Protein AF-0000000069325812 (afdb_homodimer)

Sequence (710 aa):
MAQVTAMGAGFRQLLESCRNSRFLGLDLNGVLKLTPIGRMLRNNLKEEFRRGEAGMTVYEGSSGISFGENLRFVRETFGADLPFGIALEERFENQTIALNENHGIALDSGSWLSCSYLVNPTMSMEFMYKIQRQRKIWWMRYACDPGRYRISDLRQDSNSKVQSVRIEARFAEEQVALEQLELIPGDVMREQMEDFRVQVGGKSSRKVTPNVLRIRQCAELATLEVILDAFESSGVDSVRMHRKLAPYKCGIVCVSEDASQLGELRDLARHLCNVLRKANIAVLDSSSVLNGTGSVRSLNKQFRHLDSIAVPYSIVLRDQSLQNGLLQLRSRDTTLSETIHISDLPSYLLKIITSMAQVTAMGAGFRQLLESCRNSRFLGLDLNGVLKLTPIGRMLRNNLKEEFRRGEAGMTVYEGSSGISFGENLRFVRETFGADLPFGIALEERFENQTIALNENHGIALDSGSWLSCSYLVNPTMSMEFMYKIQRQRKIWWMRYACDPGRYRISDLRQDSNSKVQSVRIEARFAEEQVALEQLELIPGDVMREQMEDFRVQVGGKSSRKVTPNVLRIRQCAELATLEVILDAFESSGVDSVRMHRKLAPYKCGIVCVSEDASQLGELRDLARHLCNVLRKANIAVLDSSSVLNGTGSVRSLNKQFRHLDSIAVPYSIVLRDQSLQNGLLQLRSRDTTLSETIHISDLPSYLLKIITS

Structure (mmCIF, N/CA/C/O backbone):
data_AF-0000000069325812-model_v1
#
loop_
_entity.id
_entity.type
_entity.pdbx_description
1 polymer 'Uncharacterized protein'
#
loop_
_atom_site.group_PDB
_atom_site.id
_atom_site.type_symbol
_atom_site.label_atom_id
_atom_site.label_alt_id
_atom_site.label_comp_id
_atom_site.label_asym_id
_atom_site.label_entity_id
_atom_site.label_seq_id
_atom_site.pdbx_PDB_ins_code
_atom_site.Cartn_x
_atom_site.Cartn_y
_atom_site.Cartn_z
_atom_site.occupancy
_atom_site.B_iso_or_equiv
_atom_site.auth_seq_id
_atom_site.auth_comp_id
_atom_site.auth_asym_id
_atom_site.auth_atom_id
_atom_site.pdbx_PDB_model_num
ATOM 1 N N . MET A 1 1 ? 20.109 -9.828 29.422 1 20.48 1 MET A N 1
ATOM 2 C CA . MET A 1 1 ? 20.547 -8.445 29.297 1 20.48 1 MET A CA 1
ATOM 3 C C . MET A 1 1 ? 21.516 -8.281 28.141 1 20.48 1 MET A C 1
ATOM 5 O O . MET A 1 1 ? 22.625 -8.805 28.188 1 20.48 1 MET A O 1
ATOM 9 N N . ALA A 1 2 ? 20.938 -8.398 26.922 1 28.62 2 ALA A N 1
ATOM 10 C CA . ALA A 1 2 ? 21.828 -8.406 25.75 1 28.62 2 ALA A CA 1
ATOM 11 C C . ALA A 1 2 ? 22.859 -7.297 25.844 1 28.62 2 ALA A C 1
ATOM 13 O O . ALA A 1 2 ? 22.531 -6.148 26.141 1 28.62 2 ALA A O 1
ATOM 14 N N . GLN A 1 3 ? 23.938 -7.609 26.109 1 30.02 3 GLN A N 1
ATOM 15 C CA . GLN A 1 3 ? 25.078 -6.703 26.203 1 30.02 3 GLN A CA 1
ATOM 16 C C . GLN A 1 3 ? 25.156 -5.785 25 1 30.02 3 GLN A C 1
ATOM 18 O O . GLN A 1 3 ? 25.312 -6.254 23.859 1 30.02 3 GLN A O 1
ATOM 23 N N . VAL A 1 4 ? 24.344 -4.691 24.922 1 37.78 4 VAL A N 1
ATOM 24 C CA . VAL A 1 4 ? 24.516 -3.639 23.938 1 37.78 4 VAL A CA 1
ATOM 25 C C . VAL A 1 4 ? 26 -3.283 23.797 1 37.78 4 VAL A C 1
ATOM 27 O O . VAL A 1 4 ? 26.578 -2.693 24.719 1 37.78 4 VAL A O 1
ATOM 30 N N . THR A 1 5 ? 26.859 -4.121 23.359 1 46.19 5 THR A N 1
ATOM 31 C CA . THR A 1 5 ? 28.219 -3.719 23.031 1 46.19 5 THR A CA 1
ATOM 32 C C . THR A 1 5 ? 28.234 -2.398 22.266 1 46.19 5 THR A C 1
ATOM 34 O O . THR A 1 5 ? 27.281 -2.074 21.562 1 46.19 5 THR A O 1
ATOM 37 N N . ALA A 1 6 ? 29.266 -1.487 22.5 1 50.06 6 ALA A N 1
ATOM 38 C CA . ALA A 1 6 ? 29.391 -0.064 22.188 1 50.06 6 ALA A CA 1
ATOM 39 C C . ALA A 1 6 ? 29.297 0.178 20.688 1 50.06 6 ALA A C 1
ATOM 41 O O . ALA A 1 6 ? 30.156 -0.301 19.922 1 50.06 6 ALA A O 1
ATOM 42 N N . MET A 1 7 ? 28.078 0.408 20.109 1 66.19 7 MET A N 1
ATOM 43 C CA . MET A 1 7 ? 27.953 0.949 18.766 1 66.19 7 MET A CA 1
ATOM 44 C C . MET A 1 7 ? 29.078 1.951 18.469 1 66.19 7 MET A C 1
ATOM 46 O O . MET A 1 7 ? 29.516 2.66 19.375 1 66.19 7 MET A O 1
ATOM 50 N N . GLY A 1 8 ? 29.781 1.721 17.281 1 72 8 GLY A N 1
ATOM 51 C CA . GLY A 1 8 ? 30.781 2.707 16.922 1 72 8 GLY A CA 1
ATOM 52 C C . GLY A 1 8 ? 30.297 4.137 17.094 1 72 8 GLY A C 1
ATOM 53 O O . GLY A 1 8 ? 29.109 4.422 16.922 1 72 8 GLY A O 1
ATOM 54 N N . ALA A 1 9 ? 31.188 4.957 17.484 1 74.56 9 ALA A N 1
ATOM 55 C CA . ALA A 1 9 ? 30.875 6.352 17.766 1 74.56 9 ALA A CA 1
ATOM 56 C C . ALA A 1 9 ? 30.234 7.035 16.562 1 74.56 9 ALA A C 1
ATOM 58 O O . ALA A 1 9 ? 29.281 7.812 16.719 1 74.56 9 ALA A O 1
ATOM 59 N N . GLY A 1 10 ? 30.719 6.652 15.422 1 77.5 10 GLY A N 1
ATOM 60 C CA . GLY A 1 10 ? 30.188 7.262 14.219 1 77.5 10 GLY A CA 1
ATOM 61 C C . GLY A 1 10 ? 28.766 6.852 13.914 1 77.5 10 GLY A C 1
ATOM 62 O O . GLY A 1 10 ? 27.938 7.688 13.547 1 77.5 10 GLY A O 1
ATOM 63 N N . PHE A 1 11 ? 28.531 5.707 14.141 1 80.88 11 PHE A N 1
ATOM 64 C CA . PHE A 1 11 ? 27.188 5.195 13.883 1 80.88 11 PHE A CA 1
ATOM 65 C C . PHE A 1 11 ? 26.188 5.762 14.891 1 80.88 11 PHE A C 1
ATOM 67 O O . PHE A 1 11 ? 25.062 6.121 14.523 1 80.88 11 PHE A O 1
ATOM 74 N N . ARG A 1 12 ? 26.578 5.859 16 1 78.12 12 ARG A N 1
ATOM 75 C CA . ARG A 1 12 ? 25.719 6.426 17.031 1 78.12 12 ARG A CA 1
ATOM 76 C C . ARG A 1 12 ? 25.391 7.883 16.734 1 78.12 12 ARG A C 1
ATOM 78 O O . ARG A 1 12 ? 24.25 8.312 16.922 1 78.12 12 ARG A O 1
ATOM 85 N N . GLN A 1 13 ? 26.406 8.562 16.266 1 79.81 13 GLN A N 1
ATOM 86 C CA . GLN A 1 13 ? 26.188 9.961 15.906 1 79.81 13 GLN A CA 1
ATOM 87 C C . GLN A 1 13 ? 25.188 10.078 14.75 1 79.81 13 GLN A C 1
ATOM 89 O O . GLN A 1 13 ? 24.344 10.977 14.742 1 79.81 13 GLN A O 1
ATOM 94 N N . LEU A 1 14 ? 25.328 9.211 13.906 1 81.81 14 LEU A N 1
ATOM 95 C CA . LEU A 1 14 ? 24.438 9.203 12.758 1 81.81 14 LEU A CA 1
ATOM 96 C C . LEU A 1 14 ? 23 8.898 13.188 1 81.81 14 LEU A C 1
ATOM 98 O O . LEU A 1 14 ? 22.062 9.555 12.734 1 81.81 14 LEU A O 1
ATOM 102 N N . LEU A 1 15 ? 22.891 8.031 14.062 1 78.44 15 LEU A N 1
ATOM 103 C CA . LEU A 1 15 ? 21.578 7.672 14.578 1 78.44 15 LEU A CA 1
ATOM 104 C C . LEU A 1 15 ? 20.938 8.836 15.328 1 78.44 15 LEU A C 1
ATOM 106 O O . LEU A 1 15 ? 19.734 9.086 15.211 1 78.44 15 LEU A O 1
ATOM 110 N N . GLU A 1 16 ? 21.766 9.523 15.992 1 76.62 16 GLU A N 1
ATOM 111 C CA . GLU A 1 16 ? 21.281 10.68 16.734 1 76.62 16 GLU A CA 1
ATOM 112 C C . GLU A 1 16 ? 20.844 11.797 15.797 1 76.62 16 GLU A C 1
ATOM 114 O O . GLU A 1 16 ? 19.859 12.492 16.062 1 76.62 16 GLU A O 1
ATOM 119 N N . SER A 1 17 ? 21.578 11.945 14.773 1 76.19 17 SER A N 1
ATOM 120 C CA . SER A 1 17 ? 21.188 12.938 13.781 1 76.19 17 SER A CA 1
ATOM 121 C C . SER A 1 17 ? 19.844 12.602 13.156 1 76.19 17 SER A C 1
ATOM 123 O O . SER A 1 17 ? 19.062 13.5 12.852 1 76.19 17 SER A O 1
ATOM 125 N N . CYS A 1 18 ? 19.656 11.406 13.031 1 76.75 18 CYS A N 1
ATOM 126 C CA . CYS A 1 18 ? 18.391 10.953 12.453 1 76.75 18 CYS A CA 1
ATOM 127 C C . CYS A 1 18 ? 17.25 11.156 13.43 1 76.75 18 CYS A C 1
ATOM 129 O O . CYS A 1 18 ? 16.109 11.352 13.016 1 76.75 18 CYS A O 1
ATOM 131 N N . ARG A 1 19 ? 17.562 11.133 14.664 1 72.12 19 ARG A N 1
ATOM 132 C CA . ARG A 1 19 ? 16.547 11.344 15.695 1 72.12 19 ARG A CA 1
ATOM 133 C C . ARG A 1 19 ? 15.969 12.75 15.609 1 72.12 19 ARG A C 1
ATOM 135 O O . ARG A 1 19 ? 14.781 12.953 15.898 1 72.12 19 ARG A O 1
ATOM 142 N N . ASN A 1 20 ? 16.797 13.609 15.203 1 69.06 20 ASN A N 1
ATOM 143 C CA . ASN A 1 20 ? 16.359 15 15.078 1 69.06 20 ASN A CA 1
ATOM 144 C C . ASN A 1 20 ? 15.656 15.25 13.75 1 69.06 20 ASN A C 1
ATOM 146 O O . ASN A 1 20 ? 15.117 16.328 13.523 1 69.06 20 ASN A O 1
ATOM 150 N N . SER A 1 21 ? 15.672 14.148 13.109 1 75.19 21 SER A N 1
ATOM 151 C CA . SER A 1 21 ? 15 14.297 11.828 1 75.19 21 SER A CA 1
ATOM 152 C C . SER A 1 21 ? 13.492 14.141 11.969 1 75.19 21 SER A C 1
ATOM 154 O O . SER A 1 21 ? 12.992 13.82 13.055 1 75.19 21 SER A O 1
ATOM 156 N N . ARG A 1 22 ? 12.812 14.43 10.914 1 81.94 22 ARG A N 1
ATOM 157 C CA . ARG A 1 22 ? 11.352 14.359 10.922 1 81.94 22 ARG A CA 1
ATOM 158 C C . ARG A 1 22 ? 10.867 12.961 10.539 1 81.94 22 ARG A C 1
ATOM 160 O O . ARG A 1 22 ? 9.664 12.719 10.453 1 81.94 22 ARG A O 1
ATOM 167 N N . PHE A 1 23 ? 11.828 12 10.414 1 84.12 23 PHE A N 1
ATOM 168 C CA . PHE A 1 23 ? 11.445 10.68 9.93 1 84.12 23 PHE A CA 1
ATOM 169 C C . PHE A 1 23 ? 11.453 9.664 11.07 1 84.12 23 PHE A C 1
ATOM 171 O O . PHE A 1 23 ? 10.812 8.617 10.984 1 84.12 23 PHE A O 1
ATOM 178 N N . LEU A 1 24 ? 12.297 9.883 12.055 1 79.31 24 LEU A N 1
ATOM 179 C CA . LEU A 1 24 ? 12.5 8.906 13.117 1 79.31 24 LEU A CA 1
ATOM 180 C C . LEU A 1 24 ? 12.125 9.5 14.477 1 79.31 24 LEU A C 1
ATOM 182 O O . LEU A 1 24 ? 12.336 10.695 14.711 1 79.31 24 LEU A O 1
ATOM 186 N N . GLY A 1 25 ? 11.32 8.672 15.234 1 71.38 25 GLY A N 1
ATOM 187 C CA . GLY A 1 25 ? 11.164 8.961 16.656 1 71.38 25 GLY A CA 1
ATOM 188 C C . GLY A 1 25 ? 11.922 7.984 17.547 1 71.38 25 GLY A C 1
ATOM 189 O O . GLY A 1 25 ? 11.836 6.77 17.344 1 71.38 25 GLY A O 1
ATOM 190 N N . LEU A 1 26 ? 13.242 8.195 17.812 1 59.62 26 LEU A N 1
ATOM 191 C CA . LEU A 1 26 ? 13.961 7.266 18.672 1 59.62 26 LEU A CA 1
ATOM 192 C C . LEU A 1 26 ? 13.734 7.609 20.141 1 59.62 26 LEU A C 1
ATOM 194 O O . LEU A 1 26 ? 13.836 8.773 20.531 1 59.62 26 LEU A O 1
ATOM 198 N N . ASP A 1 27 ? 13.016 6.582 20.672 1 59.22 27 ASP A N 1
ATOM 199 C CA . ASP A 1 27 ? 12.906 6.867 22.109 1 59.22 27 ASP A CA 1
ATOM 200 C C . ASP A 1 27 ? 14.242 6.633 22.812 1 59.22 27 ASP A C 1
ATOM 202 O O . ASP A 1 27 ? 15.148 6.027 22.25 1 59.22 27 ASP A O 1
ATOM 206 N N . LEU A 1 28 ? 14.453 7.148 23.859 1 51.09 28 LEU A N 1
ATOM 207 C CA . LEU A 1 28 ? 15.656 7.137 24.688 1 51.09 28 LEU A CA 1
ATOM 208 C C . LEU A 1 28 ? 16.125 5.707 24.953 1 51.09 28 LEU A C 1
ATOM 210 O O . LEU A 1 28 ? 17.312 5.473 25.172 1 51.09 28 LEU A O 1
ATOM 214 N N . ASN A 1 29 ? 15.18 4.73 24.891 1 57.09 29 ASN A N 1
ATOM 215 C CA . ASN A 1 29 ? 15.508 3.371 25.297 1 57.09 29 ASN A CA 1
ATOM 216 C C . ASN A 1 29 ? 16 2.527 24.141 1 57.09 29 ASN A C 1
ATOM 218 O O . ASN A 1 29 ? 16.234 1.325 24.281 1 57.09 29 ASN A O 1
ATOM 222 N N . GLY A 1 30 ? 16.156 3.176 23.062 1 65.75 30 GLY A N 1
ATOM 223 C CA . GLY A 1 30 ? 16.75 2.434 21.969 1 65.75 30 GLY A CA 1
ATOM 224 C C . GLY A 1 30 ? 15.727 1.788 21.062 1 65.75 30 GLY A C 1
ATOM 225 O O . GLY A 1 30 ? 16.062 0.954 20.219 1 65.75 30 GLY A O 1
ATOM 226 N N . VAL A 1 31 ? 14.484 2.104 21.281 1 78.56 31 VAL A N 1
ATOM 227 C CA . VAL A 1 31 ? 13.461 1.529 20.406 1 78.56 31 VAL A CA 1
ATOM 228 C C . VAL A 1 31 ? 13.227 2.441 19.203 1 78.56 31 VAL A C 1
ATOM 230 O O . VAL A 1 31 ? 13.031 3.648 19.375 1 78.56 31 VAL A O 1
ATOM 233 N N . LEU A 1 32 ? 13.344 1.845 18.094 1 84.75 32 LEU A N 1
ATOM 234 C CA . LEU A 1 32 ? 13.141 2.596 16.859 1 84.75 32 LEU A CA 1
ATOM 235 C C . LEU A 1 32 ? 11.656 2.842 16.609 1 84.75 32 LEU A C 1
ATOM 237 O O . LEU A 1 32 ? 10.859 1.904 16.609 1 84.75 32 LEU A O 1
ATOM 241 N N . LYS A 1 33 ? 11.328 4.078 16.531 1 86.19 33 LYS A N 1
ATOM 242 C CA . LYS A 1 33 ? 9.969 4.477 16.172 1 86.19 33 LYS A CA 1
ATOM 243 C C . LYS A 1 33 ? 9.969 5.348 14.914 1 86.19 33 LYS A C 1
ATOM 245 O O . LYS A 1 33 ? 10.875 6.164 14.719 1 86.19 33 LYS A O 1
ATOM 250 N N . LEU A 1 34 ? 8.953 5.141 14.125 1 89.94 34 LEU A N 1
ATOM 251 C CA . LEU A 1 34 ? 8.844 5.938 12.914 1 89.94 34 LEU A CA 1
ATOM 252 C C . LEU A 1 34 ? 7.789 7.027 13.07 1 89.94 34 LEU A C 1
ATOM 254 O O . LEU A 1 34 ? 6.715 6.781 13.633 1 89.94 34 LEU A O 1
ATOM 258 N N . THR A 1 35 ? 8.141 8.227 12.672 1 91 35 THR A N 1
ATOM 259 C CA . THR A 1 35 ? 7.168 9.312 12.578 1 91 35 THR A CA 1
ATOM 260 C C . THR A 1 35 ? 6.172 9.047 11.445 1 91 35 THR A C 1
ATOM 262 O O . THR A 1 35 ? 6.305 8.07 10.711 1 91 35 THR A O 1
ATOM 265 N N . PRO A 1 36 ? 5.16 9.883 11.336 1 91.44 36 PRO A N 1
ATOM 266 C CA . PRO A 1 36 ? 4.215 9.711 10.227 1 91.44 36 PRO A CA 1
ATOM 267 C C . PRO A 1 36 ? 4.898 9.711 8.867 1 91.44 36 PRO A C 1
ATOM 269 O O . PRO A 1 36 ? 4.598 8.859 8.023 1 91.44 36 PRO A O 1
ATOM 272 N N . ILE A 1 37 ? 5.824 10.562 8.641 1 93.06 37 ILE A N 1
ATOM 273 C CA . ILE A 1 37 ? 6.504 10.609 7.352 1 93.06 37 ILE A CA 1
ATOM 274 C C . ILE A 1 37 ? 7.43 9.398 7.219 1 93.06 37 ILE A C 1
ATOM 276 O O . ILE A 1 37 ? 7.613 8.867 6.121 1 93.06 37 ILE A O 1
ATOM 280 N N . GLY A 1 38 ? 8.023 9 8.367 1 92.75 38 GLY A N 1
ATOM 281 C CA . GLY A 1 38 ? 8.797 7.77 8.359 1 92.75 38 GLY A CA 1
ATOM 282 C C . GLY A 1 38 ? 7.98 6.555 7.961 1 92.75 38 GLY A C 1
ATOM 283 O O . GLY A 1 38 ? 8.469 5.684 7.234 1 92.75 38 GLY A O 1
ATOM 284 N N . AR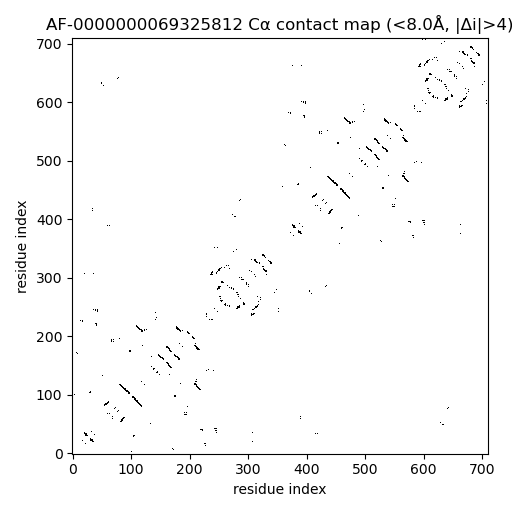G A 1 39 ? 6.805 6.523 8.445 1 93.19 39 ARG A N 1
ATOM 285 C CA . ARG A 1 39 ? 5.918 5.414 8.109 1 93.19 39 ARG A CA 1
ATOM 286 C C . ARG A 1 39 ? 5.535 5.445 6.633 1 93.19 39 ARG A C 1
ATOM 288 O O . ARG A 1 39 ? 5.402 4.395 6 1 93.19 39 ARG A O 1
ATOM 295 N N . MET A 1 40 ? 5.27 6.625 6.137 1 94.69 40 MET A N 1
ATOM 296 C CA . MET A 1 40 ? 4.98 6.75 4.707 1 94.69 40 MET A CA 1
ATOM 297 C C . MET A 1 40 ? 6.145 6.227 3.871 1 94.69 40 MET A C 1
ATOM 299 O O . MET A 1 40 ? 5.938 5.527 2.881 1 94.69 40 MET A O 1
ATOM 303 N N . LEU A 1 41 ? 7.312 6.602 4.293 1 95.88 41 LEU A N 1
ATOM 304 C CA . LEU A 1 41 ? 8.516 6.105 3.631 1 95.88 41 LEU A CA 1
ATOM 305 C C . LEU A 1 41 ? 8.57 4.582 3.67 1 95.88 41 LEU A C 1
ATOM 307 O O . LEU A 1 41 ? 8.828 3.939 2.648 1 95.88 41 LEU A O 1
ATOM 311 N N . ARG A 1 42 ? 8.328 4.023 4.812 1 95.81 42 ARG A N 1
ATOM 312 C CA . ARG A 1 42 ? 8.305 2.572 4.969 1 95.81 42 ARG A CA 1
ATOM 313 C C . ARG A 1 42 ? 7.297 1.932 4.023 1 95.81 42 ARG A C 1
ATOM 315 O O . ARG A 1 42 ? 7.594 0.921 3.383 1 95.81 42 ARG A O 1
ATOM 322 N N . ASN A 1 43 ? 6.152 2.52 3.994 1 94.62 43 ASN A N 1
ATOM 323 C CA . ASN A 1 43 ? 5.109 1.973 3.133 1 94.62 43 ASN A CA 1
ATOM 324 C C . ASN A 1 43 ? 5.527 1.991 1.665 1 94.62 43 ASN A C 1
ATOM 326 O O . ASN A 1 43 ? 5.273 1.033 0.931 1 94.62 43 ASN A O 1
ATOM 330 N N . ASN A 1 44 ? 6.121 3.074 1.241 1 94.81 44 ASN A N 1
ATOM 331 C CA . ASN A 1 44 ? 6.602 3.154 -0.134 1 94.81 44 ASN A CA 1
ATOM 332 C C . ASN A 1 44 ? 7.688 2.117 -0.411 1 94.81 44 ASN A C 1
ATOM 334 O O . ASN A 1 44 ? 7.738 1.543 -1.5 1 94.81 44 ASN A O 1
ATOM 338 N N . LEU A 1 45 ? 8.547 1.932 0.527 1 96.44 45 LEU A N 1
ATOM 339 C CA . LEU A 1 45 ? 9.602 0.933 0.396 1 96.44 45 LEU A CA 1
ATOM 340 C C . LEU A 1 45 ? 9.016 -0.468 0.272 1 96.44 45 LEU A C 1
ATOM 342 O O . LEU A 1 45 ? 9.469 -1.267 -0.552 1 96.44 45 LEU A O 1
ATOM 346 N N . LYS A 1 46 ? 8.055 -0.772 1.071 1 95.44 46 LYS A N 1
ATOM 347 C CA . LYS A 1 46 ? 7.371 -2.062 0.993 1 95.44 46 LYS A CA 1
ATOM 348 C C . LYS A 1 46 ? 6.781 -2.289 -0.395 1 95.44 46 LYS A C 1
ATOM 350 O O . LYS A 1 46 ? 6.848 -3.398 -0.931 1 95.44 46 LYS A O 1
ATOM 355 N N . GLU A 1 47 ? 6.227 -1.225 -0.908 1 91.19 47 GLU A N 1
ATOM 356 C CA . GLU A 1 47 ? 5.629 -1.329 -2.236 1 91.19 47 GLU A CA 1
ATOM 357 C C . GLU A 1 47 ? 6.688 -1.628 -3.295 1 91.19 47 GLU A C 1
ATOM 359 O O . GLU A 1 47 ? 6.469 -2.453 -4.184 1 91.19 47 GLU A O 1
ATOM 364 N N . GLU A 1 48 ? 7.773 -0.989 -3.199 1 92.06 48 GLU A N 1
ATOM 365 C CA . GLU A 1 48 ? 8.852 -1.24 -4.148 1 92.06 48 GLU A CA 1
ATOM 366 C C . GLU A 1 48 ? 9.383 -2.666 -4.016 1 92.06 48 GLU A C 1
ATOM 368 O O . GLU A 1 48 ? 9.734 -3.295 -5.016 1 92.06 48 GLU A O 1
ATOM 373 N N . PHE A 1 49 ? 9.398 -3.17 -2.785 1 94.19 49 PHE A N 1
ATOM 374 C CA . PHE A 1 49 ? 9.805 -4.555 -2.57 1 94.19 49 PHE A CA 1
ATOM 375 C C . PHE A 1 49 ? 8.852 -5.512 -3.275 1 94.19 49 PHE A C 1
ATOM 377 O O . PHE A 1 49 ? 9.289 -6.469 -3.92 1 94.19 49 PHE A O 1
ATOM 384 N N . ARG A 1 50 ? 7.625 -5.227 -3.188 1 87.25 50 ARG A N 1
ATOM 385 C CA . ARG A 1 50 ? 6.594 -6.109 -3.721 1 87.25 50 ARG A CA 1
ATOM 386 C C . ARG A 1 50 ? 6.598 -6.098 -5.246 1 87.25 50 ARG A C 1
ATOM 388 O O . ARG A 1 50 ? 6.184 -7.07 -5.883 1 87.25 50 ARG A O 1
ATOM 395 N N . ARG A 1 51 ? 6.914 -5.051 -5.824 1 81.31 51 ARG A N 1
ATOM 396 C CA . ARG A 1 51 ? 6.918 -4.938 -7.281 1 81.31 51 ARG A CA 1
ATOM 397 C C . ARG A 1 51 ? 7.93 -5.898 -7.898 1 81.31 51 ARG A C 1
ATOM 399 O O . ARG A 1 51 ? 7.777 -6.309 -9.055 1 81.31 51 ARG A O 1
ATOM 406 N N . GLY A 1 52 ? 8.75 -6.48 -7.07 1 72.19 52 GLY A N 1
ATOM 407 C CA . GLY A 1 52 ? 9.68 -7.504 -7.527 1 72.19 52 GLY A CA 1
ATOM 408 C C . GLY A 1 52 ? 10.633 -7.012 -8.602 1 72.19 52 GLY A C 1
ATOM 409 O O . GLY A 1 52 ? 10.688 -5.816 -8.891 1 72.19 52 GLY A O 1
ATOM 410 N N . GLU A 1 53 ? 11.43 -7.965 -9.086 1 69.06 53 GLU A N 1
ATOM 411 C CA . GLU A 1 53 ? 12.398 -7.711 -10.148 1 69.06 53 GLU A CA 1
ATOM 412 C C . GLU A 1 53 ? 11.867 -8.164 -11.5 1 69.06 53 GLU A C 1
ATOM 414 O O . GLU A 1 53 ? 11.07 -9.102 -11.578 1 69.06 53 GLU A O 1
ATOM 419 N N . ALA A 1 54 ? 12.297 -7.477 -12.484 1 63.94 54 ALA A N 1
ATOM 420 C CA . ALA A 1 54 ? 11.883 -7.793 -13.852 1 63.94 54 ALA A CA 1
ATOM 421 C C . ALA A 1 54 ? 12.242 -9.227 -14.211 1 63.94 54 ALA A C 1
ATOM 423 O O . ALA A 1 54 ? 13.312 -9.719 -13.836 1 63.94 54 ALA A O 1
ATOM 424 N N . GLY A 1 55 ? 11.328 -9.938 -14.812 1 68.69 55 GLY A N 1
ATOM 425 C CA . GLY A 1 55 ? 11.617 -11.211 -15.453 1 68.69 55 GLY A CA 1
ATOM 426 C C . GLY A 1 55 ? 11.203 -12.406 -14.609 1 68.69 55 GLY A C 1
ATOM 427 O O . GLY A 1 55 ? 11.305 -13.547 -15.062 1 68.69 55 GLY A O 1
ATOM 428 N N . MET A 1 56 ? 10.836 -12.156 -13.398 1 78.31 56 MET A N 1
ATOM 429 C CA . MET A 1 56 ? 10.406 -13.281 -12.57 1 78.31 56 MET A CA 1
ATOM 430 C C . MET A 1 56 ? 8.961 -13.117 -12.125 1 78.31 56 MET A C 1
ATOM 432 O O . MET A 1 56 ? 8.539 -12.016 -11.766 1 78.31 56 MET A O 1
ATOM 436 N N . THR A 1 57 ? 8.258 -14.211 -12.328 1 84.5 57 THR A N 1
ATOM 437 C CA . THR A 1 57 ? 6.875 -14.172 -11.867 1 84.5 57 THR A CA 1
ATOM 438 C C . THR A 1 57 ? 6.801 -14.352 -10.359 1 84.5 57 THR A C 1
ATOM 440 O O . THR A 1 57 ? 7.27 -15.352 -9.82 1 84.5 57 THR A O 1
ATOM 443 N N . VAL A 1 58 ? 6.281 -13.414 -9.688 1 90.81 58 VAL A N 1
ATOM 444 C CA . VAL A 1 58 ? 6.117 -13.469 -8.234 1 90.81 58 VAL A CA 1
ATOM 445 C C . VAL A 1 58 ? 4.645 -13.297 -7.875 1 90.81 58 VAL A C 1
ATOM 447 O O . VAL A 1 58 ? 3.994 -12.352 -8.336 1 90.81 58 VAL A O 1
ATOM 450 N N . TYR A 1 59 ? 4.125 -14.188 -7.105 1 91.56 59 TYR A N 1
ATOM 451 C CA . TYR A 1 59 ? 2.752 -14.109 -6.625 1 91.56 59 TYR A CA 1
ATOM 452 C C . TYR A 1 59 ? 2.703 -13.609 -5.188 1 91.56 59 TYR A C 1
ATOM 454 O O . TYR A 1 59 ? 3.66 -13.781 -4.43 1 91.56 59 TYR A O 1
ATOM 462 N N . GLU A 1 60 ? 1.601 -12.977 -4.895 1 91.75 60 GLU A N 1
ATOM 463 C CA . GLU A 1 60 ? 1.379 -12.57 -3.512 1 91.75 60 GLU A CA 1
ATOM 464 C C . GLU A 1 60 ? 0.911 -13.75 -2.658 1 91.75 60 GLU A C 1
ATOM 466 O O . GLU A 1 60 ? 0.021 -14.5 -3.064 1 91.75 60 GLU A O 1
ATOM 471 N N . GLY A 1 61 ? 1.562 -13.914 -1.513 1 93.69 61 GLY A N 1
ATOM 472 C CA . GLY A 1 61 ? 1.134 -14.93 -0.569 1 93.69 61 GLY A CA 1
ATOM 473 C C . GLY A 1 61 ? 0.351 -14.367 0.603 1 93.69 61 GLY A C 1
ATOM 474 O O . GLY A 1 61 ? 0.163 -13.156 0.705 1 93.69 61 GLY A O 1
ATOM 475 N N . SER A 1 62 ? -0.155 -15.328 1.44 1 92.12 62 SER A N 1
ATOM 476 C CA . SER A 1 62 ? -0.868 -14.969 2.662 1 92.12 62 SER A CA 1
ATOM 477 C C . SER A 1 62 ? -0.137 -15.477 3.898 1 92.12 62 SER A C 1
ATOM 479 O O . SER A 1 62 ? 0.173 -16.672 3.996 1 92.12 62 SER A O 1
ATOM 481 N N . SER A 1 63 ? 0.103 -14.547 4.801 1 89.31 63 SER A N 1
ATOM 482 C CA . SER A 1 63 ? 0.76 -14.93 6.047 1 89.31 63 SER A CA 1
ATOM 483 C C . SER A 1 63 ? -0.204 -15.656 6.98 1 89.31 63 SER A C 1
ATOM 485 O O . SER A 1 63 ? 0.207 -16.188 8.016 1 89.31 63 SER A O 1
ATOM 487 N N . GLY A 1 64 ? -1.422 -15.734 6.648 1 84 64 GLY A N 1
ATOM 488 C CA . GLY A 1 64 ? -2.418 -16.375 7.492 1 84 64 GLY A CA 1
ATOM 489 C C . GLY A 1 64 ? -2.514 -17.875 7.262 1 84 64 GLY A C 1
ATOM 490 O O . GLY A 1 64 ? -3.189 -18.578 8.016 1 84 64 GLY A O 1
ATOM 491 N N . ILE A 1 65 ? -1.858 -18.297 6.254 1 87.62 65 ILE A N 1
ATOM 492 C CA . ILE A 1 65 ? -1.85 -19.719 5.957 1 87.62 65 ILE A CA 1
ATOM 493 C C . ILE A 1 65 ? -0.41 -20.219 5.852 1 87.62 65 ILE A C 1
ATOM 495 O O . ILE A 1 65 ? 0.527 -19.422 5.789 1 87.62 65 ILE A O 1
ATOM 499 N N . SER A 1 66 ? -0.242 -21.547 5.871 1 90.69 66 SER A N 1
ATOM 500 C CA . SER A 1 66 ? 1.1 -22.125 5.832 1 90.69 66 SER A CA 1
ATOM 501 C C . SER A 1 66 ? 1.751 -21.906 4.469 1 90.69 66 SER A C 1
ATOM 503 O O . SER A 1 66 ? 1.08 -21.531 3.506 1 90.69 66 SER A O 1
ATOM 505 N N . PHE A 1 67 ? 3.041 -22.125 4.449 1 93.88 67 PHE A N 1
ATOM 506 C CA . PHE A 1 67 ? 3.764 -22 3.189 1 93.88 67 PHE A CA 1
ATOM 507 C C . PHE A 1 67 ? 3.254 -23.016 2.172 1 93.88 67 PHE A C 1
ATOM 509 O O . PHE A 1 67 ? 3.055 -22.688 1.003 1 93.88 67 PHE A O 1
ATOM 516 N N . GLY A 1 68 ? 3.064 -24.219 2.629 1 93.12 68 GLY A N 1
ATOM 517 C CA . GLY A 1 68 ? 2.518 -25.234 1.758 1 93.12 68 GLY A CA 1
ATOM 518 C C . GLY A 1 68 ? 1.155 -24.875 1.193 1 93.12 68 GLY A C 1
ATOM 519 O O . GLY A 1 68 ? 0.884 -25.125 0.015 1 93.12 68 GLY A O 1
ATOM 520 N N . GLU A 1 69 ? 0.344 -24.297 1.987 1 90.5 69 GLU A N 1
ATOM 521 C CA . GLU A 1 69 ? -0.972 -23.859 1.527 1 90.5 69 GLU A CA 1
ATOM 522 C C . GLU A 1 69 ? -0.857 -22.75 0.485 1 90.5 69 GLU A C 1
ATOM 524 O O . GLU A 1 69 ? -1.641 -22.703 -0.465 1 90.5 69 GLU A O 1
ATOM 529 N N . ASN A 1 70 ? 0.081 -21.859 0.703 1 93.88 70 ASN A N 1
ATOM 530 C CA . ASN A 1 70 ? 0.339 -20.844 -0.299 1 93.88 70 ASN A CA 1
ATOM 531 C C . ASN A 1 70 ? 0.735 -21.453 -1.641 1 93.88 70 ASN A C 1
ATOM 533 O O . ASN A 1 70 ? 0.24 -21.031 -2.688 1 93.88 70 ASN A O 1
ATOM 537 N N . LEU A 1 71 ? 1.609 -22.438 -1.582 1 93.56 71 LEU A N 1
ATOM 538 C CA . LEU A 1 71 ? 2.076 -23.094 -2.801 1 93.56 71 LEU A CA 1
ATOM 539 C C . LEU A 1 71 ? 0.92 -23.766 -3.529 1 93.56 71 LEU A C 1
ATOM 541 O O . LEU A 1 71 ? 0.789 -23.641 -4.75 1 93.56 71 LEU A O 1
ATOM 545 N N . ARG A 1 72 ? 0.112 -24.438 -2.779 1 90 72 ARG A N 1
ATOM 546 C CA . ARG A 1 72 ? -1.037 -25.109 -3.369 1 90 72 ARG A CA 1
ATOM 547 C C . ARG A 1 72 ? -1.994 -24.109 -4.012 1 90 72 ARG A C 1
ATOM 549 O O . ARG A 1 72 ? -2.508 -24.359 -5.105 1 90 72 ARG A O 1
ATOM 556 N N . PHE A 1 73 ? -2.191 -23.062 -3.281 1 89.75 73 PHE A N 1
ATOM 557 C CA . PHE A 1 73 ? -3.068 -22.031 -3.812 1 89.75 73 PHE A CA 1
ATOM 558 C C . PHE A 1 73 ? -2.553 -21.516 -5.152 1 89.75 73 PHE A C 1
ATOM 560 O O . PHE A 1 73 ? -3.314 -21.406 -6.117 1 89.75 73 PHE A O 1
ATOM 567 N N . VAL A 1 74 ? -1.276 -21.172 -5.191 1 89.19 74 VAL A N 1
ATOM 568 C CA . VAL A 1 74 ? -0.667 -20.641 -6.402 1 89.19 74 VAL A CA 1
ATOM 569 C C . VAL A 1 74 ? -0.767 -21.656 -7.531 1 89.19 74 VAL A C 1
ATOM 571 O O . VAL A 1 74 ? -1.11 -21.312 -8.664 1 89.19 74 VAL A O 1
ATOM 574 N N . ARG A 1 75 ? -0.505 -22.844 -7.27 1 85.88 75 ARG A N 1
ATOM 575 C CA . ARG A 1 75 ? -0.568 -23.891 -8.281 1 85.88 75 ARG A CA 1
ATOM 576 C C . ARG A 1 75 ? -1.994 -24.078 -8.789 1 85.88 75 ARG A C 1
ATOM 578 O O . ARG A 1 75 ? -2.229 -24.125 -9.992 1 85.88 75 ARG A O 1
ATOM 585 N N . GLU A 1 76 ? -2.896 -24.141 -7.871 1 83.88 76 GLU A N 1
ATOM 586 C CA . GLU A 1 76 ? -4.281 -24.453 -8.219 1 83.88 76 GLU A CA 1
ATOM 587 C C . GLU A 1 76 ? -4.949 -23.25 -8.898 1 83.88 76 GLU A C 1
ATOM 589 O O . GLU A 1 76 ? -5.805 -23.422 -9.766 1 83.88 76 GLU A O 1
ATOM 594 N N . THR A 1 77 ? -4.59 -22.172 -8.492 1 83.25 77 THR A N 1
ATOM 595 C CA . THR A 1 77 ? -5.281 -20.969 -8.977 1 83.25 77 THR A CA 1
ATOM 596 C C . THR A 1 77 ? -4.59 -20.422 -10.219 1 83.25 77 THR A C 1
ATOM 598 O O . THR A 1 77 ? -5.254 -19.953 -11.156 1 83.25 77 THR A O 1
ATOM 601 N N . PHE A 1 78 ? -3.229 -20.5 -10.281 1 84.44 78 PHE A N 1
ATOM 602 C CA . PHE A 1 78 ? -2.523 -19.781 -11.328 1 84.44 78 PHE A CA 1
ATOM 603 C C . PHE A 1 78 ? -1.788 -20.734 -12.25 1 84.44 78 PHE A C 1
ATOM 605 O O . PHE A 1 78 ? -1.358 -20.359 -13.344 1 84.44 78 PHE A O 1
ATOM 612 N N . GLY A 1 79 ? -1.699 -21.922 -11.898 1 78.25 79 GLY A N 1
ATOM 613 C CA . GLY A 1 79 ? -0.988 -22.891 -12.734 1 78.25 79 GLY A CA 1
ATOM 614 C C . GLY A 1 79 ? 0.451 -22.484 -13 1 78.25 79 GLY A C 1
ATOM 615 O O . GLY A 1 79 ? 0.925 -22.578 -14.141 1 78.25 79 GLY A O 1
ATOM 616 N N . ALA A 1 80 ? 1.166 -22.109 -12.039 1 77.81 80 ALA A N 1
ATOM 617 C CA . ALA A 1 80 ? 2.504 -21.547 -12.203 1 77.81 80 ALA A CA 1
ATOM 618 C C . ALA A 1 80 ? 3.531 -22.641 -12.477 1 77.81 80 ALA A C 1
ATOM 620 O O . ALA A 1 80 ? 3.475 -23.719 -11.875 1 77.81 80 ALA A O 1
ATOM 621 N N . ASP A 1 81 ? 4.41 -22.266 -13.383 1 80.44 81 ASP A N 1
ATOM 622 C CA . ASP A 1 81 ? 5.562 -23.125 -13.656 1 80.44 81 ASP A CA 1
ATOM 623 C C . ASP A 1 81 ? 6.828 -22.562 -13.008 1 80.44 81 ASP A C 1
ATOM 625 O O . ASP A 1 81 ? 6.914 -21.375 -12.727 1 80.44 81 ASP A O 1
ATOM 629 N N . LEU A 1 82 ? 7.82 -23.5 -12.859 1 86.94 82 LEU A N 1
ATOM 630 C CA . LEU A 1 82 ? 9.086 -23.062 -12.281 1 86.94 82 LEU A CA 1
ATOM 631 C C . LEU A 1 82 ? 9.891 -22.266 -13.297 1 86.94 82 LEU A C 1
ATOM 633 O O . LEU A 1 82 ? 9.82 -22.516 -14.5 1 86.94 82 LEU A O 1
ATOM 637 N N . PRO A 1 83 ? 10.586 -21.297 -12.852 1 90.19 83 PRO A N 1
ATOM 638 C CA . PRO A 1 83 ? 10.625 -20.766 -11.484 1 90.19 83 PRO A CA 1
ATOM 639 C C . PRO A 1 83 ? 9.531 -19.734 -11.227 1 90.19 83 PRO A C 1
ATOM 641 O O . PRO A 1 83 ? 9.109 -19.031 -12.141 1 90.19 83 PRO A O 1
ATOM 644 N N . PHE A 1 84 ? 9.023 -19.656 -10.008 1 90.38 84 PHE A N 1
ATOM 645 C CA . PHE A 1 84 ? 8.133 -18.578 -9.578 1 90.38 84 PHE A CA 1
ATOM 646 C C . PHE A 1 84 ? 8.383 -18.234 -8.117 1 90.38 84 PHE A C 1
ATOM 648 O O . PHE A 1 84 ? 9.023 -18.984 -7.387 1 90.38 84 PHE A O 1
ATOM 655 N N . GLY A 1 85 ? 7.977 -17.047 -7.746 1 93.44 85 GLY A N 1
ATOM 656 C CA . GLY A 1 85 ? 8.156 -16.594 -6.375 1 93.44 85 GLY A CA 1
ATOM 657 C C . GLY A 1 85 ? 6.852 -16.344 -5.652 1 93.44 85 GLY A C 1
ATOM 658 O O . GLY A 1 85 ? 5.812 -16.156 -6.285 1 93.44 85 GLY A O 1
ATOM 659 N N . ILE A 1 86 ? 6.918 -16.406 -4.34 1 94.62 86 ILE A N 1
ATOM 660 C CA . ILE A 1 86 ? 5.816 -16.016 -3.465 1 94.62 86 ILE A CA 1
ATOM 661 C C . ILE A 1 86 ? 6.293 -14.953 -2.479 1 94.62 86 ILE A C 1
ATOM 663 O O . ILE A 1 86 ? 7.23 -15.18 -1.714 1 94.62 86 ILE A O 1
ATOM 667 N N . ALA A 1 87 ? 5.652 -13.852 -2.576 1 95.5 87 ALA A N 1
ATOM 668 C CA . ALA A 1 87 ? 5.984 -12.758 -1.666 1 95.5 87 ALA A CA 1
ATOM 669 C C . ALA A 1 87 ? 5.086 -12.781 -0.433 1 95.5 87 ALA A C 1
ATOM 671 O O . ALA A 1 87 ? 3.881 -13.016 -0.54 1 95.5 87 ALA A O 1
ATOM 672 N N . LEU A 1 88 ? 5.734 -12.578 0.724 1 95.62 88 LEU A N 1
ATOM 673 C CA . LEU A 1 88 ? 5.004 -12.586 1.986 1 95.62 88 LEU A CA 1
ATOM 674 C C . LEU A 1 88 ? 5.398 -11.391 2.852 1 95.62 88 LEU A C 1
ATOM 676 O O . LEU A 1 88 ? 6.547 -10.953 2.82 1 95.62 88 LEU A O 1
ATOM 680 N N . GLU A 1 89 ? 4.445 -10.844 3.467 1 94.62 89 GLU A N 1
ATOM 681 C CA . GLU A 1 89 ? 4.66 -9.891 4.551 1 94.62 89 GLU A CA 1
ATOM 682 C C . GLU A 1 89 ? 4.172 -10.453 5.883 1 94.62 89 GLU A C 1
ATOM 684 O O . GLU A 1 89 ? 3.008 -10.844 6.008 1 94.62 89 GLU A O 1
ATOM 689 N N . GLU A 1 90 ? 5.066 -10.547 6.809 1 93.75 90 GLU A N 1
ATOM 690 C CA . GLU A 1 90 ? 4.746 -11.047 8.141 1 93.75 90 GLU A CA 1
ATOM 691 C C . GLU A 1 90 ? 4.984 -9.984 9.203 1 93.75 90 GLU A C 1
ATOM 693 O O . GLU A 1 90 ? 6.086 -9.438 9.312 1 93.75 90 GLU A O 1
ATOM 698 N N . ARG A 1 91 ? 4.008 -9.797 9.984 1 90.88 91 ARG A N 1
ATOM 699 C CA . ARG A 1 91 ? 4.125 -8.797 11.031 1 90.88 91 ARG A CA 1
ATOM 700 C C . ARG A 1 91 ? 4.672 -9.414 12.32 1 90.88 91 ARG A C 1
ATOM 702 O O . ARG A 1 91 ? 4.508 -10.609 12.562 1 90.88 91 ARG A O 1
ATOM 709 N N . PHE A 1 92 ? 5.348 -8.57 13.062 1 91.94 92 PHE A N 1
ATOM 710 C CA . PHE A 1 92 ? 5.855 -9.023 14.352 1 91.94 92 PHE A CA 1
ATOM 711 C C . PHE A 1 92 ? 5.762 -7.922 15.391 1 91.94 92 PHE A C 1
ATOM 713 O O . PHE A 1 92 ? 5.57 -6.754 15.055 1 91.94 92 PHE A O 1
ATOM 720 N N . GLU A 1 93 ? 5.785 -8.375 16.656 1 89.44 93 GLU A N 1
ATOM 721 C CA . GLU A 1 93 ? 5.809 -7.438 17.766 1 89.44 93 GLU A CA 1
ATOM 722 C C . GLU A 1 93 ? 6.996 -7.711 18.688 1 89.44 93 GLU A C 1
ATOM 724 O O . GLU A 1 93 ? 7.398 -8.859 18.875 1 89.44 93 GLU A O 1
ATOM 729 N N . ASN A 1 94 ? 7.512 -6.699 19.172 1 89.44 94 ASN A N 1
ATOM 730 C CA . ASN A 1 94 ? 8.531 -6.723 20.219 1 89.44 94 ASN A CA 1
ATOM 731 C C . ASN A 1 94 ? 9.688 -7.652 19.859 1 89.44 94 ASN A C 1
ATOM 733 O O . ASN A 1 94 ? 9.992 -8.578 20.609 1 89.44 94 ASN A O 1
ATOM 737 N N . GLN A 1 95 ? 10.406 -7.301 18.844 1 92.19 95 GLN A N 1
ATOM 738 C CA . GLN A 1 95 ? 11.562 -8.086 18.438 1 92.19 95 GLN A CA 1
ATOM 739 C C . GLN A 1 95 ? 12.82 -7.215 18.359 1 92.19 95 GLN A C 1
ATOM 741 O O . GLN A 1 95 ? 12.734 -6.012 18.125 1 92.19 95 GLN A O 1
ATOM 746 N N . THR A 1 96 ? 13.898 -7.84 18.656 1 92.25 96 THR A N 1
ATOM 747 C CA . THR A 1 96 ? 15.195 -7.223 18.438 1 92.25 96 THR A CA 1
ATOM 748 C C . THR A 1 96 ? 15.836 -7.758 17.156 1 92.25 96 THR A C 1
ATOM 750 O O . THR A 1 96 ? 16.016 -8.969 17 1 92.25 96 THR A O 1
ATOM 753 N N . ILE A 1 97 ? 16.062 -6.875 16.25 1 91.44 97 ILE A N 1
ATOM 754 C CA . ILE A 1 97 ? 16.641 -7.254 14.969 1 91.44 97 ILE A CA 1
ATOM 755 C C . ILE A 1 97 ? 18.156 -7.047 15.016 1 91.44 97 ILE A C 1
ATOM 757 O O . ILE A 1 97 ? 18.625 -5.98 15.406 1 91.44 97 ILE A O 1
ATOM 761 N N . ALA A 1 98 ? 18.875 -8.031 14.617 1 90.19 98 ALA A N 1
ATOM 762 C CA . ALA A 1 98 ? 20.328 -7.945 14.586 1 90.19 98 ALA A CA 1
ATOM 763 C C . ALA A 1 98 ? 20.797 -7.062 13.438 1 90.19 98 ALA A C 1
ATOM 765 O O . ALA A 1 98 ? 20.422 -7.277 12.281 1 90.19 98 ALA A O 1
ATOM 766 N N . LEU A 1 99 ? 21.547 -6.051 13.773 1 88.56 99 LEU A N 1
ATOM 767 C CA . LEU A 1 99 ? 22.172 -5.23 12.75 1 88.56 99 LEU A CA 1
ATOM 768 C C . LEU A 1 99 ? 23.453 -5.891 12.234 1 88.56 99 LEU A C 1
ATOM 770 O O . LEU A 1 99 ? 23.734 -5.852 11.039 1 88.56 99 LEU A O 1
ATOM 774 N N . ASN A 1 100 ? 24.156 -6.355 13.125 1 88.38 100 ASN A N 1
ATOM 775 C CA . ASN A 1 100 ? 25.359 -7.156 12.898 1 88.38 100 ASN A CA 1
ATOM 776 C C . ASN A 1 100 ? 25.625 -8.117 14.062 1 88.38 100 ASN A C 1
ATOM 778 O O . ASN A 1 100 ? 24.703 -8.453 14.812 1 88.38 100 ASN A O 1
ATOM 782 N N . GLU A 1 101 ? 26.828 -8.664 14.086 1 84.69 101 GLU A N 1
ATOM 783 C CA . GLU A 1 101 ? 27.141 -9.656 15.102 1 84.69 101 GLU A CA 1
ATOM 784 C C . GLU A 1 101 ? 27.156 -9.031 16.5 1 84.69 101 GLU A C 1
ATOM 786 O O . GLU A 1 101 ? 26.922 -9.719 17.5 1 84.69 101 GLU A O 1
ATOM 791 N N . ASN A 1 102 ? 27.219 -7.699 16.594 1 82.69 102 ASN A N 1
ATOM 792 C CA . ASN A 1 102 ? 27.469 -7.055 17.875 1 82.69 102 ASN A CA 1
ATOM 793 C C . ASN A 1 102 ? 26.297 -6.18 18.312 1 82.69 102 ASN A C 1
ATOM 795 O O . ASN A 1 102 ? 26.156 -5.859 19.484 1 82.69 102 ASN A O 1
ATOM 799 N N . HIS A 1 103 ? 25.547 -5.832 17.344 1 83.38 103 HIS A N 1
ATOM 800 C CA . HIS A 1 103 ? 24.531 -4.824 17.641 1 83.38 103 HIS A CA 1
ATOM 801 C C . HIS A 1 103 ? 23.172 -5.238 17.109 1 83.38 103 HIS A C 1
ATOM 803 O O . HIS A 1 103 ? 23.078 -5.953 16.109 1 83.38 103 HIS A O 1
ATOM 809 N N . GLY A 1 104 ? 22.156 -4.793 17.922 1 86.94 104 GLY A N 1
ATOM 810 C CA . GLY A 1 104 ? 20.781 -4.977 17.484 1 86.94 104 GLY A CA 1
ATOM 811 C C . GLY A 1 104 ? 19.906 -3.762 17.734 1 86.94 104 GLY A C 1
ATOM 812 O O . GLY A 1 104 ? 20.328 -2.809 18.391 1 86.94 104 GLY A O 1
ATOM 813 N N . ILE A 1 105 ? 18.828 -3.746 17.141 1 86.56 105 ILE A N 1
ATOM 814 C CA . ILE A 1 105 ? 17.859 -2.668 17.328 1 86.56 105 ILE A CA 1
ATOM 815 C C . ILE A 1 105 ? 16.5 -3.248 17.734 1 86.56 105 ILE A C 1
ATOM 817 O O . ILE A 1 105 ? 16.047 -4.234 17.141 1 86.56 105 ILE A O 1
ATOM 821 N N . ALA A 1 106 ? 15.977 -2.648 18.766 1 89.19 106 ALA A N 1
ATOM 822 C CA . ALA A 1 106 ? 14.688 -3.104 19.266 1 89.19 106 ALA A CA 1
ATOM 823 C C . ALA A 1 106 ? 13.539 -2.41 18.531 1 89.19 106 ALA A C 1
ATOM 825 O O . ALA A 1 106 ? 13.586 -1.198 18.312 1 89.19 106 ALA A O 1
ATOM 826 N N . LEU A 1 107 ? 12.547 -3.191 18.188 1 89.38 107 LEU A N 1
ATOM 827 C CA . LEU A 1 107 ? 11.344 -2.699 17.516 1 89.38 107 LEU A CA 1
ATOM 828 C C . LEU A 1 107 ? 10.094 -3.15 18.266 1 89.38 107 LEU A C 1
ATOM 830 O O . LEU A 1 107 ? 9.953 -4.328 18.609 1 89.38 107 LEU A O 1
ATOM 834 N N . ASP A 1 108 ? 9.234 -2.219 18.531 1 86.94 108 ASP A N 1
ATOM 835 C CA . ASP A 1 108 ? 7.961 -2.582 19.141 1 86.94 108 ASP A CA 1
ATOM 836 C C . ASP A 1 108 ? 7.086 -3.357 18.156 1 86.94 108 ASP A C 1
ATOM 838 O O . ASP A 1 108 ? 6.359 -4.273 18.562 1 86.94 108 ASP A O 1
ATOM 842 N N . SER A 1 109 ? 7.141 -2.922 17 1 89.19 109 SER A N 1
ATOM 843 C CA . SER A 1 109 ? 6.398 -3.596 15.945 1 89.19 109 SER A CA 1
ATOM 844 C C . SER A 1 109 ? 7.09 -3.438 14.594 1 89.19 109 SER A C 1
ATOM 846 O O . SER A 1 109 ? 7.879 -2.51 14.398 1 89.19 109 SER A O 1
ATOM 848 N N . GLY A 1 110 ? 6.785 -4.402 13.766 1 92.56 110 GLY A N 1
ATOM 849 C CA . GLY A 1 110 ? 7.375 -4.328 12.438 1 92.56 110 GLY A CA 1
ATOM 850 C C . GLY A 1 110 ? 6.875 -5.406 11.5 1 92.56 110 GLY A C 1
ATOM 851 O O . GLY A 1 110 ? 5.906 -6.105 11.805 1 92.56 110 GLY A O 1
ATOM 852 N N . SER A 1 111 ? 7.535 -5.395 10.25 1 94.94 111 SER A N 1
ATOM 853 C CA . SER A 1 111 ? 7.145 -6.367 9.234 1 94.94 111 SER A CA 1
ATOM 854 C C . SER A 1 111 ? 8.367 -7.012 8.586 1 94.94 111 SER A C 1
ATOM 856 O O . SER A 1 111 ? 9.336 -6.328 8.273 1 94.94 111 SER A O 1
ATOM 858 N N . TRP A 1 112 ? 8.281 -8.305 8.484 1 97.12 112 TRP A N 1
ATOM 859 C CA . TRP A 1 112 ? 9.219 -9.039 7.645 1 97.12 112 TRP A CA 1
ATOM 860 C C . TRP A 1 112 ? 8.695 -9.156 6.215 1 97.12 112 TRP A C 1
ATOM 862 O O . TRP A 1 112 ? 7.555 -9.562 6 1 97.12 112 TRP A O 1
ATOM 872 N N . LEU A 1 113 ? 9.477 -8.719 5.32 1 97.44 113 LEU A N 1
ATOM 873 C CA . LEU A 1 113 ? 9.195 -8.922 3.904 1 97.44 113 LEU A CA 1
ATOM 874 C C . LEU A 1 113 ? 10.039 -10.07 3.346 1 97.44 113 LEU A C 1
ATOM 876 O O . LEU A 1 113 ? 11.25 -10.117 3.559 1 97.44 113 LEU A O 1
ATOM 880 N N . SER A 1 114 ? 9.391 -10.969 2.703 1 97.31 114 SER A N 1
ATOM 881 C CA . SER A 1 114 ? 10.141 -12.094 2.146 1 97.31 114 SER A CA 1
ATOM 882 C C . SER A 1 114 ? 9.586 -12.5 0.785 1 97.31 114 SER A C 1
ATOM 884 O O . SER A 1 114 ? 8.445 -12.164 0.445 1 97.31 114 SER A O 1
ATOM 886 N N . CYS A 1 115 ? 10.406 -13.047 0.052 1 96.62 115 CYS A N 1
ATOM 887 C CA . CYS A 1 115 ? 10.055 -13.695 -1.205 1 96.62 115 CYS A CA 1
ATOM 888 C C . CYS A 1 115 ? 10.742 -15.047 -1.331 1 96.62 115 CYS A C 1
ATOM 890 O O . CYS A 1 115 ? 11.961 -15.141 -1.202 1 96.62 115 CYS A O 1
ATOM 892 N N . SER A 1 116 ? 9.984 -16.094 -1.518 1 96.56 116 SER A N 1
ATOM 893 C CA . SER A 1 116 ? 10.516 -17.438 -1.718 1 96.56 116 SER A CA 1
ATOM 894 C C . SER A 1 116 ? 10.391 -17.859 -3.176 1 96.56 116 SER A C 1
ATOM 896 O O . SER A 1 116 ? 9.289 -18.016 -3.695 1 96.56 116 SER A O 1
ATOM 898 N N . TYR A 1 117 ? 11.523 -18.047 -3.793 1 95.56 117 TYR A N 1
ATOM 899 C CA . TYR A 1 117 ? 11.562 -18.516 -5.172 1 95.56 117 TYR A CA 1
ATOM 900 C C . TYR A 1 117 ? 11.703 -20.047 -5.23 1 95.56 117 TYR A C 1
ATOM 902 O O . TYR A 1 117 ? 12.609 -20.609 -4.621 1 95.56 117 TYR A O 1
ATOM 910 N N . LEU A 1 118 ? 10.812 -20.672 -5.883 1 95.12 118 LEU A N 1
ATOM 911 C CA . LEU A 1 118 ? 10.945 -22.094 -6.176 1 95.12 118 LEU A CA 1
ATOM 912 C C . LEU A 1 118 ? 11.695 -22.312 -7.48 1 95.12 118 LEU A C 1
ATOM 914 O O . LEU A 1 118 ? 11.32 -21.766 -8.523 1 95.12 118 LEU A O 1
ATOM 918 N N . VAL A 1 119 ? 12.727 -23.109 -7.418 1 94.38 119 VAL A N 1
ATOM 919 C CA . VAL A 1 119 ? 13.609 -23.266 -8.562 1 94.38 119 VAL A CA 1
ATOM 920 C C . VAL A 1 119 ? 13.984 -24.734 -8.742 1 94.38 119 VAL A C 1
ATOM 922 O O . VAL A 1 119 ? 13.984 -25.5 -7.777 1 94.38 119 VAL A O 1
ATOM 925 N N . ASN A 1 120 ? 14.234 -25.047 -10.023 1 92.38 120 ASN A N 1
ATOM 926 C CA . ASN A 1 120 ? 14.773 -26.375 -10.297 1 92.38 120 ASN A CA 1
ATOM 927 C C . ASN A 1 120 ? 16.094 -26.609 -9.555 1 92.38 120 ASN A C 1
ATOM 929 O O . ASN A 1 120 ? 17 -25.781 -9.625 1 92.38 120 ASN A O 1
ATOM 933 N N . PRO A 1 121 ? 16.172 -27.75 -8.914 1 92.06 121 PRO A N 1
ATOM 934 C CA . PRO A 1 121 ? 17.375 -28.016 -8.117 1 92.06 121 PRO A CA 1
ATOM 935 C C . PRO A 1 121 ? 18.656 -27.938 -8.938 1 92.06 121 PRO A C 1
ATOM 937 O O . PRO A 1 121 ? 19.688 -27.469 -8.438 1 92.06 121 PRO A O 1
ATOM 940 N N . THR A 1 122 ? 18.594 -28.266 -10.195 1 91.62 122 THR A N 1
ATOM 941 C CA . THR A 1 122 ? 19.797 -28.297 -11.039 1 91.62 122 THR A CA 1
ATOM 942 C C . THR A 1 122 ? 20.266 -26.891 -11.367 1 91.62 122 THR A C 1
ATOM 944 O O . THR A 1 122 ? 21.422 -26.688 -11.734 1 91.62 122 THR A O 1
ATOM 947 N N . MET A 1 123 ? 19.438 -25.875 -11.18 1 93.06 123 MET A N 1
ATOM 948 C CA . MET A 1 123 ? 19.766 -24.5 -11.547 1 93.06 123 MET A CA 1
ATOM 949 C C . MET A 1 123 ? 19.797 -23.609 -10.32 1 93.06 123 MET A C 1
ATOM 951 O O . MET A 1 123 ? 19.891 -22.391 -10.438 1 93.06 123 MET A O 1
ATOM 955 N N . SER A 1 124 ? 19.812 -24.125 -9.188 1 94.56 124 SER A N 1
ATOM 956 C CA . SER A 1 124 ? 19.531 -23.375 -7.965 1 94.56 124 SER A CA 1
ATOM 957 C C . SER A 1 124 ? 20.703 -22.438 -7.617 1 94.56 124 SER A C 1
ATOM 959 O O . SER A 1 124 ? 20.5 -21.297 -7.219 1 94.56 124 SER A O 1
ATOM 961 N N . MET A 1 125 ? 21.906 -22.922 -7.785 1 94.69 125 MET A N 1
ATOM 962 C CA . MET A 1 125 ? 23.062 -22.109 -7.422 1 94.69 125 MET A CA 1
ATOM 963 C C . MET A 1 125 ? 23.219 -20.938 -8.375 1 94.69 125 MET A C 1
ATOM 965 O O . MET A 1 125 ? 23.484 -19.812 -7.945 1 94.69 125 MET A O 1
ATOM 969 N N . GLU A 1 126 ? 23.125 -21.234 -9.602 1 96.12 126 GLU A N 1
ATOM 970 C CA . GLU A 1 126 ? 23.172 -20.172 -10.594 1 96.12 126 GLU A CA 1
ATOM 971 C C . GLU A 1 126 ? 22.094 -19.125 -10.336 1 96.12 126 GLU A C 1
ATOM 973 O O . GLU A 1 126 ? 22.328 -17.922 -10.453 1 96.12 126 GLU A O 1
ATOM 978 N N . PHE A 1 127 ? 20.969 -19.641 -9.984 1 95.62 127 PHE A N 1
ATOM 979 C CA . PHE A 1 127 ? 19.844 -18.766 -9.68 1 95.62 127 PHE A CA 1
ATOM 980 C C . PHE A 1 127 ? 20.156 -17.891 -8.461 1 95.62 127 PHE A C 1
ATOM 982 O O . PHE A 1 127 ? 19.859 -16.703 -8.461 1 95.62 127 PHE A O 1
ATOM 989 N N . MET A 1 128 ? 20.719 -18.422 -7.496 1 96.38 128 MET A N 1
ATOM 990 C CA . MET A 1 128 ? 21.062 -17.656 -6.293 1 96.38 128 MET A CA 1
ATOM 991 C C . MET A 1 128 ? 22.031 -16.531 -6.621 1 96.38 128 MET A C 1
ATOM 993 O O . MET A 1 128 ? 21.859 -15.406 -6.141 1 96.38 128 MET A O 1
ATOM 997 N N . TYR A 1 129 ? 23.016 -16.797 -7.441 1 96.56 129 TYR A N 1
ATOM 998 C CA . TYR A 1 129 ? 23.984 -15.766 -7.828 1 96.56 129 TYR A CA 1
ATOM 999 C C . TYR A 1 129 ? 23.297 -14.633 -8.586 1 96.56 129 TYR A C 1
ATOM 1001 O O . TYR A 1 129 ? 23.594 -13.461 -8.359 1 96.56 129 TYR A O 1
ATOM 1009 N N . LYS A 1 130 ? 22.453 -15.047 -9.391 1 95.19 130 LYS A N 1
ATOM 1010 C CA . LYS A 1 130 ? 21.703 -14.047 -10.148 1 95.19 130 LYS A CA 1
ATOM 1011 C C . LYS A 1 130 ? 20.875 -13.156 -9.227 1 95.19 130 LYS A C 1
ATOM 1013 O O . LYS A 1 130 ? 20.906 -11.93 -9.344 1 95.19 130 LYS A O 1
ATOM 1018 N N . ILE A 1 131 ? 20.156 -13.75 -8.281 1 95.62 131 ILE A N 1
ATOM 1019 C CA . ILE A 1 131 ? 19.25 -13.016 -7.402 1 95.62 131 ILE A CA 1
ATOM 1020 C C . ILE A 1 131 ? 20.047 -12.133 -6.445 1 95.62 131 ILE A C 1
ATOM 1022 O O . ILE A 1 131 ? 19.656 -11.008 -6.152 1 95.62 131 ILE A O 1
ATOM 1026 N N . GLN A 1 132 ? 21.188 -12.664 -5.953 1 96.69 132 GLN A N 1
ATOM 1027 C CA . GLN A 1 132 ? 21.953 -11.852 -5.027 1 96.69 132 GLN A CA 1
ATOM 1028 C C . GLN A 1 132 ? 22.469 -10.578 -5.707 1 96.69 132 GLN A C 1
ATOM 1030 O O . GLN A 1 132 ? 22.5 -9.508 -5.094 1 96.69 132 GLN A O 1
ATOM 1035 N N . ARG A 1 133 ? 22.844 -10.672 -6.953 1 96.19 133 ARG A N 1
ATOM 1036 C CA . ARG A 1 133 ? 23.281 -9.492 -7.699 1 96.19 133 ARG A CA 1
ATOM 1037 C C . ARG A 1 133 ? 22.109 -8.539 -7.938 1 96.19 133 ARG A C 1
ATOM 1039 O O . ARG A 1 133 ? 22.25 -7.324 -7.766 1 96.19 133 ARG A O 1
ATOM 1046 N N . GLN A 1 134 ? 21.031 -9.117 -8.32 1 94.81 134 GLN A N 1
ATOM 1047 C CA . GLN A 1 134 ? 19.844 -8.305 -8.57 1 94.81 134 GLN A CA 1
ATOM 1048 C C . GLN A 1 134 ? 19.406 -7.562 -7.309 1 94.81 134 GLN A C 1
ATOM 1050 O O . GLN A 1 134 ? 19.016 -6.395 -7.375 1 94.81 134 GLN A O 1
ATOM 1055 N N . ARG A 1 135 ? 19.484 -8.258 -6.199 1 96.31 135 ARG A N 1
ATOM 1056 C CA . ARG A 1 135 ? 19.078 -7.637 -4.941 1 96.31 135 ARG A CA 1
ATOM 1057 C C . ARG A 1 135 ? 20.031 -6.531 -4.527 1 96.31 135 ARG A C 1
ATOM 1059 O O . ARG A 1 135 ? 19.609 -5.496 -4.012 1 96.31 135 ARG A O 1
ATOM 1066 N N . LYS A 1 136 ? 21.312 -6.777 -4.707 1 97.44 136 LYS A N 1
ATOM 1067 C CA . LYS A 1 136 ? 22.281 -5.703 -4.461 1 97.44 136 LYS A CA 1
ATOM 1068 C C . LYS A 1 136 ? 21.953 -4.473 -5.305 1 97.44 136 LYS A C 1
ATOM 1070 O O . LYS A 1 136 ? 21.953 -3.348 -4.801 1 97.44 136 LYS A O 1
ATOM 1075 N N . ILE A 1 137 ? 21.672 -4.684 -6.547 1 96.12 137 ILE A N 1
ATOM 1076 C CA . ILE A 1 137 ? 21.344 -3.598 -7.465 1 96.12 137 ILE A CA 1
ATOM 1077 C C . ILE A 1 137 ? 20.078 -2.895 -7.004 1 96.12 137 ILE A C 1
ATOM 1079 O O . ILE A 1 137 ? 19.953 -1.673 -7.117 1 96.12 137 ILE A O 1
ATOM 1083 N N . TRP A 1 138 ? 19.125 -3.67 -6.52 1 95.38 138 TRP A N 1
ATOM 1084 C CA . TRP A 1 138 ? 17.891 -3.096 -5.988 1 95.38 138 TRP A CA 1
ATOM 1085 C C . TRP A 1 138 ? 18.188 -2.086 -4.887 1 95.38 138 TRP A C 1
ATOM 1087 O O . TRP A 1 138 ? 17.672 -0.969 -4.902 1 95.38 138 TRP A O 1
ATOM 1097 N N . TRP A 1 139 ? 19.062 -2.42 -3.982 1 96.94 139 TRP A N 1
ATOM 1098 C CA . TRP A 1 139 ? 19.438 -1.51 -2.91 1 96.94 139 TRP A CA 1
ATOM 1099 C C . TRP A 1 139 ? 20.172 -0.295 -3.467 1 96.94 139 TRP A C 1
ATOM 1101 O O . TRP A 1 139 ? 19.938 0.836 -3.043 1 96.94 139 TRP A O 1
ATOM 1111 N N . MET A 1 140 ? 21 -0.539 -4.438 1 97.31 140 MET A N 1
ATOM 1112 C CA . MET A 1 140 ? 21.797 0.528 -5.039 1 97.31 140 MET A CA 1
ATOM 1113 C C . MET A 1 140 ? 20.906 1.542 -5.742 1 97.31 140 MET A C 1
ATOM 1115 O O . MET A 1 140 ? 21.172 2.744 -5.703 1 97.31 140 MET A O 1
ATOM 1119 N N . ARG A 1 141 ? 19.922 1.072 -6.281 1 93.81 141 ARG A N 1
ATOM 1120 C CA . ARG A 1 141 ? 19.031 1.893 -7.082 1 93.81 141 ARG A CA 1
ATOM 1121 C C . ARG A 1 141 ? 18.375 2.975 -6.23 1 93.81 141 ARG A C 1
ATOM 1123 O O . ARG A 1 141 ? 18.156 4.094 -6.699 1 93.81 141 ARG A O 1
ATOM 1130 N N . TYR A 1 142 ? 18.094 2.686 -5.016 1 94.81 142 TYR A N 1
ATOM 1131 C CA . TYR A 1 142 ? 17.344 3.607 -4.164 1 94.81 142 TYR A CA 1
ATOM 1132 C C . TYR A 1 142 ? 18.281 4.375 -3.238 1 94.81 142 TYR A C 1
ATOM 1134 O O . TYR A 1 142 ? 17.844 5.199 -2.439 1 94.81 142 TYR A O 1
ATOM 1142 N N . ALA A 1 143 ? 19.547 4.168 -3.418 1 95.5 143 ALA A N 1
ATOM 1143 C CA . ALA A 1 143 ? 20.516 4.738 -2.484 1 95.5 143 ALA A CA 1
ATOM 1144 C C . ALA A 1 143 ? 21.047 6.078 -2.986 1 95.5 143 ALA A C 1
ATOM 1146 O O . ALA A 1 143 ? 21.094 6.32 -4.195 1 95.5 143 ALA A O 1
ATOM 1147 N N . CYS A 1 144 ? 21.375 6.941 -2.055 1 92.88 144 CYS A N 1
ATOM 1148 C CA . CYS A 1 144 ? 22.141 8.141 -2.363 1 92.88 144 CYS A CA 1
ATOM 1149 C C . CYS A 1 144 ? 23.594 7.781 -2.701 1 92.88 144 CYS A C 1
ATOM 1151 O O . CYS A 1 144 ? 24.156 8.312 -3.656 1 92.88 144 CYS A O 1
ATOM 1153 N N . ASP A 1 145 ? 24.125 6.906 -1.956 1 94.44 145 ASP A N 1
ATOM 1154 C CA . ASP A 1 145 ? 25.453 6.383 -2.201 1 94.44 145 ASP A CA 1
ATOM 1155 C C . ASP A 1 145 ? 25.406 4.902 -2.578 1 94.44 145 ASP A C 1
ATOM 1157 O O . ASP A 1 145 ? 25.531 4.035 -1.713 1 94.44 145 ASP A O 1
ATOM 1161 N N . PRO A 1 146 ? 25.406 4.602 -3.848 1 95.62 146 PRO A N 1
ATOM 1162 C CA . PRO A 1 146 ? 25.297 3.207 -4.285 1 95.62 146 PRO A CA 1
ATOM 1163 C C . PRO A 1 146 ? 26.516 2.373 -3.936 1 95.62 146 PRO A C 1
ATOM 1165 O O . PRO A 1 146 ? 26.469 1.142 -3.949 1 95.62 146 PRO A O 1
ATOM 1168 N N . GLY A 1 147 ? 27.594 2.951 -3.602 1 96.06 147 GLY A N 1
ATOM 1169 C CA . GLY A 1 147 ? 28.844 2.242 -3.348 1 96.06 147 GLY A CA 1
ATOM 1170 C C . GLY A 1 147 ? 28.891 1.595 -1.976 1 96.06 147 GLY A C 1
ATOM 1171 O O . GLY A 1 147 ? 29.781 0.799 -1.689 1 96.06 147 GLY A O 1
ATOM 1172 N N . ARG A 1 148 ? 27.938 1.769 -1.094 1 96.5 148 ARG A N 1
ATOM 1173 C CA . ARG A 1 148 ? 28.031 1.346 0.3 1 96.5 148 ARG A CA 1
ATOM 1174 C C . ARG A 1 148 ? 27.625 -0.116 0.456 1 96.5 148 ARG A C 1
ATOM 1176 O O . ARG A 1 148 ? 27.859 -0.722 1.505 1 96.5 148 ARG A O 1
ATOM 1183 N N . TYR A 1 149 ? 27.094 -0.734 -0.608 1 98 149 TYR A N 1
ATOM 1184 C CA . TYR A 1 149 ? 26.5 -2.062 -0.471 1 98 149 TYR A CA 1
ATOM 1185 C C . TYR A 1 149 ? 27.5 -3.143 -0.871 1 98 149 TYR A C 1
ATOM 1187 O O . TYR A 1 149 ? 28.281 -2.961 -1.811 1 98 149 TYR A O 1
ATOM 1195 N N . ARG A 1 150 ? 27.391 -4.223 -0.198 1 97.5 150 ARG A N 1
ATOM 1196 C CA . ARG A 1 150 ? 28.234 -5.371 -0.504 1 97.5 150 ARG A CA 1
ATOM 1197 C C . ARG A 1 150 ? 27.516 -6.68 -0.202 1 97.5 150 ARG A C 1
ATOM 1199 O O . ARG A 1 150 ? 26.547 -6.699 0.573 1 97.5 150 ARG A O 1
ATOM 1206 N N . ILE A 1 151 ? 27.891 -7.762 -0.832 1 98.12 151 ILE A N 1
ATOM 1207 C CA . ILE A 1 151 ? 27.406 -9.109 -0.577 1 98.12 151 ILE A CA 1
ATOM 1208 C C . ILE A 1 151 ? 28.391 -9.852 0.332 1 98.12 151 ILE A C 1
ATOM 1210 O O . ILE A 1 151 ? 29.594 -9.852 0.079 1 98.12 151 ILE A O 1
ATOM 1214 N N . SER A 1 152 ? 27.922 -10.383 1.349 1 96.88 152 SER A N 1
ATOM 1215 C CA . SER A 1 152 ? 28.781 -11.109 2.283 1 96.88 152 SER A CA 1
ATOM 1216 C C . SER A 1 152 ? 29.312 -12.398 1.658 1 96.88 152 SER A C 1
ATOM 1218 O O . SER A 1 152 ? 28.891 -12.781 0.563 1 96.88 152 SER A O 1
ATOM 1220 N N . ASP A 1 153 ? 30.203 -13.039 2.385 1 95.56 153 ASP A N 1
ATOM 1221 C CA . ASP A 1 153 ? 30.688 -14.344 1.966 1 95.56 153 ASP A CA 1
ATOM 1222 C C . ASP A 1 153 ? 29.609 -15.414 2.123 1 95.56 153 ASP A C 1
ATOM 1224 O O . ASP A 1 153 ? 28.719 -15.289 2.977 1 95.56 153 ASP A O 1
ATOM 1228 N N . LEU A 1 154 ? 29.797 -16.391 1.26 1 95.5 154 LEU A N 1
ATOM 1229 C CA . LEU A 1 154 ? 28.859 -17.516 1.315 1 95.5 154 LEU A CA 1
ATOM 1230 C C . LEU A 1 154 ? 29.078 -18.344 2.576 1 95.5 154 LEU A C 1
ATOM 1232 O O . LEU A 1 154 ? 30.219 -18.672 2.914 1 95.5 154 LEU A O 1
ATOM 1236 N N . ARG A 1 155 ? 28.016 -18.531 3.279 1 93.88 155 ARG A N 1
ATOM 1237 C CA . ARG A 1 155 ? 28.031 -19.422 4.438 1 93.88 155 ARG A CA 1
ATOM 1238 C C . ARG A 1 155 ? 27.203 -20.672 4.184 1 93.88 155 ARG A C 1
ATOM 1240 O O . ARG A 1 155 ? 26.156 -20.609 3.545 1 93.88 155 ARG A O 1
ATOM 1247 N N . GLN A 1 156 ? 27.688 -21.797 4.609 1 92.25 156 GLN A N 1
ATOM 1248 C CA . GLN A 1 156 ? 26.953 -23.062 4.473 1 92.25 156 GLN A CA 1
ATOM 1249 C C . GLN A 1 156 ? 26.828 -23.766 5.816 1 92.25 156 GLN A C 1
ATOM 1251 O O . GLN A 1 156 ? 27.828 -23.938 6.531 1 92.25 156 GLN A O 1
ATOM 1256 N N . ASP A 1 157 ? 25.594 -24.047 6.082 1 87.75 157 ASP A N 1
ATOM 1257 C CA . ASP A 1 157 ? 25.375 -24.859 7.277 1 87.75 157 ASP A CA 1
ATOM 1258 C C . ASP A 1 157 ? 25.75 -26.312 7.039 1 87.75 157 ASP A C 1
ATOM 1260 O O . ASP A 1 157 ? 25.312 -26.922 6.066 1 87.75 157 ASP A O 1
ATOM 1264 N N . SER A 1 158 ? 26.531 -26.891 7.879 1 83.94 158 SER A N 1
ATOM 1265 C CA . SER A 1 158 ? 27.078 -28.219 7.688 1 83.94 158 SER A CA 1
ATOM 1266 C C . SER A 1 158 ? 25.984 -29.297 7.77 1 83.94 158 SER A C 1
ATOM 1268 O O . SER A 1 158 ? 26.016 -30.281 7.031 1 83.94 158 SER A O 1
ATOM 1270 N N . ASN A 1 159 ? 24.969 -29.125 8.531 1 82.81 159 ASN A N 1
ATOM 1271 C CA . ASN A 1 159 ? 23.938 -30.125 8.75 1 82.81 159 ASN A CA 1
ATOM 1272 C C . ASN A 1 159 ? 22.812 -29.984 7.719 1 82.81 159 ASN A C 1
ATOM 1274 O O . ASN A 1 159 ? 22.5 -30.953 7.016 1 82.81 159 ASN A O 1
ATOM 1278 N N . SER A 1 160 ? 22.406 -28.859 7.457 1 83.19 160 SER A N 1
ATOM 1279 C CA . SER A 1 160 ? 21.203 -28.656 6.656 1 83.19 160 SER A CA 1
ATOM 1280 C C . SER A 1 160 ? 21.547 -28.375 5.195 1 83.19 160 SER A C 1
ATOM 1282 O O . SER A 1 160 ? 20.688 -28.438 4.324 1 83.19 160 SER A O 1
ATOM 1284 N N . LYS A 1 161 ? 22.828 -28.125 4.918 1 87.25 161 LYS A N 1
ATOM 1285 C CA . LYS A 1 161 ? 23.312 -27.797 3.58 1 87.25 161 LYS A CA 1
ATOM 1286 C C . LYS A 1 161 ? 22.688 -26.5 3.066 1 87.25 161 LYS A C 1
ATOM 1288 O O . LYS A 1 161 ? 22.688 -26.234 1.863 1 87.25 161 LYS A O 1
ATOM 1293 N N . VAL A 1 162 ? 22.062 -25.781 3.986 1 94.25 162 VAL A N 1
ATOM 1294 C CA . VAL A 1 162 ? 21.516 -24.484 3.623 1 94.25 162 VAL A CA 1
ATOM 1295 C C . VAL A 1 162 ? 22.656 -23.5 3.365 1 94.25 162 VAL A C 1
ATOM 1297 O O . VAL A 1 162 ? 23.609 -23.438 4.145 1 94.25 162 VAL A O 1
ATOM 1300 N N . GLN A 1 163 ? 22.625 -22.844 2.244 1 95.69 163 GLN A N 1
ATOM 1301 C CA . GLN A 1 163 ? 23.578 -21.812 1.895 1 95.69 163 GLN A CA 1
ATOM 1302 C C . GLN A 1 163 ? 22.984 -20.422 2.078 1 95.69 163 GLN A C 1
ATOM 1304 O O . GLN A 1 163 ? 21.812 -20.203 1.768 1 95.69 163 GLN A O 1
ATOM 1309 N N . SER A 1 164 ? 23.797 -19.5 2.658 1 96.62 164 SER A N 1
ATOM 1310 C CA . SER A 1 164 ? 23.234 -18.188 2.949 1 96.62 164 SER A CA 1
ATOM 1311 C C . SER A 1 164 ? 24.234 -17.078 2.65 1 96.62 164 SER A C 1
ATOM 1313 O O . SER A 1 164 ? 25.438 -17.281 2.744 1 96.62 164 SER A O 1
ATOM 1315 N N . VAL A 1 165 ? 23.766 -16 2.168 1 97.44 165 VAL A N 1
ATOM 1316 C CA . VAL A 1 165 ? 24.5 -14.75 2 1 97.44 165 VAL A CA 1
ATOM 1317 C C . VAL A 1 165 ? 23.672 -13.578 2.516 1 97.44 165 VAL A C 1
ATOM 1319 O O . VAL A 1 165 ? 22.469 -13.703 2.703 1 97.44 165 VAL A O 1
ATOM 1322 N N . ARG A 1 166 ? 24.375 -12.508 2.816 1 97.44 166 ARG A N 1
ATOM 1323 C CA . ARG A 1 166 ? 23.703 -11.289 3.258 1 97.44 166 ARG A CA 1
ATOM 1324 C C . ARG A 1 166 ? 24.078 -10.109 2.375 1 97.44 166 ARG A C 1
ATOM 1326 O O . ARG A 1 166 ? 25.188 -10.055 1.83 1 97.44 166 ARG A O 1
ATOM 1333 N N . ILE A 1 167 ? 23.141 -9.273 2.156 1 98.19 167 ILE A N 1
ATOM 1334 C CA . ILE A 1 167 ? 23.453 -7.949 1.622 1 98.19 167 ILE A CA 1
ATOM 1335 C C . ILE A 1 167 ? 23.656 -6.965 2.771 1 98.19 167 ILE A C 1
ATOM 1337 O O . ILE A 1 167 ? 22.812 -6.855 3.664 1 98.19 167 ILE A O 1
ATOM 1341 N N . GLU A 1 168 ? 24.75 -6.277 2.711 1 98 168 GLU A N 1
ATOM 1342 C CA . GLU A 1 168 ? 25.125 -5.387 3.805 1 98 168 GLU A CA 1
ATOM 1343 C C . GLU A 1 168 ? 25.438 -3.98 3.295 1 98 168 GLU A C 1
ATOM 1345 O O . GLU A 1 168 ? 25.719 -3.793 2.109 1 98 168 GLU A O 1
ATOM 1350 N N . ALA A 1 169 ? 25.281 -3.072 4.176 1 97.06 169 ALA A N 1
ATOM 1351 C CA . ALA A 1 169 ? 25.656 -1.688 3.885 1 97.06 169 ALA A CA 1
ATOM 1352 C C . ALA A 1 169 ? 26.594 -1.132 4.953 1 97.06 169 ALA A C 1
ATOM 1354 O O . ALA A 1 169 ? 26.422 -1.428 6.141 1 97.06 169 ALA A O 1
ATOM 1355 N N . ARG A 1 170 ? 27.453 -0.265 4.512 1 95.38 170 ARG A N 1
ATOM 1356 C CA . ARG A 1 170 ? 28.391 0.37 5.426 1 95.38 170 ARG A CA 1
ATOM 1357 C C . ARG A 1 170 ? 27.875 1.732 5.883 1 95.38 170 ARG A C 1
ATOM 1359 O O . ARG A 1 170 ? 27.547 2.584 5.055 1 95.38 170 ARG A O 1
ATOM 1366 N N . PHE A 1 171 ? 27.828 1.921 7.145 1 92 171 PHE A N 1
ATOM 1367 C CA . PHE A 1 171 ? 27.531 3.211 7.762 1 92 171 PHE A CA 1
ATOM 1368 C C . PHE A 1 171 ? 28.641 3.59 8.75 1 92 171 PHE A C 1
ATOM 1370 O O . PHE A 1 171 ? 28.766 2.973 9.805 1 92 171 PHE A O 1
ATOM 1377 N N . ALA A 1 172 ? 29.312 4.645 8.414 1 88.62 172 ALA A N 1
ATOM 1378 C CA . ALA A 1 172 ? 30.5 4.984 9.203 1 88.62 172 ALA A CA 1
ATOM 1379 C C . ALA A 1 172 ? 31.422 3.783 9.336 1 88.62 172 ALA A C 1
ATOM 1381 O O . ALA A 1 172 ? 31.859 3.207 8.328 1 88.62 172 ALA A O 1
ATOM 1382 N N . GLU A 1 173 ? 31.547 3.234 10.562 1 85.81 173 GLU A N 1
ATOM 1383 C CA . GLU A 1 173 ? 32.469 2.133 10.766 1 85.81 173 GLU A CA 1
ATOM 1384 C C . GLU A 1 173 ? 31.75 0.803 10.906 1 85.81 173 GLU A C 1
ATOM 1386 O O . GLU A 1 173 ? 32.375 -0.239 11.117 1 85.81 173 GLU A O 1
ATOM 1391 N N . GLU A 1 174 ? 30.5 0.813 10.672 1 88.31 174 GLU A N 1
ATOM 1392 C CA . GLU A 1 174 ? 29.719 -0.387 10.93 1 88.31 174 GLU A CA 1
ATOM 1393 C C . GLU A 1 174 ? 29.156 -0.969 9.625 1 88.31 174 GLU A C 1
ATOM 1395 O O . GLU A 1 174 ? 28.797 -0.226 8.719 1 88.31 174 GLU A O 1
ATOM 1400 N N . GLN A 1 175 ? 29.219 -2.303 9.633 1 92.25 175 GLN A N 1
ATOM 1401 C CA . GLN A 1 175 ? 28.516 -3.031 8.578 1 92.25 175 GLN A CA 1
ATOM 1402 C C . GLN A 1 175 ? 27.172 -3.533 9.055 1 92.25 175 GLN A C 1
ATOM 1404 O O . GLN A 1 175 ? 27.094 -4.293 10.023 1 92.25 175 GLN A O 1
ATOM 1409 N N . VAL A 1 176 ? 26.141 -3.109 8.406 1 93.88 176 VAL A N 1
ATOM 1410 C CA . VAL A 1 176 ? 24.781 -3.463 8.828 1 93.88 176 VAL A CA 1
ATOM 1411 C C . VAL A 1 176 ? 24.188 -4.469 7.844 1 93.88 176 VAL A C 1
ATOM 1413 O O . VAL A 1 176 ? 24.203 -4.246 6.629 1 93.88 176 VAL A O 1
ATOM 1416 N N . ALA A 1 177 ? 23.672 -5.578 8.375 1 96.56 177 ALA A N 1
ATOM 1417 C CA . ALA A 1 177 ? 23.016 -6.582 7.547 1 96.56 177 ALA A CA 1
ATOM 1418 C C . ALA A 1 177 ? 21.594 -6.148 7.184 1 96.56 177 ALA A C 1
ATOM 1420 O O . ALA A 1 177 ? 20.766 -5.926 8.07 1 96.56 177 ALA A O 1
ATOM 1421 N N . LEU A 1 178 ? 21.281 -6.078 5.922 1 97.56 178 LEU A N 1
ATOM 1422 C CA . LEU A 1 178 ? 20.016 -5.527 5.469 1 97.56 178 LEU A CA 1
ATOM 1423 C C . LEU A 1 178 ? 19.062 -6.637 5.008 1 97.56 178 LEU A C 1
ATOM 1425 O O . LEU A 1 178 ? 17.859 -6.547 5.203 1 97.56 178 LEU A O 1
ATOM 1429 N N . GLU A 1 179 ? 19.609 -7.57 4.34 1 97.88 179 GLU A N 1
ATOM 1430 C CA . GLU A 1 179 ? 18.812 -8.617 3.695 1 97.88 179 GLU A CA 1
ATOM 1431 C C . GLU A 1 179 ? 19.547 -9.953 3.729 1 97.88 179 GLU A C 1
ATOM 1433 O O . GLU A 1 179 ? 20.766 -10.008 3.615 1 97.88 179 GLU A O 1
ATOM 1438 N N . GLN A 1 180 ? 18.781 -10.938 3.951 1 97.56 180 GLN A N 1
ATOM 1439 C CA . GLN A 1 180 ? 19.328 -12.289 3.971 1 97.56 180 GLN A CA 1
ATOM 1440 C C . GLN A 1 180 ? 18.781 -13.117 2.811 1 97.56 180 GLN A C 1
ATOM 1442 O O . GLN A 1 180 ? 17.594 -13.062 2.504 1 97.56 180 GLN A O 1
ATOM 1447 N N . LEU A 1 181 ? 19.656 -13.781 2.119 1 98.06 181 LEU A N 1
ATOM 1448 C CA . LEU A 1 181 ? 19.312 -14.766 1.107 1 98.06 181 LEU A CA 1
ATOM 1449 C C . LEU A 1 181 ? 19.688 -16.172 1.561 1 98.06 181 LEU A C 1
ATOM 1451 O O . LEU A 1 181 ? 20.812 -16.391 2.021 1 98.06 181 LEU A O 1
ATOM 1455 N N . GLU A 1 182 ? 18.781 -17.062 1.466 1 97.75 182 GLU A N 1
ATOM 1456 C CA . GLU A 1 182 ? 19.016 -18.453 1.853 1 97.75 182 GLU A CA 1
ATOM 1457 C C . GLU A 1 182 ? 18.562 -19.406 0.758 1 97.75 182 GLU A C 1
ATOM 1459 O O . GLU A 1 182 ? 17.422 -19.344 0.3 1 97.75 182 GLU A O 1
ATOM 1464 N N . LEU A 1 183 ? 19.453 -20.234 0.344 1 97.81 183 LEU A N 1
ATOM 1465 C CA . LEU A 1 183 ? 19.109 -21.328 -0.553 1 97.81 183 LEU A CA 1
ATOM 1466 C C . LEU A 1 183 ? 18.859 -22.609 0.232 1 97.81 183 LEU A C 1
ATOM 1468 O O . LEU A 1 183 ? 19.781 -23.188 0.819 1 97.81 183 LEU A O 1
ATOM 1472 N N . ILE A 1 184 ? 17.656 -23.125 0.227 1 96.94 184 ILE A N 1
ATOM 1473 C CA . ILE A 1 184 ? 17.219 -24.266 1.022 1 96.94 184 ILE A CA 1
ATOM 1474 C C . ILE A 1 184 ? 16.906 -25.438 0.103 1 96.94 184 ILE A C 1
ATOM 1476 O O . ILE A 1 184 ? 16.016 -25.344 -0.748 1 96.94 184 ILE A O 1
ATOM 1480 N N . PRO A 1 185 ? 17.609 -26.531 0.291 1 94.69 185 PRO A N 1
ATOM 1481 C CA . PRO A 1 185 ? 17.344 -27.719 -0.523 1 94.69 185 PRO A CA 1
ATOM 1482 C C . PRO A 1 185 ? 15.922 -28.25 -0.328 1 94.69 185 PRO A C 1
ATOM 1484 O O . PRO A 1 185 ? 15.375 -28.172 0.774 1 94.69 185 PRO A O 1
ATOM 1487 N N . GLY A 1 186 ? 15.406 -28.797 -1.371 1 92.5 186 GLY A N 1
ATOM 1488 C CA . GLY A 1 186 ? 14.055 -29.328 -1.359 1 92.5 186 GLY A CA 1
ATOM 1489 C C . GLY A 1 186 ? 13.82 -30.359 -0.278 1 92.5 186 GLY A C 1
ATOM 1490 O O . GLY A 1 186 ? 12.75 -30.406 0.33 1 92.5 186 GLY A O 1
ATOM 1491 N N . ASP A 1 187 ? 14.734 -31.156 -0.019 1 88.62 187 ASP A N 1
ATOM 1492 C CA . ASP A 1 187 ? 14.609 -32.219 0.983 1 88.62 187 ASP A CA 1
ATOM 1493 C C . ASP A 1 187 ? 14.422 -31.609 2.379 1 88.62 187 ASP A C 1
ATOM 1495 O O . ASP A 1 187 ? 13.703 -32.188 3.207 1 88.62 187 ASP A O 1
ATOM 1499 N N . VAL A 1 188 ? 15.055 -30.547 2.639 1 89.19 188 VAL A N 1
ATOM 1500 C CA . VAL A 1 188 ? 14.969 -29.875 3.93 1 89.19 188 VAL A CA 1
ATOM 1501 C C . VAL A 1 188 ? 13.609 -29.172 4.055 1 89.19 188 VAL A C 1
ATOM 1503 O O . VAL A 1 188 ? 13.023 -29.141 5.141 1 89.19 188 VAL A O 1
ATOM 1506 N N . MET A 1 189 ? 13.109 -28.688 2.938 1 89.12 189 MET A N 1
ATOM 1507 C CA . MET A 1 189 ? 11.898 -27.891 2.926 1 89.12 189 MET A CA 1
ATOM 1508 C C . MET A 1 189 ? 10.664 -28.766 2.729 1 89.12 189 MET A C 1
ATOM 1510 O O . MET A 1 189 ? 9.531 -28.25 2.727 1 89.12 189 MET A O 1
ATOM 1514 N N . ARG A 1 190 ? 10.836 -29.984 2.586 1 86.56 190 ARG A N 1
ATOM 1515 C CA . ARG A 1 190 ? 9.789 -30.906 2.156 1 86.56 190 ARG A CA 1
ATOM 1516 C C . ARG A 1 190 ? 8.57 -30.828 3.076 1 86.56 190 ARG A C 1
ATOM 1518 O O . ARG A 1 190 ? 7.441 -30.688 2.605 1 86.56 190 ARG A O 1
ATOM 1525 N N . GLU A 1 191 ? 8.758 -30.828 4.324 1 86.94 191 GLU A N 1
ATOM 1526 C CA . GLU A 1 191 ? 7.652 -30.781 5.273 1 86.94 191 GLU A CA 1
ATOM 1527 C C . GLU A 1 191 ? 6.922 -29.438 5.219 1 86.94 191 GLU A C 1
ATOM 1529 O O . GLU A 1 191 ? 5.691 -29.406 5.188 1 86.94 191 GLU A O 1
ATOM 1534 N N . GLN A 1 192 ? 7.68 -28.391 5.148 1 88.5 192 GLN A N 1
ATOM 1535 C CA . GLN A 1 192 ? 7.098 -27.062 5.113 1 88.5 192 GLN A CA 1
ATOM 1536 C C . GLN A 1 192 ? 6.324 -26.828 3.82 1 88.5 192 GLN A C 1
ATOM 1538 O O . GLN A 1 192 ? 5.355 -26.062 3.799 1 88.5 192 GLN A O 1
ATOM 1543 N N . MET A 1 193 ? 6.723 -27.516 2.799 1 91.62 193 MET A N 1
ATOM 1544 C CA . MET A 1 193 ? 6.074 -27.359 1.5 1 91.62 193 MET A CA 1
ATOM 1545 C C . MET A 1 193 ? 4.93 -28.344 1.334 1 91.62 193 MET A C 1
ATOM 1547 O O . MET A 1 193 ? 4.273 -28.375 0.291 1 91.62 193 MET A O 1
ATOM 1551 N N . GLU A 1 194 ? 4.68 -29.188 2.316 1 88.56 194 GLU A N 1
ATOM 1552 C CA . GLU A 1 194 ? 3.611 -30.172 2.301 1 88.56 194 GLU A CA 1
ATOM 1553 C C . GLU A 1 194 ? 3.703 -31.062 1.065 1 88.56 194 GLU A C 1
ATOM 1555 O O . GLU A 1 194 ? 2.707 -31.281 0.37 1 88.56 194 GLU A O 1
ATOM 1560 N N . ASP A 1 195 ? 4.852 -31.422 0.68 1 80.81 195 ASP A N 1
ATOM 1561 C CA . ASP A 1 195 ? 5.184 -32.375 -0.393 1 80.81 195 ASP A CA 1
ATOM 1562 C C . ASP A 1 195 ? 4.801 -31.781 -1.756 1 80.81 195 ASP A C 1
ATOM 1564 O O . ASP A 1 195 ? 4.344 -32.531 -2.635 1 80.81 195 ASP A O 1
ATOM 1568 N N . PHE A 1 196 ? 4.922 -30.531 -1.771 1 86.75 196 PHE A N 1
ATOM 1569 C CA . PHE A 1 196 ? 4.695 -29.844 -3.041 1 86.75 196 PHE A CA 1
ATOM 1570 C C . PHE A 1 196 ? 5.715 -30.297 -4.082 1 86.75 196 PHE A C 1
ATOM 1572 O O . PHE A 1 196 ? 6.922 -30.266 -3.83 1 86.75 196 PHE A O 1
ATOM 1579 N N . ARG A 1 197 ? 5.227 -30.797 -5.254 1 86.12 197 ARG A N 1
ATOM 1580 C CA . ARG A 1 197 ? 6.07 -31.25 -6.359 1 86.12 197 ARG A CA 1
ATOM 1581 C C . ARG A 1 197 ? 5.617 -30.625 -7.676 1 86.12 197 ARG A C 1
ATOM 1583 O O . ARG A 1 197 ? 4.449 -30.266 -7.828 1 86.12 197 ARG A O 1
ATOM 1590 N N . VAL A 1 198 ? 6.582 -30.422 -8.453 1 81.81 198 VAL A N 1
ATOM 1591 C CA . VAL A 1 198 ? 6.262 -29.844 -9.75 1 81.81 198 VAL A CA 1
ATOM 1592 C C . VAL A 1 198 ? 6.809 -30.734 -10.867 1 81.81 198 VAL A C 1
ATOM 1594 O O . VAL A 1 198 ? 7.863 -31.344 -10.711 1 81.81 198 VAL A O 1
ATOM 1597 N N . GLN A 1 199 ? 6.008 -30.781 -11.891 1 76.94 199 GLN A N 1
ATOM 1598 C CA . GLN A 1 199 ? 6.43 -31.547 -13.055 1 76.94 199 GLN A CA 1
ATOM 1599 C C . GLN A 1 199 ? 7.465 -30.781 -13.875 1 76.94 199 GLN A C 1
ATOM 1601 O O . GLN A 1 199 ? 7.281 -29.594 -14.164 1 76.94 199 GLN A O 1
ATOM 1606 N N . VAL A 1 200 ? 8.602 -31.391 -13.914 1 70.62 200 VAL A N 1
ATOM 1607 C CA . VAL A 1 200 ? 9.641 -30.781 -14.734 1 70.62 200 VAL A CA 1
ATOM 1608 C C . VAL A 1 200 ? 9.945 -31.672 -15.93 1 70.62 200 VAL A C 1
ATOM 1610 O O . VAL A 1 200 ? 9.984 -32.906 -15.812 1 70.62 200 VAL A O 1
ATOM 1613 N N . GLY A 1 201 ? 9.914 -31.234 -17.188 1 62.22 201 GLY A N 1
ATOM 1614 C CA . GLY A 1 201 ? 10.336 -31.969 -18.359 1 62.22 201 GLY A CA 1
ATOM 1615 C C . GLY A 1 201 ? 9.195 -32.281 -19.312 1 62.22 201 GLY A C 1
ATOM 1616 O O . GLY A 1 201 ? 8.023 -32.156 -18.953 1 62.22 201 GLY A O 1
ATOM 1617 N N . GLY A 1 202 ? 9.102 -32.031 -20.672 1 53.72 202 GLY A N 1
ATOM 1618 C CA . GLY A 1 202 ? 8.234 -32.375 -21.797 1 53.72 202 GLY A CA 1
ATOM 1619 C C . GLY A 1 202 ? 7.648 -33.781 -21.703 1 53.72 202 GLY A C 1
ATOM 1620 O O . GLY A 1 202 ? 7.078 -34.156 -20.688 1 53.72 202 GLY A O 1
ATOM 1621 N N . LYS A 1 203 ? 7.859 -34.75 -22.578 1 56.31 203 LYS A N 1
ATOM 1622 C CA . LYS A 1 203 ? 7.391 -36.125 -22.828 1 56.31 203 LYS A CA 1
ATOM 1623 C C . LYS A 1 203 ? 7.746 -37.062 -21.688 1 56.31 203 LYS A C 1
ATOM 1625 O O . LYS A 1 203 ? 7.043 -38.031 -21.438 1 56.31 203 LYS A O 1
ATOM 1630 N N . SER A 1 204 ? 8.789 -36.875 -21 1 58.16 204 SER A N 1
ATOM 1631 C CA . SER A 1 204 ? 9.195 -37.75 -19.891 1 58.16 204 SER A CA 1
ATOM 1632 C C . SER A 1 204 ? 9.062 -37 -18.547 1 58.16 204 SER A C 1
ATOM 1634 O O . SER A 1 204 ? 10.055 -36.781 -17.859 1 58.16 204 SER A O 1
ATOM 1636 N N . SER A 1 205 ? 7.918 -36.562 -18.203 1 64 205 SER A N 1
ATOM 1637 C CA . SER A 1 205 ? 7.633 -35.656 -17.109 1 64 205 SER A CA 1
ATOM 1638 C C . SER A 1 205 ? 7.84 -36.312 -15.758 1 64 205 SER A C 1
ATOM 1640 O O . SER A 1 205 ? 7.371 -37.438 -15.531 1 64 205 SER A O 1
ATOM 1642 N N . ARG A 1 206 ? 9.047 -35.938 -14.992 1 74.94 206 ARG A N 1
ATOM 1643 C CA . ARG A 1 206 ? 9.234 -36.375 -13.609 1 74.94 206 ARG A CA 1
ATOM 1644 C C . ARG A 1 206 ? 8.82 -35.281 -12.633 1 74.94 206 ARG A C 1
ATOM 1646 O O . ARG A 1 206 ? 8.953 -34.094 -12.93 1 74.94 206 ARG A O 1
ATOM 1653 N N . LYS A 1 207 ? 8.234 -35.719 -11.555 1 84.12 207 LYS A N 1
ATOM 1654 C CA . LYS A 1 207 ? 7.891 -34.781 -10.469 1 84.12 207 LYS A CA 1
ATOM 1655 C C . LYS A 1 207 ? 9.094 -34.531 -9.562 1 84.12 207 LYS A C 1
ATOM 1657 O O . LYS A 1 207 ? 9.781 -35.469 -9.164 1 84.12 207 LYS A O 1
ATOM 1662 N N . VAL A 1 208 ? 9.469 -33.344 -9.445 1 86.38 208 VAL A N 1
ATOM 1663 C CA . VAL A 1 208 ? 10.617 -32.969 -8.617 1 86.38 208 VAL A CA 1
ATOM 1664 C C . VAL A 1 208 ? 10.18 -32.031 -7.508 1 86.38 208 VAL A C 1
ATOM 1666 O O . VAL A 1 208 ? 9.219 -31.266 -7.672 1 86.38 208 VAL A O 1
ATOM 1669 N N . THR A 1 209 ? 10.914 -32.188 -6.363 1 91.69 209 THR A N 1
ATOM 1670 C CA . THR A 1 209 ? 10.781 -31.203 -5.297 1 91.69 209 THR A CA 1
ATOM 1671 C C . THR A 1 209 ? 11.711 -30.031 -5.539 1 91.69 209 THR A C 1
ATOM 1673 O O . THR A 1 209 ? 12.93 -30.172 -5.543 1 91.69 209 THR A O 1
ATOM 1676 N N . PRO A 1 210 ? 11.18 -28.891 -5.715 1 94.38 210 PRO A N 1
ATOM 1677 C CA . PRO A 1 210 ? 12.031 -27.734 -6.008 1 94.38 210 PRO A CA 1
ATOM 1678 C C . PRO A 1 210 ? 12.859 -27.281 -4.801 1 94.38 210 PRO A C 1
ATOM 1680 O O . PRO A 1 210 ? 12.484 -27.562 -3.658 1 94.38 210 PRO A O 1
ATOM 1683 N N . ASN A 1 211 ? 14.023 -26.703 -5.082 1 96.25 211 ASN A N 1
ATOM 1684 C CA . ASN A 1 211 ? 14.727 -25.938 -4.059 1 96.25 211 ASN A CA 1
ATOM 1685 C C . ASN A 1 211 ? 14.07 -24.578 -3.836 1 96.25 211 ASN A C 1
ATOM 1687 O O . ASN A 1 211 ? 13.305 -24.094 -4.684 1 96.25 211 ASN A O 1
ATOM 1691 N N . VAL A 1 212 ? 14.344 -23.984 -2.68 1 96.88 212 VAL A N 1
ATOM 1692 C CA . VAL A 1 212 ? 13.75 -22.703 -2.355 1 96.88 212 VAL A CA 1
ATOM 1693 C C . VAL A 1 212 ? 14.852 -21.672 -2.088 1 96.88 212 VAL A C 1
ATOM 1695 O O . VAL A 1 212 ? 15.75 -21.906 -1.277 1 96.88 212 VAL A O 1
ATOM 1698 N N . LEU A 1 213 ? 14.852 -20.641 -2.869 1 97.19 213 LEU A N 1
ATOM 1699 C CA . LEU A 1 213 ? 15.664 -19.469 -2.541 1 97.19 213 LEU A CA 1
ATOM 1700 C C . LEU A 1 213 ? 14.82 -18.406 -1.854 1 97.19 213 LEU A C 1
ATOM 1702 O O . LEU A 1 213 ? 13.914 -17.828 -2.465 1 97.19 213 LEU A O 1
ATOM 1706 N N . ARG A 1 214 ? 15.133 -18.094 -0.646 1 97.5 214 ARG A N 1
ATOM 1707 C CA . ARG A 1 214 ? 14.352 -17.141 0.146 1 97.5 214 ARG A CA 1
ATOM 1708 C C . ARG A 1 214 ? 15.141 -15.867 0.408 1 97.5 214 ARG A C 1
ATOM 1710 O O . ARG A 1 214 ? 16.297 -15.922 0.847 1 97.5 214 ARG A O 1
ATOM 1717 N N . ILE A 1 215 ? 14.547 -14.797 0.05 1 97.38 215 ILE A N 1
ATOM 1718 C CA . ILE A 1 215 ? 15.086 -13.508 0.465 1 97.38 215 ILE A CA 1
ATOM 1719 C C . ILE A 1 215 ? 14.219 -12.922 1.573 1 97.38 215 ILE A C 1
ATOM 1721 O O . ILE A 1 215 ? 12.992 -13.086 1.569 1 97.38 215 ILE A O 1
ATOM 1725 N N . ARG A 1 216 ? 14.852 -12.242 2.562 1 97.38 216 ARG A N 1
ATOM 1726 C CA . ARG A 1 216 ? 14.125 -11.695 3.705 1 97.38 216 ARG A CA 1
ATOM 1727 C C . ARG A 1 216 ? 14.758 -10.391 4.184 1 97.38 216 ARG A C 1
ATOM 1729 O O . ARG A 1 216 ? 15.977 -10.289 4.289 1 97.38 216 ARG A O 1
ATOM 1736 N N . GLN A 1 217 ? 13.906 -9.43 4.383 1 97.38 217 GLN A N 1
ATOM 1737 C CA . GLN A 1 217 ? 14.352 -8.164 4.965 1 97.38 217 GLN A CA 1
ATOM 1738 C C . GLN A 1 217 ? 13.305 -7.605 5.926 1 97.38 217 GLN A C 1
ATOM 1740 O O . GLN A 1 217 ? 12.125 -7.953 5.844 1 97.38 217 GLN A O 1
ATOM 1745 N N . CYS A 1 218 ? 13.781 -6.82 6.863 1 97.5 218 CYS A N 1
ATOM 1746 C CA . CYS A 1 218 ? 12.906 -6.113 7.789 1 97.5 218 CYS A CA 1
ATOM 1747 C C . CYS A 1 218 ? 12.547 -4.73 7.254 1 97.5 218 CYS A C 1
ATOM 1749 O O . CYS A 1 218 ? 13.438 -3.918 6.988 1 97.5 218 CYS A O 1
ATOM 1751 N N . ALA A 1 219 ? 11.281 -4.496 7.168 1 97.19 219 ALA A N 1
ATOM 1752 C CA . ALA A 1 219 ? 10.82 -3.246 6.57 1 97.19 219 ALA A CA 1
ATOM 1753 C C . ALA A 1 219 ? 11.328 -2.043 7.363 1 97.19 219 ALA A C 1
ATOM 1755 O O . ALA A 1 219 ? 11.734 -1.033 6.781 1 97.19 219 ALA A O 1
ATOM 1756 N N . GLU A 1 220 ? 11.289 -2.121 8.648 1 94.38 220 GLU A N 1
ATOM 1757 C CA . GLU A 1 220 ? 11.727 -1.023 9.508 1 94.38 220 GLU A CA 1
ATOM 1758 C C . GLU A 1 220 ? 13.227 -0.784 9.375 1 94.38 220 GLU A C 1
ATOM 1760 O O . GLU A 1 220 ? 13.68 0.362 9.305 1 94.38 220 GLU A O 1
ATOM 1765 N N . LEU A 1 221 ? 13.953 -1.831 9.336 1 94.88 221 LEU A N 1
ATOM 1766 C CA . LEU A 1 221 ? 15.398 -1.693 9.164 1 94.88 221 LEU A CA 1
ATOM 1767 C C . LEU A 1 221 ? 15.734 -1.124 7.789 1 94.88 221 LEU A C 1
ATOM 1769 O O . LEU A 1 221 ? 16.625 -0.276 7.664 1 94.88 221 LEU A O 1
ATOM 1773 N N . ALA A 1 222 ? 15.055 -1.654 6.836 1 96.62 222 ALA A N 1
ATOM 1774 C CA . ALA A 1 222 ? 15.258 -1.123 5.488 1 96.62 222 ALA A CA 1
ATOM 1775 C C . ALA A 1 222 ? 14.977 0.375 5.441 1 96.62 222 ALA A C 1
ATOM 1777 O O . ALA A 1 222 ? 15.703 1.132 4.793 1 96.62 222 ALA A O 1
ATOM 1778 N N . THR A 1 223 ? 13.945 0.794 6.086 1 95.19 223 THR A N 1
ATOM 1779 C CA . THR A 1 223 ? 13.586 2.207 6.156 1 95.19 223 THR A CA 1
ATOM 1780 C C . THR A 1 223 ? 14.68 3.008 6.855 1 95.19 223 THR A C 1
ATOM 1782 O O . THR A 1 223 ? 15.07 4.078 6.387 1 95.19 223 THR A O 1
ATOM 1785 N N . LEU A 1 224 ? 15.117 2.463 7.941 1 92.44 224 LEU A N 1
ATOM 1786 C CA . LEU A 1 224 ? 16.219 3.1 8.664 1 92.44 224 LEU A CA 1
ATOM 1787 C C . LEU A 1 224 ? 17.438 3.268 7.758 1 92.44 224 LEU A C 1
ATOM 1789 O O . LEU A 1 224 ? 18.078 4.316 7.77 1 92.44 224 LEU A O 1
ATOM 1793 N N . GLU A 1 225 ? 17.719 2.264 6.984 1 94.06 225 GLU A N 1
ATOM 1794 C CA . GLU A 1 225 ? 18.859 2.311 6.062 1 94.06 225 GLU A CA 1
ATOM 1795 C C . GLU A 1 225 ? 18.719 3.475 5.086 1 94.06 225 GLU A C 1
ATOM 1797 O O . GLU A 1 225 ? 19.688 4.195 4.84 1 94.06 225 GLU A O 1
ATOM 1802 N N . VAL A 1 226 ? 17.562 3.631 4.527 1 94.81 226 VAL A N 1
ATOM 1803 C CA . VAL A 1 226 ? 17.328 4.699 3.561 1 94.81 226 VAL A CA 1
ATOM 1804 C C . VAL A 1 226 ? 17.547 6.055 4.227 1 94.81 226 VAL A C 1
ATOM 1806 O O . VAL A 1 226 ? 18.156 6.949 3.633 1 94.81 226 VAL A O 1
ATOM 1809 N N . ILE A 1 227 ? 17.094 6.184 5.434 1 92.06 227 ILE A N 1
ATOM 1810 C CA . ILE A 1 227 ? 17.234 7.43 6.18 1 92.06 227 ILE A CA 1
ATOM 1811 C C . ILE A 1 227 ? 18.719 7.688 6.48 1 92.06 227 ILE A C 1
ATOM 1813 O O . ILE A 1 227 ? 19.219 8.789 6.25 1 92.06 227 ILE A O 1
ATOM 1817 N N . LEU A 1 228 ? 19.406 6.652 6.98 1 91.06 228 LEU A N 1
ATOM 1818 C CA . LEU A 1 228 ? 20.828 6.781 7.293 1 91.06 228 LEU A CA 1
ATOM 1819 C C . LEU A 1 228 ? 21.625 7.152 6.051 1 91.06 228 LEU A C 1
ATOM 1821 O O . LEU A 1 228 ? 22.516 8 6.109 1 91.06 228 LEU A O 1
ATOM 1825 N N . ASP A 1 229 ? 21.312 6.527 5.004 1 93.69 229 ASP A N 1
ATOM 1826 C CA . ASP A 1 229 ? 21.984 6.812 3.74 1 93.69 229 ASP A CA 1
ATOM 1827 C C . ASP A 1 229 ? 21.797 8.273 3.334 1 93.69 229 ASP A C 1
ATOM 1829 O O . ASP A 1 229 ? 22.75 8.953 2.967 1 93.69 229 ASP A O 1
ATOM 1833 N N . ALA A 1 230 ? 20.578 8.727 3.402 1 91.44 230 ALA A N 1
ATOM 1834 C CA . ALA A 1 230 ? 20.266 10.102 3.029 1 91.44 230 ALA A CA 1
ATOM 1835 C C . ALA A 1 230 ? 21 11.094 3.92 1 91.44 230 ALA A C 1
ATOM 1837 O O . ALA A 1 230 ? 21.578 12.07 3.428 1 91.44 230 ALA A O 1
ATOM 1838 N N . PHE A 1 231 ? 21.047 10.883 5.168 1 87.94 231 PHE A N 1
ATOM 1839 C CA . PHE A 1 231 ? 21.641 11.82 6.121 1 87.94 231 PHE A CA 1
ATOM 1840 C C . PHE A 1 231 ? 23.156 11.812 6.031 1 87.94 231 PHE A C 1
ATOM 1842 O O . PHE A 1 231 ? 23.797 12.852 6.16 1 87.94 231 PHE A O 1
ATOM 1849 N N . GLU A 1 232 ? 23.672 10.664 5.883 1 88.38 232 GLU A N 1
ATOM 1850 C CA . GLU A 1 232 ? 25.125 10.578 5.758 1 88.38 232 GLU A CA 1
ATOM 1851 C C . GLU A 1 232 ? 25.609 11.211 4.457 1 88.38 232 GLU A C 1
ATOM 1853 O O . GLU A 1 232 ? 26.703 11.789 4.406 1 88.38 232 GLU A O 1
ATOM 1858 N N . SER A 1 233 ? 24.859 11.117 3.477 1 86.88 233 SER A N 1
ATOM 1859 C CA . SER A 1 233 ? 25.281 11.57 2.154 1 86.88 233 SER A CA 1
ATOM 1860 C C . SER A 1 233 ? 24.984 13.047 1.954 1 86.88 233 SER A C 1
ATOM 1862 O O . SER A 1 233 ? 25.719 13.75 1.273 1 86.88 233 SER A O 1
ATOM 1864 N N . SER A 1 234 ? 23.859 13.578 2.475 1 80.31 234 SER A N 1
ATOM 1865 C CA . SER A 1 234 ? 23.438 14.93 2.119 1 80.31 234 SER A CA 1
ATOM 1866 C C . SER A 1 234 ? 23.203 15.781 3.363 1 80.31 234 SER A C 1
ATOM 1868 O O . SER A 1 234 ? 23.047 17 3.264 1 80.31 234 SER A O 1
ATOM 1870 N N . GLY A 1 235 ? 23.234 15.25 4.457 1 75.75 235 GLY A N 1
ATOM 1871 C CA . GLY A 1 235 ? 23.031 16.016 5.676 1 75.75 235 GLY A CA 1
ATOM 1872 C C . GLY A 1 235 ? 21.578 16.172 6.055 1 75.75 235 GLY A C 1
ATOM 1873 O O . GLY A 1 235 ? 20.719 15.469 5.516 1 75.75 235 GLY A O 1
ATOM 1874 N N . VAL A 1 236 ? 21.281 17.062 7.027 1 69.38 236 VAL A N 1
ATOM 1875 C CA . VAL A 1 236 ? 19.969 17.141 7.668 1 69.38 236 VAL A CA 1
ATOM 1876 C C . VAL A 1 236 ? 19.109 18.188 6.961 1 69.38 236 VAL A C 1
ATOM 1878 O O . VAL A 1 236 ? 17.875 18.109 7.004 1 69.38 236 VAL A O 1
ATOM 1881 N N . ASP A 1 237 ? 19.672 19.031 6.289 1 73.88 237 ASP A N 1
ATOM 1882 C CA . ASP A 1 237 ? 18.922 20.141 5.707 1 73.88 237 ASP A CA 1
ATOM 1883 C C . ASP A 1 237 ? 18.297 19.75 4.371 1 73.88 237 ASP A C 1
ATOM 1885 O O . ASP A 1 237 ? 17.266 20.312 3.967 1 73.88 237 ASP A O 1
ATOM 1889 N N . SER A 1 238 ? 18.922 18.859 3.693 1 80.06 238 SER A N 1
ATOM 1890 C CA . SER A 1 238 ? 18.391 18.359 2.428 1 80.06 238 SER A CA 1
ATOM 1891 C C . SER A 1 238 ? 18.438 16.828 2.379 1 80.06 238 SER A C 1
ATOM 1893 O O . SER A 1 238 ? 19.453 16.25 1.996 1 80.06 238 SER A O 1
ATOM 1895 N N . VAL A 1 239 ? 17.344 16.344 2.791 1 85.88 239 VAL A N 1
ATOM 1896 C CA . VAL A 1 239 ? 17.266 14.883 2.828 1 85.88 239 VAL A CA 1
ATOM 1897 C C . VAL A 1 239 ? 16.969 14.344 1.428 1 85.88 239 VAL A C 1
ATOM 1899 O O . VAL A 1 239 ? 15.852 14.461 0.928 1 85.88 239 VAL A O 1
ATOM 1902 N N . ARG A 1 240 ? 17.984 13.828 0.809 1 91.19 240 ARG A N 1
ATOM 1903 C CA . ARG A 1 240 ? 17.828 13.305 -0.545 1 91.19 240 ARG A CA 1
ATOM 1904 C C . ARG A 1 240 ? 17.422 11.836 -0.52 1 91.19 240 ARG A C 1
ATOM 1906 O O . ARG A 1 240 ? 18.141 11 0.028 1 91.19 240 ARG A O 1
ATOM 1913 N N . MET A 1 241 ? 16.25 11.578 -1.024 1 93 241 MET A N 1
ATOM 1914 C CA . MET A 1 241 ? 15.727 10.219 -1.178 1 93 241 MET A CA 1
ATOM 1915 C C . MET A 1 241 ? 15.188 10 -2.586 1 93 241 MET A C 1
ATOM 1917 O O . MET A 1 241 ? 14.773 10.953 -3.25 1 93 241 MET A O 1
ATOM 1921 N N . HIS A 1 242 ? 15.359 8.766 -3.018 1 94.5 242 HIS A N 1
ATOM 1922 C CA . HIS A 1 242 ? 14.805 8.422 -4.32 1 94.5 242 HIS A CA 1
ATOM 1923 C C . HIS A 1 242 ? 13.336 8.828 -4.422 1 94.5 242 HIS A C 1
ATOM 1925 O O . HIS A 1 242 ? 12.57 8.641 -3.475 1 94.5 242 HIS A O 1
ATOM 1931 N N . ARG A 1 243 ? 12.898 9.359 -5.461 1 94.88 243 ARG A N 1
ATOM 1932 C CA . ARG A 1 243 ? 11.562 9.914 -5.68 1 94.88 243 ARG A CA 1
ATOM 1933 C C . ARG A 1 243 ? 10.492 8.867 -5.438 1 94.88 243 ARG A C 1
ATOM 1935 O O . ARG A 1 243 ? 9.398 9.188 -4.961 1 94.88 243 ARG A O 1
ATOM 1942 N N . LYS A 1 244 ? 10.742 7.629 -5.711 1 93.44 244 LYS A N 1
ATOM 1943 C CA . LYS A 1 244 ? 9.75 6.57 -5.531 1 93.44 244 LYS A CA 1
ATOM 1944 C C . LYS A 1 244 ? 9.531 6.27 -4.051 1 93.44 244 LYS A C 1
ATOM 1946 O O . LYS A 1 244 ? 8.453 5.82 -3.66 1 93.44 244 LYS A O 1
ATOM 1951 N N . LEU A 1 245 ? 10.508 6.57 -3.242 1 95.94 245 LEU A N 1
ATOM 1952 C CA . LEU A 1 245 ? 10.43 6.242 -1.822 1 95.94 245 LEU A CA 1
ATOM 1953 C C . LEU A 1 245 ? 9.93 7.438 -1.018 1 95.94 245 LEU A C 1
ATOM 1955 O O . LEU A 1 245 ? 9.508 7.285 0.131 1 95.94 245 LEU A O 1
ATOM 1959 N N . ALA A 1 246 ? 10.016 8.602 -1.63 1 96.06 246 ALA A N 1
ATOM 1960 C CA . ALA A 1 246 ? 9.664 9.828 -0.911 1 96.06 246 ALA A CA 1
ATOM 1961 C C . ALA A 1 246 ? 8.242 9.75 -0.366 1 96.06 246 ALA A C 1
ATOM 1963 O O . ALA A 1 246 ? 7.32 9.336 -1.073 1 96.06 246 ALA A O 1
ATOM 1964 N N . PRO A 1 247 ? 8.07 10.188 0.934 1 94.56 247 PRO A N 1
ATOM 1965 C CA . PRO A 1 247 ? 6.727 10.148 1.521 1 94.56 247 PRO A CA 1
ATOM 1966 C C . PRO A 1 247 ? 5.707 10.953 0.717 1 94.56 247 PRO A C 1
ATOM 1968 O O . PRO A 1 247 ? 4.641 10.43 0.373 1 94.56 247 PRO A O 1
ATOM 1971 N N . TYR A 1 248 ? 5.973 12.172 0.458 1 95.75 248 TYR A N 1
ATOM 1972 C CA . TYR A 1 248 ? 5.23 13 -0.487 1 95.75 248 TYR A CA 1
ATOM 1973 C C . TYR A 1 248 ? 5.992 13.156 -1.796 1 95.75 248 TYR A C 1
ATOM 1975 O O . TYR A 1 248 ? 7.203 13.391 -1.791 1 95.75 248 TYR A O 1
ATOM 1983 N N . LYS A 1 249 ? 5.25 12.977 -2.883 1 96.69 249 LYS A N 1
ATOM 1984 C CA . LYS A 1 249 ? 5.898 13.055 -4.191 1 96.69 249 LYS A CA 1
ATOM 1985 C C . LYS A 1 249 ? 6.102 14.5 -4.621 1 96.69 249 LYS A C 1
ATOM 1987 O O . LYS A 1 249 ? 7.016 14.805 -5.391 1 96.69 249 LYS A O 1
ATOM 1992 N N . CYS A 1 250 ? 5.191 15.32 -4.141 1 97.25 250 CYS A N 1
ATOM 1993 C CA . CYS A 1 250 ? 5.309 16.75 -4.449 1 97.25 250 CYS A CA 1
ATOM 1994 C C . CYS A 1 250 ? 4.672 17.594 -3.355 1 97.25 250 CYS A C 1
ATOM 1996 O O . CYS A 1 250 ? 3.941 17.078 -2.508 1 97.25 250 CYS A O 1
ATOM 1998 N N . GLY A 1 251 ? 5.098 18.812 -3.307 1 96.06 251 GLY A N 1
ATOM 1999 C CA . GLY A 1 251 ? 4.516 19.828 -2.441 1 96.06 251 GLY A CA 1
ATOM 2000 C C . GLY A 1 251 ? 4.133 21.094 -3.182 1 96.06 251 GLY A C 1
ATOM 2001 O O . GLY A 1 251 ? 4.773 21.469 -4.172 1 96.06 251 GLY A O 1
ATOM 2002 N N . ILE A 1 252 ? 3.109 21.781 -2.719 1 95.5 252 ILE A N 1
ATOM 2003 C CA . ILE A 1 252 ? 2.646 23.016 -3.357 1 95.5 252 ILE A CA 1
ATOM 2004 C C . ILE A 1 252 ? 2.961 24.219 -2.463 1 95.5 252 ILE A C 1
ATOM 2006 O O . ILE A 1 252 ? 2.637 24.203 -1.272 1 95.5 252 ILE A O 1
ATOM 2010 N N . VAL A 1 253 ? 3.59 25.188 -3.033 1 93.62 253 VAL A N 1
ATOM 2011 C CA . VAL A 1 253 ? 3.902 26.438 -2.342 1 93.62 253 VAL A CA 1
ATOM 2012 C C . VAL A 1 253 ? 3.361 27.625 -3.139 1 93.62 253 VAL A C 1
ATOM 2014 O O . VAL A 1 253 ? 3.246 27.547 -4.363 1 93.62 253 VAL A O 1
ATOM 2017 N N . CYS A 1 254 ? 3.027 28.656 -2.43 1 91.62 254 CYS A N 1
ATOM 2018 C CA . CYS A 1 254 ? 2.502 29.875 -3.049 1 91.62 254 CYS A CA 1
ATOM 2019 C C . CYS A 1 254 ? 3.383 31.078 -2.732 1 91.62 254 CYS A C 1
ATOM 2021 O O . CYS A 1 254 ? 3.918 31.188 -1.628 1 91.62 254 CYS A O 1
ATOM 2023 N N . VAL A 1 255 ? 3.508 31.891 -3.754 1 89.06 255 VAL A N 1
ATOM 2024 C CA . VAL A 1 255 ? 4.25 33.125 -3.555 1 89.06 255 VAL A CA 1
ATOM 2025 C C . VAL A 1 255 ? 3.545 34.281 -4.281 1 89.06 255 VAL A C 1
ATOM 2027 O O . VAL A 1 255 ? 3.242 34.188 -5.473 1 89.06 255 VAL A O 1
ATOM 2030 N N . SER A 1 256 ? 3.232 35.312 -3.531 1 88.56 256 SER A N 1
ATOM 2031 C CA . SER A 1 256 ? 2.648 36.531 -4.086 1 88.56 256 SER A CA 1
ATOM 2032 C C . SER A 1 256 ? 2.979 37.719 -3.221 1 88.56 256 SER A C 1
ATOM 2034 O O . SER A 1 256 ? 3.078 37.625 -1.998 1 88.56 256 SER A O 1
ATOM 2036 N N . GLU A 1 257 ? 3.195 38.875 -3.848 1 81.88 257 GLU A N 1
ATOM 2037 C CA . GLU A 1 257 ? 3.402 40.125 -3.117 1 81.88 257 GLU A CA 1
ATOM 2038 C C . GLU A 1 257 ? 2.074 40.719 -2.695 1 81.88 257 GLU A C 1
ATOM 2040 O O . GLU A 1 257 ? 2.041 41.625 -1.833 1 81.88 257 GLU A O 1
ATOM 2045 N N . ASP A 1 258 ? 1.016 40.344 -3.332 1 83.12 258 ASP A N 1
ATOM 2046 C CA . ASP A 1 258 ? -0.329 40.844 -3.088 1 83.12 258 ASP A CA 1
ATOM 2047 C C . ASP A 1 258 ? -1.123 39.906 -2.189 1 83.12 258 ASP A C 1
ATOM 2049 O O . ASP A 1 258 ? -1.418 38.781 -2.58 1 83.12 258 ASP A O 1
ATOM 2053 N N . ALA A 1 259 ? -1.519 40.375 -1.058 1 78.12 259 ALA A N 1
ATOM 2054 C CA . ALA A 1 259 ? -2.254 39.594 -0.075 1 78.12 259 ALA A CA 1
ATOM 2055 C C . ALA A 1 259 ? -3.572 39.094 -0.654 1 78.12 259 ALA A C 1
ATOM 2057 O O . ALA A 1 259 ? -4.008 37.969 -0.342 1 78.12 259 ALA A O 1
ATOM 2058 N N . SER A 1 260 ? -4.215 39.938 -1.426 1 81.94 260 SER A N 1
ATOM 2059 C CA . SER A 1 260 ? -5.48 39.531 -2.035 1 81.94 260 SER A CA 1
ATOM 2060 C C . SER A 1 260 ? -5.301 38.344 -2.971 1 81.94 260 SER A C 1
ATOM 2062 O O . SER A 1 260 ? -6.137 37.438 -2.996 1 81.94 260 SER A O 1
ATOM 2064 N N . GLN A 1 261 ? -4.219 38.312 -3.654 1 87.31 261 GLN A N 1
ATOM 2065 C CA . GLN A 1 261 ? -3.953 37.25 -4.59 1 87.31 261 GLN A CA 1
ATOM 2066 C C . GLN A 1 261 ? -3.545 35.969 -3.85 1 87.31 261 GLN A C 1
ATOM 2068 O O . GLN A 1 261 ? -3.768 34.844 -4.344 1 87.31 261 GLN A O 1
ATOM 2073 N N . LEU A 1 262 ? -3.031 36.125 -2.736 1 86.75 262 LEU A N 1
ATOM 2074 C CA . LEU A 1 262 ? -2.59 35 -1.949 1 86.75 262 LEU A CA 1
ATOM 2075 C C . LEU A 1 262 ? -3.766 34.094 -1.599 1 86.75 262 LEU A C 1
ATOM 2077 O O . LEU A 1 262 ? -3.646 32.844 -1.638 1 86.75 262 LEU A O 1
ATOM 2081 N N . GLY A 1 263 ? -4.859 34.656 -1.257 1 87.25 263 GLY A N 1
ATOM 2082 C CA . GLY A 1 263 ? -6.055 33.875 -0.991 1 87.25 263 GLY A CA 1
ATOM 2083 C C . GLY A 1 263 ? -6.492 33.031 -2.176 1 87.25 263 GLY A C 1
ATOM 2084 O O . GLY A 1 263 ? -6.812 31.844 -2.02 1 87.25 263 GLY A O 1
ATOM 2085 N N . GLU A 1 264 ? -6.453 33.625 -3.297 1 92.12 264 GLU A N 1
ATOM 2086 C CA . GLU A 1 264 ? -6.84 32.938 -4.52 1 92.12 264 GLU A CA 1
ATOM 2087 C C . GLU A 1 264 ? -5.855 31.828 -4.859 1 92.12 264 GLU A C 1
ATOM 2089 O O . GLU A 1 264 ? -6.25 30.766 -5.348 1 92.12 264 GLU A O 1
ATOM 2094 N N . LEU A 1 265 ? -4.668 32.094 -4.637 1 92.75 265 LEU A N 1
ATOM 2095 C CA . LEU A 1 265 ? -3.639 31.094 -4.891 1 92.75 265 LEU A CA 1
ATOM 2096 C C . LEU A 1 265 ? -3.816 29.891 -3.979 1 92.75 265 LEU A C 1
ATOM 2098 O O . LEU A 1 265 ? -3.633 28.75 -4.406 1 92.75 265 LEU A O 1
ATOM 2102 N N . ARG A 1 266 ? -4.176 30.156 -2.779 1 89.12 266 ARG A N 1
ATOM 2103 C CA . ARG A 1 266 ? -4.402 29.078 -1.833 1 89.12 266 ARG A CA 1
ATOM 2104 C C . ARG A 1 266 ? -5.594 28.219 -2.256 1 89.12 266 ARG A C 1
ATOM 2106 O O . ARG A 1 266 ? -5.566 27 -2.113 1 89.12 266 ARG A O 1
ATOM 2113 N N . ASP A 1 267 ? -6.574 28.844 -2.764 1 90.94 267 ASP A N 1
ATOM 2114 C CA . ASP A 1 267 ? -7.715 28.109 -3.287 1 90.94 267 ASP A CA 1
ATOM 2115 C C . ASP A 1 267 ? -7.305 27.219 -4.465 1 90.94 267 ASP A C 1
ATOM 2117 O O . ASP A 1 267 ? -7.75 26.078 -4.578 1 90.94 267 ASP A O 1
ATOM 2121 N N . LEU A 1 268 ? -6.512 27.812 -5.277 1 94.06 268 LEU A N 1
ATOM 2122 C CA . LEU A 1 268 ? -5.996 27.047 -6.406 1 94.06 268 LEU A CA 1
ATOM 2123 C C . LEU A 1 268 ? -5.156 25.859 -5.922 1 94.06 268 LEU A C 1
ATOM 2125 O O . LEU A 1 268 ? -5.262 24.766 -6.461 1 94.06 268 LEU A O 1
ATOM 2129 N N . ALA A 1 269 ? -4.367 26.062 -4.945 1 93 269 ALA A N 1
ATOM 2130 C CA . ALA A 1 269 ? -3.543 25 -4.363 1 93 269 ALA A CA 1
ATOM 2131 C C . ALA A 1 269 ? -4.406 23.859 -3.834 1 93 269 ALA A C 1
ATOM 2133 O O . ALA A 1 269 ? -4.113 22.688 -4.082 1 93 269 ALA A O 1
ATOM 2134 N N . ARG A 1 270 ? -5.426 24.234 -3.16 1 88.25 270 ARG A N 1
ATOM 2135 C CA . ARG A 1 270 ? -6.348 23.234 -2.631 1 88.25 270 ARG A CA 1
ATOM 2136 C C . ARG A 1 270 ? -6.969 22.406 -3.756 1 88.25 270 ARG A C 1
ATOM 2138 O O . ARG A 1 270 ? -7.059 21.188 -3.658 1 88.25 270 ARG A O 1
ATOM 2145 N N . HIS A 1 271 ? -7.344 23.094 -4.727 1 91.69 271 HIS A N 1
ATOM 2146 C CA . HIS A 1 271 ? -7.922 22.422 -5.879 1 91.69 271 HIS A CA 1
ATOM 2147 C C . HIS A 1 271 ? -6.918 21.469 -6.52 1 91.69 271 HIS A C 1
ATOM 2149 O O . HIS A 1 271 ? -7.254 20.328 -6.824 1 91.69 271 HIS A O 1
ATOM 2155 N N . LEU A 1 272 ? -5.77 21.922 -6.676 1 93.62 272 LEU A N 1
ATOM 2156 C CA . LEU A 1 272 ? -4.723 21.109 -7.285 1 93.62 272 LEU A CA 1
ATOM 2157 C C . LEU A 1 272 ? -4.422 19.875 -6.426 1 93.62 272 LEU A C 1
ATOM 2159 O O . LEU A 1 272 ? -4.176 18.797 -6.949 1 93.62 272 LEU A O 1
ATOM 2163 N N . CYS A 1 273 ? -4.402 20.078 -5.16 1 91 273 CYS A N 1
ATOM 2164 C CA . CYS A 1 273 ? -4.195 18.953 -4.258 1 91 273 CYS A CA 1
ATOM 2165 C C . CYS A 1 273 ? -5.254 17.875 -4.477 1 91 273 CYS A C 1
ATOM 2167 O O . CYS A 1 273 ? -4.934 16.688 -4.523 1 91 273 CYS A O 1
ATOM 2169 N N . ASN A 1 274 ? -6.453 18.328 -4.621 1 88.12 274 ASN A N 1
ATOM 2170 C CA . ASN A 1 274 ? -7.539 17.375 -4.863 1 88.12 274 ASN A CA 1
ATOM 2171 C C . ASN A 1 274 ? -7.332 16.609 -6.168 1 88.12 274 ASN A C 1
ATOM 2173 O O . ASN A 1 274 ? -7.512 15.398 -6.211 1 88.12 274 ASN A O 1
ATOM 2177 N N . VAL A 1 275 ? -6.93 17.328 -7.164 1 89.81 275 VAL A N 1
ATOM 2178 C CA . VAL A 1 275 ? -6.711 16.734 -8.477 1 89.81 275 VAL A CA 1
ATOM 2179 C C . VAL A 1 275 ? -5.59 15.695 -8.398 1 89.81 275 VAL A C 1
ATOM 2181 O O . VAL A 1 275 ? -5.719 14.594 -8.922 1 89.81 275 VAL A O 1
ATOM 2184 N N . LEU A 1 276 ? -4.566 16 -7.758 1 91.31 276 LEU A N 1
ATOM 2185 C CA . LEU A 1 276 ? -3.398 15.125 -7.688 1 91.31 276 LEU A CA 1
ATOM 2186 C C . LEU A 1 276 ? -3.688 13.898 -6.82 1 91.31 276 LEU A C 1
ATOM 2188 O O . LEU A 1 276 ? -3.26 12.789 -7.145 1 91.31 276 LEU A O 1
ATOM 2192 N N . ARG A 1 277 ? -4.395 14.086 -5.762 1 86.94 277 ARG A N 1
ATOM 2193 C CA . ARG A 1 277 ? -4.77 12.961 -4.91 1 86.94 277 ARG A CA 1
ATOM 2194 C C . ARG A 1 277 ? -5.664 11.977 -5.66 1 86.94 277 ARG A C 1
ATOM 2196 O O . ARG A 1 277 ? -5.516 10.766 -5.52 1 86.94 277 ARG A O 1
ATOM 2203 N N . LYS A 1 278 ? -6.555 12.516 -6.43 1 82 278 LYS A N 1
ATOM 2204 C CA . LYS A 1 278 ? -7.414 11.664 -7.246 1 82 278 LYS A CA 1
ATOM 2205 C C . LYS A 1 278 ? -6.594 10.844 -8.234 1 82 278 LYS A C 1
ATOM 2207 O O . LYS A 1 278 ? -6.98 9.734 -8.609 1 82 278 LYS A O 1
ATOM 2212 N N . ALA A 1 279 ? -5.469 11.375 -8.617 1 83.19 279 ALA A N 1
ATOM 2213 C CA . ALA A 1 279 ? -4.562 10.672 -9.516 1 83.19 279 ALA A CA 1
ATOM 2214 C C . ALA A 1 279 ? -3.609 9.766 -8.75 1 83.19 279 ALA A C 1
ATOM 2216 O O . ALA A 1 279 ? -2.643 9.242 -9.312 1 83.19 279 ALA A O 1
ATOM 2217 N N . ASN A 1 280 ? -3.789 9.594 -7.477 1 82.88 280 ASN A N 1
ATOM 2218 C CA . ASN A 1 280 ? -3.012 8.734 -6.59 1 82.88 280 ASN A CA 1
ATOM 2219 C C . ASN A 1 280 ? -1.591 9.258 -6.406 1 82.88 280 ASN A C 1
ATOM 2221 O O . ASN A 1 280 ? -0.637 8.477 -6.375 1 82.88 280 ASN A O 1
ATOM 2225 N N . ILE A 1 281 ? -1.478 10.562 -6.406 1 90.38 281 ILE A N 1
ATOM 2226 C CA . ILE A 1 281 ? -0.192 11.195 -6.129 1 90.38 281 ILE A CA 1
ATOM 2227 C C . ILE A 1 281 ? -0.212 11.812 -4.734 1 90.38 281 ILE A C 1
ATOM 2229 O O . ILE A 1 281 ? -1.053 12.664 -4.438 1 90.38 281 ILE A O 1
ATOM 2233 N N . ALA A 1 282 ? 0.71 11.398 -3.926 1 92.31 282 ALA A N 1
ATOM 2234 C CA . ALA A 1 282 ? 0.813 11.961 -2.582 1 92.31 282 ALA A CA 1
ATOM 2235 C C . ALA A 1 282 ? 1.36 13.383 -2.621 1 92.31 282 ALA A C 1
ATOM 2237 O O . ALA A 1 282 ? 2.527 13.602 -2.959 1 92.31 282 ALA A O 1
ATOM 2238 N N . VAL A 1 283 ? 0.492 14.328 -2.264 1 93.94 283 VAL A N 1
ATOM 2239 C CA . VAL A 1 283 ? 0.863 15.742 -2.363 1 93.94 283 VAL A CA 1
ATOM 2240 C C . VAL A 1 283 ? 0.681 16.422 -1.008 1 93.94 283 VAL A C 1
ATOM 2242 O O . VAL A 1 283 ? -0.281 16.141 -0.289 1 93.94 283 VAL A O 1
ATOM 2245 N N . LEU A 1 284 ? 1.649 17.234 -0.699 1 92.88 284 LEU A N 1
ATOM 2246 C CA . LEU A 1 284 ? 1.571 18.047 0.513 1 92.88 284 LEU A CA 1
ATOM 2247 C C . LEU A 1 284 ? 1.205 19.484 0.183 1 92.88 284 LEU A C 1
ATOM 2249 O O . LEU A 1 284 ? 1.896 20.141 -0.601 1 92.88 284 LEU A O 1
ATOM 2253 N N . ASP A 1 285 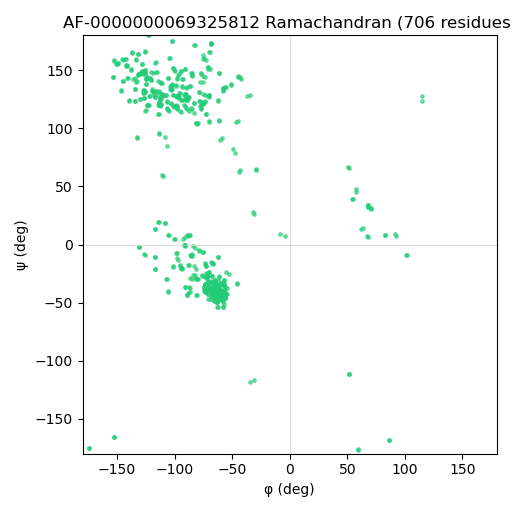? 0.128 19.938 0.738 1 90.06 285 ASP A N 1
ATOM 2254 C CA . ASP A 1 285 ? -0.239 21.344 0.6 1 90.06 285 ASP A CA 1
ATOM 2255 C C . ASP A 1 285 ? 0.524 22.219 1.6 1 90.06 285 ASP A C 1
ATOM 2257 O O . ASP A 1 285 ? 0.192 22.25 2.787 1 90.06 285 ASP A O 1
ATOM 2261 N N . SER A 1 286 ? 1.474 22.922 1.179 1 86.5 286 SER A N 1
ATOM 2262 C CA . SER A 1 286 ? 2.271 23.797 2.033 1 86.5 286 SER A CA 1
ATOM 2263 C C . SER A 1 286 ? 1.959 25.266 1.764 1 86.5 286 SER A C 1
ATOM 2265 O O . SER A 1 286 ? 2.752 26.141 2.105 1 86.5 286 SER A O 1
ATOM 2267 N N . SER A 1 287 ? 0.857 25.531 1.153 1 80.38 287 SER A N 1
ATOM 2268 C CA . SER A 1 287 ? 0.524 26.891 0.738 1 80.38 287 SER A CA 1
ATOM 2269 C C . SER A 1 287 ? 0.18 27.766 1.938 1 80.38 287 SER A C 1
ATOM 2271 O O . SER A 1 287 ? 0.305 28.984 1.877 1 80.38 287 SER A O 1
ATOM 2273 N N . SER A 1 288 ? -0.299 27.141 3.002 1 67.62 288 SER A N 1
ATOM 2274 C CA . SER A 1 288 ? -0.766 27.922 4.148 1 67.62 288 SER A CA 1
ATOM 2275 C C . SER A 1 288 ? 0.336 28.094 5.188 1 67.62 288 SER A C 1
ATOM 2277 O O . SER A 1 288 ? 0.17 28.828 6.164 1 67.62 288 SER A O 1
ATOM 2279 N N . VAL A 1 289 ? 1.291 27.344 5.242 1 59.28 289 VAL A N 1
ATOM 2280 C CA . VAL A 1 289 ? 2.242 27.266 6.348 1 59.28 289 VAL A CA 1
ATOM 2281 C C . VAL A 1 289 ? 2.973 28.594 6.5 1 59.28 289 VAL A C 1
ATOM 2283 O O . VAL A 1 289 ? 3.174 29.078 7.617 1 59.28 289 VAL A O 1
ATOM 2286 N N . LEU A 1 290 ? 3.604 29.125 5.449 1 57.41 290 LEU A N 1
ATOM 2287 C CA . LEU A 1 290 ? 4.504 30.25 5.68 1 57.41 290 LEU A CA 1
ATOM 2288 C C . LEU A 1 290 ? 3.943 31.531 5.066 1 57.41 290 LEU A C 1
ATOM 2290 O O . LEU A 1 290 ? 3.234 31.484 4.059 1 57.41 290 LEU A O 1
ATOM 2294 N N . ASN A 1 291 ? 3.756 32.531 5.969 1 55.38 291 ASN A N 1
ATOM 2295 C CA . ASN A 1 291 ? 3.334 33.875 5.543 1 55.38 291 ASN A CA 1
ATOM 2296 C C . ASN A 1 291 ? 3.822 34.188 4.133 1 55.38 291 ASN A C 1
ATOM 2298 O O . ASN A 1 291 ? 5.004 34.469 3.928 1 55.38 291 ASN A O 1
ATOM 2302 N N . GLY A 1 292 ? 3.334 33.469 3.199 1 56.31 292 GLY A N 1
ATOM 2303 C CA . GLY A 1 292 ? 3.588 33.656 1.778 1 56.31 292 GLY A CA 1
ATOM 2304 C C . GLY A 1 292 ? 3.816 35.094 1.393 1 56.31 292 GLY A C 1
ATOM 2305 O O . GLY A 1 292 ? 3.406 35.531 0.313 1 56.31 292 GLY A O 1
ATOM 2306 N N . THR A 1 293 ? 4.355 35.844 2.465 1 55.84 293 THR A N 1
ATOM 2307 C CA . THR A 1 293 ? 4.641 37.188 1.983 1 55.84 293 THR A CA 1
ATOM 2308 C C . THR A 1 293 ? 5.672 37.156 0.861 1 55.84 293 THR A C 1
ATOM 2310 O O . THR A 1 293 ? 6.488 36.219 0.788 1 55.84 293 THR A O 1
ATOM 2313 N N . GLY A 1 294 ? 5.316 37.375 -0.331 1 60.94 294 GLY A N 1
ATOM 2314 C CA . GLY A 1 294 ? 5.863 37.531 -1.667 1 60.94 294 GLY A CA 1
ATOM 2315 C C . GLY A 1 294 ? 7.379 37.594 -1.688 1 60.94 294 GLY A C 1
ATOM 2316 O O . GLY A 1 294 ? 7.98 37.812 -2.744 1 60.94 294 GLY A O 1
ATOM 2317 N N . SER A 1 295 ? 8.016 37.312 -0.554 1 66.75 295 SER A N 1
ATOM 2318 C CA . SER A 1 295 ? 9.453 37.562 -0.629 1 66.75 295 SER A CA 1
ATOM 2319 C C . SER A 1 295 ? 10.195 36.281 -1.017 1 66.75 295 SER A C 1
ATOM 2321 O O . SER A 1 295 ? 9.688 35.156 -0.813 1 66.75 295 SER A O 1
ATOM 2323 N N . VAL A 1 296 ? 11.219 36.406 -1.811 1 74.75 296 VAL A N 1
ATOM 2324 C CA . VAL A 1 296 ? 12.172 35.375 -2.182 1 74.75 296 VAL A CA 1
ATOM 2325 C C . VAL A 1 296 ? 12.617 34.594 -0.935 1 74.75 296 VAL A C 1
ATOM 2327 O O . VAL A 1 296 ? 12.773 33.375 -0.97 1 74.75 296 VAL A O 1
ATOM 2330 N N . ARG A 1 297 ? 12.688 35.312 0.125 1 78.62 297 ARG A N 1
ATOM 2331 C CA . ARG A 1 297 ? 13.109 34.688 1.381 1 78.62 297 ARG A CA 1
ATOM 2332 C C . ARG A 1 297 ? 12.062 33.688 1.882 1 78.62 297 ARG A C 1
ATOM 2334 O O . ARG A 1 297 ? 12.414 32.625 2.369 1 78.62 297 ARG A O 1
ATOM 2341 N N . SER A 1 298 ? 10.891 34.062 1.671 1 82.06 298 SER A N 1
ATOM 2342 C CA . SER A 1 298 ? 9.805 33.188 2.105 1 82.06 298 SER A CA 1
ATOM 2343 C C . SER A 1 298 ? 9.734 31.938 1.263 1 82.06 298 SER A C 1
ATOM 2345 O O . SER A 1 298 ? 9.547 30.828 1.794 1 82.06 298 SER A O 1
ATOM 2347 N N . LEU A 1 299 ? 10.008 32.062 0.051 1 86.69 299 LEU A N 1
ATOM 2348 C CA . LEU A 1 299 ? 9.992 30.906 -0.855 1 86.69 299 LEU A CA 1
ATOM 2349 C C . LEU A 1 299 ? 11.125 29.938 -0.526 1 86.69 299 LEU A C 1
ATOM 2351 O O . LEU A 1 299 ? 10.914 28.734 -0.49 1 86.69 299 LEU A O 1
ATOM 2355 N N . ASN A 1 300 ? 12.273 30.469 -0.263 1 87.69 300 ASN A N 1
ATOM 2356 C CA . ASN A 1 300 ? 13.422 29.641 0.081 1 87.69 300 ASN A CA 1
ATOM 2357 C C . ASN A 1 300 ? 13.188 28.859 1.365 1 87.69 300 ASN A C 1
ATOM 2359 O O . ASN A 1 300 ? 13.625 27.703 1.484 1 87.69 300 ASN A O 1
ATOM 2363 N N . LYS A 1 301 ? 12.523 29.516 2.246 1 87.75 301 LYS A N 1
ATOM 2364 C CA . LYS A 1 301 ? 12.188 28.828 3.488 1 87.75 301 LYS A CA 1
ATOM 2365 C C . LYS A 1 301 ? 11.242 27.656 3.23 1 87.75 301 LYS A C 1
ATOM 2367 O O . LYS A 1 301 ? 11.383 26.594 3.834 1 87.75 301 LYS A O 1
ATOM 2372 N N . GLN A 1 302 ? 10.391 27.875 2.361 1 88.31 302 GLN A N 1
ATOM 2373 C CA . GLN A 1 302 ? 9.445 26.828 2.006 1 88.31 302 GLN A CA 1
ATOM 2374 C C . GLN A 1 302 ? 10.148 25.672 1.302 1 88.31 302 GLN A C 1
ATOM 2376 O O . GLN A 1 302 ? 9.867 24.5 1.586 1 88.31 302 GLN A O 1
ATOM 2381 N N . PHE A 1 303 ? 11.031 26.016 0.447 1 90.69 303 PHE A N 1
ATOM 2382 C CA . PHE A 1 303 ? 11.82 25 -0.233 1 90.69 303 PHE A CA 1
ATOM 2383 C C . PHE A 1 303 ? 12.625 24.172 0.769 1 90.69 303 PHE A C 1
ATOM 2385 O O . PHE A 1 303 ? 12.664 22.953 0.686 1 90.69 303 PHE A O 1
ATOM 2392 N N . ARG A 1 304 ? 13.18 24.844 1.68 1 88.88 304 ARG A N 1
ATOM 2393 C CA . ARG A 1 304 ? 13.992 24.172 2.686 1 88.88 304 ARG A CA 1
ATOM 2394 C C . ARG A 1 304 ? 13.141 23.203 3.514 1 88.88 304 ARG A C 1
ATOM 2396 O O . ARG A 1 304 ? 13.602 22.125 3.869 1 88.88 304 ARG A O 1
ATOM 2403 N N . HIS A 1 305 ? 11.977 23.625 3.775 1 89.06 305 HIS A N 1
ATOM 2404 C CA . HIS A 1 305 ? 11.07 22.75 4.52 1 89.06 305 HIS A CA 1
ATOM 2405 C C . HIS A 1 305 ? 10.742 21.484 3.732 1 89.06 305 HIS A C 1
ATOM 2407 O O . HIS A 1 305 ? 10.875 20.375 4.254 1 89.06 305 HIS A O 1
ATOM 2413 N N . LEU A 1 306 ? 10.375 21.688 2.51 1 92 306 LEU A N 1
ATOM 2414 C CA . LEU A 1 306 ? 10.047 20.547 1.663 1 92 306 LEU A CA 1
ATOM 2415 C C . LEU A 1 306 ? 11.25 19.625 1.491 1 92 306 LEU A C 1
ATOM 2417 O O . LEU A 1 306 ? 11.117 18.406 1.55 1 92 306 LEU A O 1
ATOM 2421 N N . ASP A 1 307 ? 12.391 20.219 1.339 1 91 307 ASP A N 1
ATOM 2422 C CA . ASP A 1 307 ? 13.625 19.438 1.191 1 91 307 ASP A CA 1
ATOM 2423 C C . ASP A 1 307 ? 13.93 18.656 2.459 1 91 307 ASP A C 1
ATOM 2425 O O . ASP A 1 307 ? 14.43 17.531 2.387 1 91 307 ASP A O 1
ATOM 2429 N N . SER A 1 308 ? 13.57 19.203 3.566 1 88.88 308 SER A N 1
ATOM 2430 C CA . SER A 1 308 ? 13.891 18.578 4.848 1 88.88 308 SER A CA 1
ATOM 2431 C C . SER A 1 308 ? 13.031 17.344 5.086 1 88.88 308 SER A C 1
ATOM 2433 O O . SER A 1 308 ? 13.367 16.5 5.918 1 88.88 308 SER A O 1
ATOM 2435 N N . ILE A 1 309 ? 11.938 17.25 4.363 1 90.38 309 ILE A N 1
ATOM 2436 C CA . ILE A 1 309 ? 11.086 16.078 4.523 1 90.38 309 ILE A CA 1
ATOM 2437 C C . ILE A 1 309 ? 11.094 15.258 3.234 1 90.38 309 ILE A C 1
ATOM 2439 O O . ILE A 1 309 ? 10.164 14.5 2.969 1 90.38 309 ILE A O 1
ATOM 2443 N N . ALA A 1 310 ? 12.094 15.484 2.412 1 93.19 310 ALA A N 1
ATOM 2444 C CA . ALA A 1 310 ? 12.5 14.656 1.279 1 93.19 310 ALA A CA 1
ATOM 2445 C C . ALA A 1 310 ? 11.484 14.75 0.144 1 93.19 310 ALA A C 1
ATOM 2447 O O . ALA A 1 310 ? 11.273 13.781 -0.589 1 93.19 310 ALA A O 1
ATOM 2448 N N . VAL A 1 311 ? 10.812 15.883 -0.015 1 95.25 311 VAL A N 1
ATOM 2449 C CA . VAL A 1 311 ? 9.898 16.078 -1.137 1 95.25 311 VAL A CA 1
ATOM 2450 C C . VAL A 1 311 ? 10.695 16.344 -2.41 1 95.25 311 VAL A C 1
ATOM 2452 O O . VAL A 1 311 ? 11.398 17.359 -2.5 1 95.25 311 VAL A O 1
ATOM 2455 N N . PRO A 1 312 ? 10.492 15.539 -3.385 1 96.44 312 PRO A N 1
ATOM 2456 C CA . PRO A 1 312 ? 11.375 15.664 -4.555 1 96.44 312 PRO A CA 1
ATOM 2457 C C . PRO A 1 312 ? 10.945 16.781 -5.496 1 96.44 312 PRO A C 1
ATOM 2459 O O . PRO A 1 312 ? 11.789 17.391 -6.168 1 96.44 312 PRO A O 1
ATOM 2462 N N . TYR A 1 313 ? 9.633 17.109 -5.566 1 97.25 313 TYR A N 1
ATOM 2463 C CA . TYR A 1 313 ? 9.156 18.109 -6.512 1 97.25 313 TYR A CA 1
ATOM 2464 C C . TYR A 1 313 ? 8.328 19.188 -5.801 1 97.25 313 TYR A C 1
ATOM 2466 O O . TYR A 1 313 ? 7.465 18.859 -4.98 1 97.25 313 TYR A O 1
ATOM 2474 N N . SER A 1 314 ? 8.625 20.422 -6.113 1 96.69 314 SER A N 1
ATOM 2475 C CA . SER A 1 314 ? 7.871 21.547 -5.566 1 96.69 314 SER A CA 1
ATOM 2476 C C . SER A 1 314 ? 7.098 22.281 -6.656 1 96.69 314 SER A C 1
ATOM 2478 O O . SER A 1 314 ? 7.68 22.703 -7.656 1 96.69 314 SER A O 1
ATOM 2480 N N . ILE A 1 315 ? 5.84 22.359 -6.477 1 97.25 315 ILE A N 1
ATOM 2481 C CA . ILE A 1 315 ? 4.977 23.125 -7.367 1 97.25 315 ILE A CA 1
ATOM 2482 C C . ILE A 1 315 ? 4.832 24.547 -6.848 1 97.25 315 ILE A C 1
ATOM 2484 O O . ILE A 1 315 ? 4.324 24.766 -5.746 1 97.25 315 ILE A O 1
ATOM 2488 N N . VAL A 1 316 ? 5.25 25.5 -7.641 1 95.75 316 VAL A N 1
ATOM 2489 C CA . VAL A 1 316 ? 5.242 26.906 -7.223 1 95.75 316 VAL A CA 1
ATOM 2490 C C . VAL A 1 316 ? 4.121 27.656 -7.941 1 95.75 316 VAL A C 1
ATOM 2492 O O . VAL A 1 316 ? 4.129 27.766 -9.172 1 95.75 316 VAL A O 1
ATOM 2495 N N . LEU A 1 317 ? 3.225 28.109 -7.184 1 95.25 317 LEU A N 1
ATOM 2496 C CA . LEU A 1 317 ? 2.137 28.938 -7.703 1 95.25 317 LEU A CA 1
ATOM 2497 C C . LEU A 1 317 ? 2.428 30.422 -7.488 1 95.25 317 LEU A C 1
ATOM 2499 O O . LEU A 1 317 ? 2.764 30.828 -6.379 1 95.25 317 LEU A O 1
ATOM 2503 N N . ARG A 1 318 ? 2.352 31.172 -8.523 1 93.31 318 ARG A N 1
ATOM 2504 C CA . ARG A 1 318 ? 2.508 32.625 -8.516 1 93.31 318 ARG A CA 1
ATOM 2505 C C . ARG A 1 318 ? 1.274 33.312 -9.094 1 93.31 318 ARG A C 1
ATOM 2507 O O . ARG A 1 318 ? 0.322 32.625 -9.5 1 93.31 318 ARG A O 1
ATOM 2514 N N . ASP A 1 319 ? 1.382 34.625 -9.102 1 93.38 319 ASP A N 1
ATOM 2515 C CA . ASP A 1 319 ? 0.255 35.406 -9.617 1 93.38 319 ASP A CA 1
ATOM 2516 C C . ASP A 1 319 ? -0.073 35 -11.055 1 93.38 319 ASP A C 1
ATOM 2518 O O . ASP A 1 319 ? -1.243 34.938 -11.43 1 93.38 319 ASP A O 1
ATOM 2522 N N . GLN A 1 320 ? 0.853 34.688 -11.781 1 93.5 320 GLN A N 1
ATOM 2523 C CA . GLN A 1 320 ? 0.694 34.312 -13.18 1 93.5 320 GLN A CA 1
ATOM 2524 C C . GLN A 1 320 ? -0.097 33.031 -13.32 1 93.5 320 GLN A C 1
ATOM 2526 O O . GLN A 1 320 ? -0.772 32.812 -14.328 1 93.5 320 GLN A O 1
ATOM 2531 N N . SER A 1 321 ? -0.006 32.125 -12.344 1 95.44 321 SER A N 1
ATOM 2532 C CA . SER A 1 321 ? -0.73 30.859 -12.375 1 95.44 321 SER A CA 1
ATOM 2533 C C . SER A 1 321 ? -2.236 31.078 -12.438 1 95.44 321 SER A C 1
ATOM 2535 O O . SER A 1 321 ? -2.961 30.297 -13.055 1 95.44 321 SER A O 1
ATOM 2537 N N . LEU A 1 322 ? -2.684 32.125 -11.805 1 94.81 322 LEU A N 1
ATOM 2538 C CA . LEU A 1 322 ? -4.105 32.469 -11.797 1 94.81 322 LEU A CA 1
ATOM 2539 C C . LEU A 1 322 ? -4.547 33 -13.156 1 94.81 322 LEU A C 1
ATOM 2541 O O . LEU A 1 322 ? -5.707 32.844 -13.547 1 94.81 322 LEU A O 1
ATOM 2545 N N . GLN A 1 323 ? -3.623 33.625 -13.852 1 94.38 323 GLN A N 1
ATOM 2546 C CA . GLN A 1 323 ? -3.947 34.312 -15.086 1 94.38 323 GLN A CA 1
ATOM 2547 C C . GLN A 1 323 ? -3.895 33.375 -16.281 1 94.38 323 GLN A C 1
ATOM 2549 O O . GLN A 1 323 ? -4.77 33.438 -17.156 1 94.38 323 GLN A O 1
ATOM 2554 N N . ASN A 1 324 ? -2.922 32.531 -16.312 1 96.06 324 ASN A N 1
ATOM 2555 C CA . ASN A 1 324 ? -2.725 31.781 -17.547 1 96.06 324 ASN A CA 1
ATOM 2556 C C . ASN A 1 324 ? -2.578 30.281 -17.281 1 96.06 324 ASN A C 1
ATOM 2558 O O . ASN A 1 324 ? -2.354 29.5 -18.203 1 96.06 324 ASN A O 1
ATOM 2562 N N . GLY A 1 325 ? -2.6 29.891 -16.047 1 95.81 325 GLY A N 1
ATOM 2563 C CA . GLY A 1 325 ? -2.562 28.484 -15.703 1 95.81 325 GLY A CA 1
ATOM 2564 C C . GLY A 1 325 ? -1.161 27.906 -15.703 1 95.81 325 GLY A C 1
ATOM 2565 O O . GLY A 1 325 ? -0.985 26.688 -15.586 1 95.81 325 GLY A O 1
ATOM 2566 N N . LEU A 1 326 ? -0.18 28.75 -15.844 1 96.62 326 LEU A N 1
ATOM 2567 C CA . LEU A 1 326 ? 1.194 28.266 -15.852 1 96.62 326 LEU A CA 1
ATOM 2568 C C . LEU A 1 326 ? 1.775 28.234 -14.445 1 96.62 326 LEU A C 1
ATOM 2570 O O . LEU A 1 326 ? 1.537 29.156 -13.656 1 96.62 326 LEU A O 1
ATOM 2574 N N . LEU A 1 327 ? 2.436 27.156 -14.148 1 96.69 327 LEU A N 1
ATOM 2575 C CA . LEU A 1 327 ? 3.094 27.016 -12.859 1 96.69 327 LEU A CA 1
ATOM 2576 C C . LEU A 1 327 ? 4.527 26.531 -13.023 1 96.69 327 LEU A C 1
ATOM 2578 O O . LEU A 1 327 ? 4.922 26.109 -14.117 1 96.69 327 LEU A O 1
ATOM 2582 N N . GLN A 1 328 ? 5.305 26.672 -11.984 1 96.25 328 GLN A N 1
ATOM 2583 C CA . GLN A 1 328 ? 6.684 26.188 -11.992 1 96.25 328 GLN A CA 1
ATOM 2584 C C . GLN A 1 328 ? 6.816 24.906 -11.188 1 96.25 328 GLN A C 1
ATOM 2586 O O . GLN A 1 328 ? 6.203 24.75 -10.133 1 96.25 328 GLN A O 1
ATOM 2591 N N . LEU A 1 329 ? 7.527 24 -11.734 1 97.31 329 LEU A N 1
ATOM 2592 C CA . LEU A 1 329 ? 7.867 22.75 -11.078 1 97.31 329 LEU A CA 1
ATOM 2593 C C . LEU A 1 329 ? 9.367 22.656 -10.805 1 97.31 329 LEU A C 1
ATOM 2595 O O . LEU A 1 329 ? 10.164 22.547 -11.742 1 97.31 329 LEU A O 1
ATOM 2599 N N . ARG A 1 330 ? 9.719 22.688 -9.57 1 96.25 330 ARG A N 1
ATOM 2600 C CA . ARG A 1 330 ? 11.117 22.625 -9.172 1 96.25 330 ARG A CA 1
ATOM 2601 C C . ARG A 1 330 ? 11.5 21.203 -8.758 1 96.25 330 ARG A C 1
ATOM 2603 O O . ARG A 1 330 ? 10.75 20.531 -8.039 1 96.25 330 ARG A O 1
ATOM 2610 N N . SER A 1 331 ? 12.656 20.797 -9.219 1 95.06 331 SER A N 1
ATOM 2611 C CA . SER A 1 331 ? 13.227 19.531 -8.773 1 95.06 331 SER A CA 1
ATOM 2612 C C . SER A 1 331 ? 14.234 19.75 -7.652 1 95.06 331 SER A C 1
ATOM 2614 O O . SER A 1 331 ? 15.148 20.562 -7.777 1 95.06 331 SER A O 1
ATOM 2616 N N . ARG A 1 332 ? 14.062 19.047 -6.566 1 91.88 332 ARG A N 1
ATOM 2617 C CA . ARG A 1 332 ? 14.984 19.141 -5.434 1 91.88 332 ARG A CA 1
ATOM 2618 C C . ARG A 1 332 ? 16.391 18.734 -5.844 1 91.88 332 ARG A C 1
ATOM 2620 O O . ARG A 1 332 ? 17.359 19.406 -5.484 1 91.88 332 ARG A O 1
ATOM 2627 N N . ASP A 1 333 ? 16.531 17.703 -6.605 1 88.25 333 ASP A N 1
ATOM 2628 C CA . ASP A 1 333 ? 17.828 17.094 -6.898 1 88.25 333 ASP A CA 1
ATOM 2629 C C . ASP A 1 333 ? 18.625 17.953 -7.891 1 88.25 333 ASP A C 1
ATOM 2631 O O . ASP A 1 333 ? 19.844 18.078 -7.77 1 88.25 333 ASP A O 1
ATOM 2635 N N . THR A 1 334 ? 17.922 18.562 -8.852 1 88.31 334 THR A N 1
ATOM 2636 C CA . THR A 1 334 ? 18.625 19.344 -9.867 1 88.31 334 THR A CA 1
ATOM 2637 C C . THR A 1 334 ? 18.531 20.844 -9.555 1 88.31 334 THR A C 1
ATOM 2639 O O . THR A 1 334 ? 19.281 21.641 -10.109 1 88.31 334 THR A O 1
ATOM 2642 N N . THR A 1 335 ? 17.609 21.266 -8.742 1 86 335 THR A N 1
ATOM 2643 C CA . THR A 1 335 ? 17.312 22.641 -8.383 1 86 335 THR A CA 1
ATOM 2644 C C . THR A 1 335 ? 16.766 23.406 -9.586 1 86 335 THR A C 1
ATOM 2646 O O . THR A 1 335 ? 16.5 24.609 -9.5 1 86 335 THR A O 1
ATOM 2649 N N . LEU A 1 336 ? 16.531 22.703 -10.617 1 91.75 336 LEU A N 1
ATOM 2650 C CA . LEU A 1 336 ? 15.977 23.312 -11.82 1 91.75 336 LEU A CA 1
ATOM 2651 C C . LEU A 1 336 ? 14.461 23.406 -11.742 1 91.75 336 LEU A C 1
ATOM 2653 O O . LEU A 1 336 ? 13.812 22.578 -11.094 1 91.75 336 LEU A O 1
ATOM 2657 N N . SER A 1 337 ? 14 24.516 -12.344 1 94.19 337 SER A N 1
ATOM 2658 C CA . SER A 1 337 ? 12.562 24.719 -12.406 1 94.19 337 SER A CA 1
ATOM 2659 C C . SER A 1 337 ? 12.07 24.734 -13.852 1 94.19 337 SER A C 1
ATOM 2661 O O . SER A 1 337 ? 12.711 25.312 -14.727 1 94.19 337 SER A O 1
ATOM 2663 N N . GLU A 1 338 ? 11.008 23.984 -14.102 1 95.81 338 GLU A N 1
ATOM 2664 C CA . GLU A 1 338 ? 10.375 23.984 -15.414 1 95.81 338 GLU A CA 1
ATOM 2665 C C . GLU A 1 338 ? 8.953 24.531 -15.344 1 95.81 338 GLU A C 1
ATOM 2667 O O . GLU A 1 338 ? 8.289 24.422 -14.305 1 95.81 338 GLU A O 1
ATOM 2672 N N . THR A 1 339 ? 8.539 25.172 -16.453 1 96.69 339 THR A N 1
ATOM 2673 C CA . THR A 1 339 ? 7.184 25.703 -16.531 1 96.69 339 THR A CA 1
ATOM 2674 C C . THR A 1 339 ? 6.227 24.672 -17.125 1 96.69 339 THR A C 1
ATOM 2676 O O . THR A 1 339 ? 6.516 24.078 -18.156 1 96.69 339 THR A O 1
ATOM 2679 N N . ILE A 1 340 ? 5.117 24.453 -16.422 1 96.31 340 ILE A N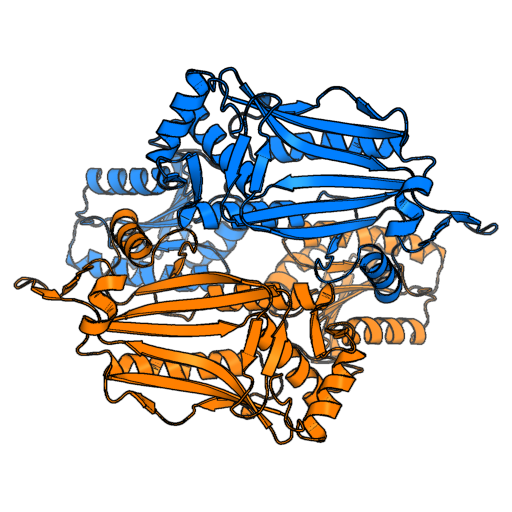 1
ATOM 2680 C CA . ILE A 1 340 ? 4.125 23.469 -16.844 1 96.31 340 ILE A CA 1
ATOM 2681 C C . ILE A 1 340 ? 2.723 24.062 -16.734 1 96.31 340 ILE A C 1
ATOM 2683 O O . ILE A 1 340 ? 2.455 24.859 -15.828 1 96.31 340 ILE A O 1
ATOM 2687 N N . HIS A 1 341 ? 1.88 23.719 -17.656 1 97.06 341 HIS A N 1
ATOM 2688 C CA . HIS A 1 341 ? 0.477 24.094 -17.547 1 97.06 341 HIS A CA 1
ATOM 2689 C C . HIS A 1 341 ? -0.255 23.203 -16.547 1 97.06 341 HIS A C 1
ATOM 2691 O O . HIS A 1 341 ? 0.009 22 -16.469 1 97.06 341 HIS A O 1
ATOM 2697 N N . ILE A 1 342 ? -1.193 23.734 -15.875 1 95.75 342 ILE A N 1
ATOM 2698 C CA . ILE A 1 342 ? -1.93 23.078 -14.805 1 95.75 342 ILE A CA 1
ATOM 2699 C C . ILE A 1 342 ? -2.611 21.828 -15.344 1 95.75 342 ILE A C 1
ATOM 2701 O O . ILE A 1 342 ? -2.705 20.812 -14.648 1 95.75 342 ILE A O 1
ATOM 2705 N N . SER A 1 343 ? -3.035 21.797 -16.516 1 93.56 343 SER A N 1
ATOM 2706 C CA . SER A 1 343 ? -3.764 20.688 -17.109 1 93.56 343 SER A CA 1
ATOM 2707 C C . SER A 1 343 ? -2.854 19.484 -17.328 1 93.56 343 SER A C 1
ATOM 2709 O O . SER A 1 343 ? -3.324 18.344 -17.391 1 93.56 343 SER A O 1
ATOM 2711 N N . ASP A 1 344 ? -1.585 19.688 -17.438 1 94.56 344 ASP A N 1
ATOM 2712 C CA . ASP A 1 344 ? -0.633 18.625 -17.75 1 94.56 344 ASP A CA 1
ATOM 2713 C C . ASP A 1 344 ? 0.033 18.094 -16.484 1 94.56 344 ASP A C 1
ATOM 2715 O O . ASP A 1 344 ? 0.718 17.078 -16.516 1 94.56 344 ASP A O 1
ATOM 2719 N N . LEU A 1 345 ? -0.206 18.703 -15.438 1 95 345 LEU A N 1
ATOM 2720 C CA . LEU A 1 345 ? 0.576 18.484 -14.227 1 95 345 LEU A CA 1
ATOM 2721 C C . LEU A 1 345 ? 0.427 17.047 -13.742 1 95 345 LEU A C 1
ATOM 2723 O O . LEU A 1 345 ? 1.423 16.359 -13.5 1 95 345 LEU A O 1
ATOM 2727 N N . PRO A 1 346 ? -0.806 16.484 -13.617 1 91.62 346 PRO A N 1
ATOM 2728 C CA . PRO A 1 346 ? -0.937 15.125 -13.094 1 91.62 346 PRO A CA 1
ATOM 2729 C C . PRO A 1 346 ? -0.22 14.086 -13.961 1 91.62 346 PRO A C 1
ATOM 2731 O O . PRO A 1 346 ? 0.521 13.25 -13.445 1 91.62 346 PRO A O 1
ATOM 2734 N N . SER A 1 347 ? -0.435 14.188 -15.25 1 88.56 347 SER A N 1
ATOM 2735 C CA . SER A 1 347 ? 0.182 13.234 -16.172 1 88.56 347 SER A CA 1
ATOM 2736 C C . SER A 1 347 ? 1.702 13.367 -16.156 1 88.56 347 SER A C 1
ATOM 2738 O O . SER A 1 347 ? 2.416 12.359 -16.203 1 88.56 347 SER A O 1
ATOM 2740 N N . TYR A 1 348 ? 2.123 14.539 -16.141 1 92.81 348 TYR A N 1
ATOM 2741 C CA . TYR A 1 348 ? 3.561 14.789 -16.141 1 92.81 348 TYR A CA 1
ATOM 2742 C C . TYR A 1 348 ? 4.211 14.234 -14.883 1 92.81 348 TYR A C 1
ATOM 2744 O O . TYR A 1 348 ? 5.238 13.562 -14.953 1 92.81 348 TYR A O 1
ATOM 2752 N N . LEU A 1 349 ? 3.639 14.516 -13.766 1 92.88 349 LEU A N 1
ATOM 2753 C CA . LEU A 1 349 ? 4.176 14.047 -12.492 1 92.88 349 LEU A CA 1
ATOM 2754 C C . LEU A 1 349 ? 4.195 12.523 -12.438 1 92.88 349 LEU A C 1
ATOM 2756 O O . LEU A 1 349 ? 5.168 11.93 -11.969 1 92.88 349 LEU A O 1
ATOM 2760 N N . LEU A 1 350 ? 3.131 11.898 -12.883 1 87.62 350 LEU A N 1
ATOM 2761 C CA . LEU A 1 350 ? 3.082 10.438 -12.898 1 87.62 350 LEU A CA 1
ATOM 2762 C C . LEU A 1 350 ? 4.227 9.867 -13.727 1 87.62 350 LEU A C 1
ATOM 2764 O O . LEU A 1 350 ? 4.852 8.883 -13.328 1 87.62 350 LEU A O 1
ATOM 2768 N N . LYS A 1 351 ? 4.488 10.508 -14.797 1 86.44 351 LYS A N 1
ATOM 2769 C CA . LYS A 1 351 ? 5.551 10.047 -15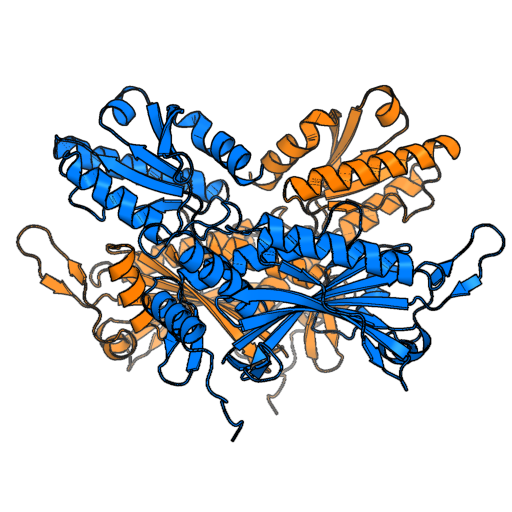.688 1 86.44 351 LYS A CA 1
ATOM 2770 C C . LYS A 1 351 ? 6.914 10.148 -15.008 1 86.44 351 LYS A C 1
ATOM 2772 O O . LYS A 1 351 ? 7.695 9.195 -15.031 1 86.44 351 LYS A O 1
ATOM 2777 N N . ILE A 1 352 ? 7.176 11.234 -14.344 1 89.5 352 ILE A N 1
ATOM 2778 C CA . ILE A 1 352 ? 8.523 11.453 -13.82 1 89.5 352 ILE A CA 1
ATOM 2779 C C . ILE A 1 352 ? 8.695 10.703 -12.5 1 89.5 352 ILE A C 1
ATOM 2781 O O . ILE A 1 352 ? 9.812 10.344 -12.125 1 89.5 352 ILE A O 1
ATOM 2785 N N . ILE A 1 353 ? 7.656 10.492 -11.836 1 88 353 ILE A N 1
ATOM 2786 C CA . ILE A 1 353 ? 7.742 9.781 -10.562 1 88 353 ILE A CA 1
ATOM 2787 C C . ILE A 1 353 ? 7.977 8.297 -10.82 1 88 353 ILE A C 1
ATOM 2789 O O . ILE A 1 353 ? 8.742 7.648 -10.102 1 88 353 ILE A O 1
ATOM 2793 N N . THR A 1 354 ? 7.328 7.727 -11.844 1 79.69 354 THR A N 1
ATOM 2794 C CA . THR A 1 354 ? 7.383 6.289 -12.086 1 79.69 354 THR A CA 1
ATOM 2795 C C . THR A 1 354 ? 8.578 5.934 -12.969 1 79.69 354 THR A C 1
ATOM 2797 O O . THR A 1 354 ? 8.938 4.762 -13.094 1 79.69 354 THR A O 1
ATOM 2800 N N . SER A 1 355 ? 9.156 6.879 -13.656 1 77.38 355 SER A N 1
ATOM 2801 C CA . SER A 1 355 ? 10.289 6.605 -14.531 1 77.38 355 SER A CA 1
ATOM 2802 C C . SER A 1 355 ? 11.523 6.207 -13.727 1 77.38 355 SER A C 1
ATOM 2804 O O . SER A 1 355 ? 11.672 6.602 -12.57 1 77.38 355 SER A O 1
ATOM 2806 N N . MET B 1 1 ? -16.547 -18.188 26.766 1 20.42 1 MET B N 1
ATOM 2807 C CA . MET B 1 1 ? -17.047 -18.922 25.594 1 20.42 1 MET B CA 1
ATOM 2808 C C . MET B 1 1 ? -18.156 -18.141 24.891 1 20.42 1 MET B C 1
ATOM 2810 O O . MET B 1 1 ? -19.234 -17.953 25.453 1 20.42 1 MET B O 1
ATOM 2814 N N . ALA B 1 2 ? -17.719 -17.031 24.234 1 30.53 2 ALA B N 1
ATOM 2815 C CA . ALA B 1 2 ? -18.734 -16.156 23.641 1 30.53 2 ALA B CA 1
ATOM 2816 C C . ALA B 1 2 ? -19.797 -16.969 22.906 1 30.53 2 ALA B C 1
ATOM 2818 O O . ALA B 1 2 ? -19.469 -17.875 22.141 1 30.53 2 ALA B O 1
ATOM 2819 N N . GLN B 1 3 ? -20.828 -17.062 23.406 1 31.12 3 GLN B N 1
ATOM 2820 C CA . GLN B 1 3 ? -21.984 -17.766 22.891 1 31.12 3 GLN B CA 1
ATOM 2821 C C . GLN B 1 3 ? -22.266 -17.375 21.438 1 31.12 3 GLN B C 1
ATOM 2823 O O . GLN B 1 3 ? -22.516 -16.219 21.125 1 31.12 3 GLN B O 1
ATOM 2828 N N . VAL B 1 4 ? -21.531 -18.016 20.438 1 37.22 4 VAL B N 1
ATOM 2829 C CA . VAL B 1 4 ? -21.875 -17.906 19.031 1 37.22 4 VAL B CA 1
ATOM 2830 C C . VAL B 1 4 ? -23.391 -18.062 18.844 1 37.22 4 VAL B C 1
ATOM 2832 O O . VAL B 1 4 ? -23.922 -19.172 19.016 1 37.22 4 VAL B O 1
ATOM 2835 N N . THR B 1 5 ? -24.188 -17.266 19.344 1 46.44 5 THR B N 1
ATOM 2836 C CA . THR B 1 5 ? -25.594 -17.344 19 1 46.44 5 THR B CA 1
ATOM 2837 C C . THR B 1 5 ? -25.781 -17.516 17.5 1 46.44 5 THR B C 1
ATOM 2839 O O . THR B 1 5 ? -24.953 -17.047 16.703 1 46.44 5 THR B O 1
ATOM 2842 N N . ALA B 1 6 ? -26.812 -18.312 17.062 1 50.81 6 ALA B N 1
ATOM 2843 C CA . ALA B 1 6 ? -27.047 -18.938 15.773 1 50.81 6 ALA B CA 1
ATOM 2844 C C . ALA B 1 6 ? -27.109 -17.906 14.656 1 50.81 6 ALA B C 1
ATOM 2846 O O . ALA B 1 6 ? -27.984 -17.031 14.656 1 50.81 6 ALA B O 1
ATOM 2847 N N . MET B 1 7 ? -26.016 -17.578 13.984 1 65.12 7 MET B N 1
ATOM 2848 C CA . MET B 1 7 ? -26.047 -16.828 12.734 1 65.12 7 MET B CA 1
ATOM 2849 C C . MET B 1 7 ? -27.234 -17.234 11.867 1 65.12 7 MET B C 1
ATOM 2851 O O . MET B 1 7 ? -27.656 -18.391 11.891 1 65.12 7 MET B O 1
ATOM 2855 N N . GLY B 1 8 ? -28.047 -16.156 11.422 1 70.62 8 GLY B N 1
ATOM 2856 C CA . GLY B 1 8 ? -29.125 -16.5 10.508 1 70.62 8 GLY B CA 1
ATOM 2857 C C . GLY B 1 8 ? -28.703 -17.5 9.445 1 70.62 8 GLY B C 1
ATOM 2858 O O . GLY B 1 8 ? -27.547 -17.531 9.023 1 70.62 8 GLY B O 1
ATOM 2859 N N . ALA B 1 9 ? -29.578 -18.391 9.109 1 74.75 9 ALA B N 1
ATOM 2860 C CA . ALA B 1 9 ? -29.297 -19.469 8.148 1 74.75 9 ALA B CA 1
ATOM 2861 C C . ALA B 1 9 ? -28.781 -18.906 6.828 1 74.75 9 ALA B C 1
ATOM 2863 O O . ALA B 1 9 ? -27.875 -19.453 6.223 1 74.75 9 ALA B O 1
ATOM 2864 N N . GLY B 1 10 ? -29.359 -17.766 6.469 1 77.5 10 GLY B N 1
ATOM 2865 C CA . GLY B 1 10 ? -28.953 -17.156 5.211 1 77.5 10 GLY B CA 1
ATOM 2866 C C . GLY B 1 10 ? -27.531 -16.609 5.234 1 77.5 10 GLY B C 1
ATOM 2867 O O . GLY B 1 10 ? -26.781 -16.797 4.281 1 77.5 10 GLY B O 1
ATOM 2868 N N . PHE B 1 11 ? -27.234 -16.078 6.254 1 80.94 11 PHE B N 1
ATOM 2869 C CA . PHE B 1 11 ? -25.891 -15.523 6.395 1 80.94 11 PHE B CA 1
ATOM 2870 C C . PHE B 1 11 ? -24.844 -16.625 6.473 1 80.94 11 PHE B C 1
ATOM 2872 O O . PHE B 1 11 ? -23.781 -16.516 5.879 1 80.94 11 PHE B O 1
ATOM 2879 N N . ARG B 1 12 ? -25.156 -17.594 7.109 1 77.88 12 ARG B N 1
ATOM 2880 C CA . ARG B 1 12 ? -24.234 -18.734 7.223 1 77.88 12 ARG B CA 1
ATOM 2881 C C . ARG B 1 12 ? -23.984 -19.359 5.855 1 77.88 12 ARG B C 1
ATOM 2883 O O . ARG B 1 12 ? -22.859 -19.75 5.543 1 77.88 12 ARG B O 1
ATOM 2890 N N . GLN B 1 13 ? -25.078 -19.438 5.109 1 79.62 13 GLN B N 1
ATOM 2891 C CA . GLN B 1 13 ? -24.938 -19.984 3.768 1 79.62 13 GLN B CA 1
ATOM 2892 C C . GLN B 1 13 ? -24.047 -19.109 2.895 1 79.62 13 GLN B C 1
ATOM 2894 O O . GLN B 1 13 ? -23.25 -19.625 2.109 1 79.62 13 GLN B O 1
ATOM 2899 N N . LEU B 1 14 ? -24.219 -17.922 3.086 1 81.75 14 LEU B N 1
ATOM 2900 C CA . LEU B 1 14 ? -23.422 -16.969 2.326 1 81.75 14 LEU B CA 1
ATOM 2901 C C . LEU B 1 14 ? -21.953 -17.062 2.711 1 81.75 14 LEU B C 1
ATOM 2903 O O . LEU B 1 14 ? -21.078 -17.078 1.84 1 81.75 14 LEU B O 1
ATOM 2907 N N . LEU B 1 15 ? -21.719 -17.234 3.92 1 78.5 15 LEU B N 1
ATOM 2908 C CA . LEU B 1 15 ? -20.359 -17.375 4.41 1 78.5 15 LEU B CA 1
ATOM 2909 C C . LEU B 1 15 ? -19.719 -18.656 3.891 1 78.5 15 LEU B C 1
ATOM 2911 O O . LEU B 1 15 ? -18.547 -18.672 3.523 1 78.5 15 LEU B O 1
ATOM 2915 N N . GLU B 1 16 ? -20.5 -19.625 3.807 1 76.75 16 GLU B N 1
ATOM 2916 C CA . GLU B 1 16 ? -20.016 -20.906 3.301 1 76.75 16 GLU B CA 1
ATOM 2917 C C . GLU B 1 16 ? -19.688 -20.812 1.813 1 76.75 16 GLU B C 1
ATOM 2919 O O . GLU B 1 16 ? -18.719 -21.422 1.353 1 76.75 16 GLU B O 1
ATOM 2924 N N . SER B 1 17 ? -20.516 -20.125 1.145 1 76.12 17 SER B N 1
ATOM 2925 C CA . SER B 1 17 ? -20.25 -19.922 -0.276 1 76.12 17 SER B CA 1
ATOM 2926 C C . SER B 1 17 ? -18.938 -19.172 -0.492 1 76.12 17 SER B C 1
ATOM 2928 O O . SER B 1 17 ? -18.219 -19.438 -1.456 1 76.12 17 SER B O 1
ATOM 2930 N N . CYS B 1 18 ? -18.719 -18.344 0.374 1 76.81 18 CYS B N 1
ATOM 2931 C CA . CYS B 1 18 ? -17.5 -17.562 0.284 1 76.81 18 CYS B CA 1
ATOM 2932 C C . CYS B 1 18 ? -16.281 -18.406 0.616 1 76.81 18 CYS B C 1
ATOM 2934 O O . CYS B 1 18 ? -15.18 -18.156 0.119 1 76.81 18 CYS B O 1
ATOM 2936 N N . ARG B 1 19 ? -16.484 -19.391 1.405 1 72.38 19 ARG B N 1
ATOM 2937 C CA . ARG B 1 19 ? -15.406 -20.297 1.771 1 72.38 19 ARG B CA 1
ATOM 2938 C C . ARG B 1 19 ? -14.906 -21.062 0.554 1 72.38 19 ARG B C 1
ATOM 2940 O O . ARG B 1 19 ? -13.711 -21.375 0.452 1 72.38 19 ARG B O 1
ATOM 2947 N N . ASN B 1 20 ? -15.797 -21.312 -0.305 1 69.25 20 ASN B N 1
ATOM 2948 C CA . ASN B 1 20 ? -15.438 -22.031 -1.519 1 69.25 20 ASN B CA 1
ATOM 2949 C C . ASN B 1 20 ? -14.844 -21.109 -2.574 1 69.25 20 ASN B C 1
ATOM 2951 O O . ASN B 1 20 ? -14.367 -21.562 -3.611 1 69.25 20 ASN B O 1
ATOM 2955 N N . SER B 1 21 ? -14.891 -19.938 -2.088 1 75.31 21 SER B N 1
ATOM 2956 C CA . SER B 1 21 ? -14.32 -18.969 -3.029 1 75.31 21 SER B CA 1
ATOM 2957 C C . SER B 1 21 ? -12.797 -18.938 -2.934 1 75.31 21 SER B C 1
ATOM 2959 O O . SER B 1 21 ? -12.211 -19.594 -2.068 1 75.31 21 SER B O 1
ATOM 2961 N N . ARG B 1 22 ? -12.203 -18.234 -3.857 1 82.5 22 ARG B N 1
ATOM 2962 C CA . ARG B 1 22 ? -10.75 -18.141 -3.906 1 82.5 22 ARG B CA 1
ATOM 2963 C C . ARG B 1 22 ? -10.25 -16.969 -3.074 1 82.5 22 ARG B C 1
ATOM 2965 O O . ARG B 1 22 ? -9.047 -16.688 -3.047 1 82.5 22 ARG B O 1
ATOM 2972 N N . PHE B 1 23 ? -11.18 -16.328 -2.293 1 85.75 23 PHE B N 1
ATOM 2973 C CA . PHE B 1 23 ? -10.781 -15.117 -1.57 1 85.75 23 PHE B CA 1
ATOM 2974 C C . PHE B 1 23 ? -10.656 -15.398 -0.077 1 85.75 23 PHE B C 1
ATOM 2976 O O . PHE B 1 23 ? -9.977 -14.664 0.645 1 85.75 23 PHE B O 1
ATOM 2983 N N . LEU B 1 24 ? -11.43 -16.344 0.411 1 80.81 24 LEU B N 1
ATOM 2984 C CA . LEU B 1 24 ? -11.5 -16.594 1.846 1 80.81 24 LEU B CA 1
ATOM 2985 C C . LEU B 1 24 ? -11.055 -18.016 2.168 1 80.81 24 LEU B C 1
ATOM 2987 O O . LEU B 1 24 ? -11.289 -18.938 1.384 1 80.81 24 LEU B O 1
ATOM 2991 N N . GLY B 1 25 ? -10.188 -18.078 3.223 1 72.31 25 GLY B N 1
ATOM 2992 C CA . GLY B 1 25 ? -9.945 -19.375 3.85 1 72.31 25 GLY B CA 1
ATOM 2993 C C . GLY B 1 25 ? -10.578 -19.484 5.223 1 72.31 25 GLY B C 1
ATOM 2994 O O . GLY B 1 25 ? -10.516 -18.562 6.023 1 72.31 25 GLY B O 1
ATOM 2995 N N . LEU B 1 26 ? -11.836 -20 5.348 1 60.78 26 LEU B N 1
ATOM 2996 C CA . LEU B 1 26 ? -12.43 -20.156 6.672 1 60.78 26 LEU B CA 1
ATOM 2997 C C . LEU B 1 26 ? -12.062 -21.5 7.281 1 60.78 26 LEU B C 1
ATOM 2999 O O . LEU B 1 26 ? -12.156 -22.531 6.613 1 60.78 26 LEU B O 1
ATOM 3003 N N . ASP B 1 27 ? -11.297 -21.219 8.375 1 60.22 27 ASP B N 1
ATOM 3004 C CA . ASP B 1 27 ? -11.023 -22.5 9.008 1 60.22 27 ASP B CA 1
ATOM 3005 C C . ASP B 1 27 ? -12.25 -23.016 9.758 1 60.22 27 ASP B C 1
ATOM 3007 O O . ASP B 1 27 ? -13.219 -22.281 9.953 1 60.22 27 ASP B O 1
ATOM 3011 N N . LEU B 1 28 ? -12.305 -24.156 10.07 1 51.81 28 LEU B N 1
ATOM 3012 C CA . LEU B 1 28 ? -13.391 -24.891 10.711 1 51.81 28 LEU B CA 1
ATOM 3013 C C . LEU B 1 28 ? -13.805 -24.234 12.016 1 51.81 28 LEU B C 1
ATOM 3015 O O . LEU B 1 28 ? -14.953 -24.375 12.453 1 51.81 28 LEU B O 1
ATOM 3019 N N . ASN B 1 29 ? -12.859 -23.453 12.633 1 58.56 29 ASN B N 1
ATOM 3020 C CA . ASN B 1 29 ? -13.117 -22.922 13.969 1 58.56 29 ASN B CA 1
ATOM 3021 C C . ASN B 1 29 ? -13.734 -21.516 13.906 1 58.56 29 ASN B C 1
ATOM 3023 O O . ASN B 1 29 ? -13.938 -20.875 14.938 1 58.56 29 ASN B O 1
ATOM 3027 N N . GLY B 1 30 ? -13.984 -21.156 12.734 1 67.38 30 GLY B N 1
ATOM 3028 C CA . GLY B 1 30 ? -14.68 -19.875 12.633 1 67.38 30 GLY B CA 1
ATOM 3029 C C . GLY B 1 30 ? -13.734 -18.688 12.508 1 67.38 30 GLY B C 1
ATOM 3030 O O . GLY B 1 30 ? -14.148 -17.547 12.664 1 67.38 30 GLY B O 1
ATOM 3031 N N . VAL B 1 31 ? -12.5 -18.984 12.32 1 79.62 31 VAL B N 1
ATOM 3032 C CA . VAL B 1 31 ? -11.547 -17.891 12.164 1 79.62 31 VAL B CA 1
ATOM 3033 C C . VAL B 1 31 ? -11.453 -17.484 10.688 1 79.62 31 VAL B C 1
ATOM 3035 O O . VAL B 1 31 ? -11.289 -18.344 9.82 1 79.62 31 VAL B O 1
ATOM 3038 N N . LEU B 1 32 ? -11.664 -16.234 10.492 1 85.19 32 LEU B N 1
ATOM 3039 C CA . LEU B 1 32 ? -11.594 -15.719 9.133 1 85.19 32 LEU B CA 1
ATOM 3040 C C . LEU B 1 32 ? -10.148 -15.602 8.664 1 85.19 32 LEU B C 1
ATOM 3042 O O . LEU B 1 32 ? -9.312 -15.008 9.352 1 85.19 32 LEU B O 1
ATOM 3046 N N . LYS B 1 33 ? -9.875 -16.281 7.609 1 86.69 33 LYS B N 1
ATOM 3047 C CA . LYS B 1 33 ? -8.57 -16.188 6.965 1 86.69 33 LYS B CA 1
ATOM 3048 C C . LYS B 1 33 ? -8.703 -15.727 5.516 1 86.69 33 LYS B C 1
ATOM 3050 O O . LYS B 1 33 ? -9.656 -16.109 4.828 1 86.69 33 LYS B O 1
ATOM 3055 N N . LEU B 1 34 ? -7.75 -14.938 5.125 1 90.19 34 LEU B N 1
ATOM 3056 C CA . LEU B 1 34 ? -7.762 -14.461 3.744 1 90.19 34 LEU B CA 1
ATOM 3057 C C . LEU B 1 34 ? -6.738 -15.219 2.9 1 90.19 34 LEU B C 1
ATOM 3059 O O . LEU B 1 34 ? -5.617 -15.461 3.35 1 90.19 34 LEU B O 1
ATOM 3063 N N . THR B 1 35 ? -7.168 -15.656 1.741 1 91.06 35 THR B N 1
ATOM 3064 C CA . THR B 1 35 ? -6.254 -16.203 0.751 1 91.06 35 THR B CA 1
ATOM 3065 C C . THR B 1 35 ? -5.34 -15.125 0.19 1 91.06 35 THR B C 1
ATOM 3067 O O . THR B 1 35 ? -5.492 -13.945 0.521 1 91.06 35 THR B O 1
ATOM 3070 N N . PRO B 1 36 ? -4.367 -15.508 -0.61 1 91.5 36 PRO B N 1
ATOM 3071 C CA . PRO B 1 36 ? -3.508 -14.5 -1.228 1 91.5 36 PRO B CA 1
ATOM 3072 C C . PRO B 1 36 ? -4.297 -13.445 -2.004 1 91.5 36 PRO B C 1
ATOM 3074 O O . PRO B 1 36 ? -4.035 -12.25 -1.872 1 91.5 36 PRO B O 1
ATOM 3077 N N . ILE B 1 37 ? -5.273 -13.836 -2.75 1 93.12 37 ILE B N 1
ATOM 3078 C CA . ILE B 1 37 ? -6.062 -12.875 -3.516 1 93.12 37 ILE B CA 1
ATOM 3079 C C . ILE B 1 37 ? -6.945 -12.062 -2.57 1 93.12 37 ILE B C 1
ATOM 3081 O O . ILE B 1 37 ? -7.203 -10.883 -2.812 1 93.12 37 ILE B O 1
ATOM 3085 N N . GLY B 1 38 ? -7.43 -12.742 -1.501 1 92.88 38 GLY B N 1
ATOM 3086 C CA . GLY B 1 38 ? -8.156 -12.008 -0.475 1 92.88 38 GLY B CA 1
ATOM 3087 C C . GLY B 1 38 ? -7.324 -10.914 0.174 1 92.88 38 GLY B C 1
ATOM 3088 O O . GLY B 1 38 ? -7.836 -9.836 0.458 1 92.88 38 GLY B O 1
ATOM 3089 N N . ARG B 1 39 ? -6.113 -11.234 0.398 1 93.38 39 ARG B N 1
ATOM 3090 C CA . ARG B 1 39 ? -5.215 -10.25 0.998 1 93.38 39 ARG B CA 1
ATOM 3091 C C . ARG B 1 39 ? -4.949 -9.094 0.041 1 93.38 39 ARG B C 1
ATOM 3093 O O . ARG B 1 39 ? -4.82 -7.945 0.47 1 93.38 39 ARG B O 1
ATOM 3100 N N . MET B 1 40 ? -4.773 -9.422 -1.213 1 94.81 40 MET B N 1
ATOM 3101 C CA . MET B 1 40 ? -4.609 -8.359 -2.205 1 94.81 40 MET B CA 1
ATOM 3102 C C . MET B 1 40 ? -5.812 -7.426 -2.209 1 94.81 40 MET B C 1
ATOM 3104 O O . MET B 1 40 ? -5.656 -6.207 -2.275 1 94.81 40 MET B O 1
ATOM 3108 N N . LEU B 1 41 ? -6.957 -8.023 -2.154 1 96 41 LEU B N 1
ATOM 3109 C CA . L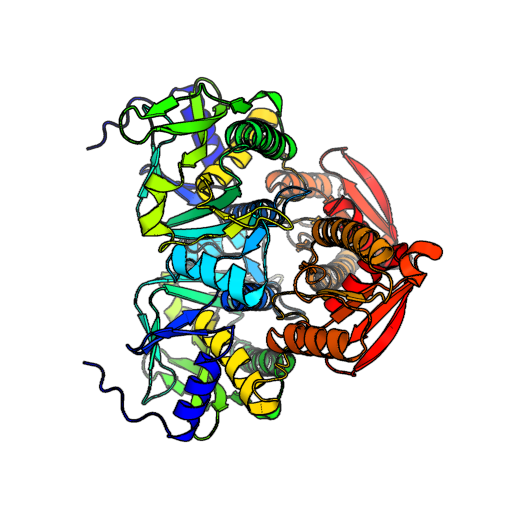EU B 1 41 ? -8.188 -7.25 -2.068 1 96 41 LEU B CA 1
ATOM 3110 C C . LEU B 1 41 ? -8.18 -6.348 -0.839 1 96 41 LEU B C 1
ATOM 3112 O O . LEU B 1 41 ? -8.492 -5.16 -0.934 1 96 41 LEU B O 1
ATOM 3116 N N . ARG B 1 42 ? -7.828 -6.898 0.273 1 95.94 42 ARG B N 1
ATOM 3117 C CA . ARG B 1 42 ? -7.738 -6.137 1.514 1 95.94 42 ARG B CA 1
ATOM 3118 C C . ARG B 1 42 ? -6.785 -4.953 1.36 1 95.94 42 ARG B C 1
ATOM 3120 O O . ARG B 1 42 ? -7.098 -3.84 1.793 1 95.94 42 ARG B O 1
ATOM 3127 N N . ASN B 1 43 ? -5.668 -5.242 0.79 1 94.69 43 ASN B N 1
ATOM 3128 C CA . ASN B 1 43 ? -4.676 -4.188 0.609 1 94.69 43 ASN B CA 1
ATOM 3129 C C . ASN B 1 43 ? -5.215 -3.059 -0.267 1 94.69 43 ASN B C 1
ATOM 3131 O O . ASN B 1 43 ? -4.984 -1.882 0.019 1 94.69 43 ASN B O 1
ATOM 3135 N N . ASN B 1 44 ? -5.883 -3.412 -1.331 1 94.88 44 ASN B N 1
ATOM 3136 C CA . ASN B 1 44 ? -6.477 -2.398 -2.195 1 94.88 44 ASN B CA 1
ATOM 3137 C C . ASN B 1 44 ? -7.539 -1.586 -1.458 1 94.88 44 ASN B C 1
ATOM 3139 O O . ASN B 1 44 ? -7.66 -0.378 -1.667 1 94.88 44 ASN B O 1
ATOM 3143 N N . LEU B 1 45 ? -8.312 -2.238 -0.662 1 96.44 45 LEU B N 1
ATOM 3144 C CA . LEU B 1 45 ? -9.336 -1.567 0.132 1 96.44 45 LEU B CA 1
ATOM 3145 C C . LEU B 1 45 ? -8.703 -0.587 1.115 1 96.44 45 LEU B C 1
ATOM 3147 O O . LEU B 1 45 ? -9.188 0.534 1.279 1 96.44 45 LEU B O 1
ATOM 3151 N N . LYS B 1 46 ? -7.668 -0.992 1.757 1 95.5 46 LYS B N 1
ATOM 3152 C CA . LYS B 1 46 ? -6.949 -0.112 2.672 1 95.5 46 LYS B CA 1
ATOM 3153 C C . LYS B 1 46 ? -6.465 1.146 1.958 1 95.5 46 LYS B C 1
ATOM 3155 O O . LYS B 1 46 ? -6.531 2.246 2.512 1 95.5 46 LYS B O 1
ATOM 3160 N N . GLU B 1 47 ? -5.992 0.912 0.759 1 91.25 47 GLU B N 1
ATOM 3161 C CA . GLU B 1 47 ? -5.504 2.045 -0.019 1 91.25 47 GLU B CA 1
ATOM 3162 C C . GLU B 1 47 ? -6.633 3.021 -0.342 1 91.25 47 GLU B C 1
ATOM 3164 O O . GLU B 1 47 ? -6.453 4.238 -0.254 1 91.25 47 GLU B O 1
ATOM 3169 N N . GLU B 1 48 ? -7.727 2.518 -0.688 1 92.12 48 GLU B N 1
ATOM 3170 C CA . GLU B 1 48 ? -8.875 3.375 -0.983 1 92.12 48 GLU B CA 1
ATOM 3171 C C . GLU B 1 48 ? -9.336 4.129 0.261 1 92.12 48 GLU B C 1
ATOM 3173 O O . GLU B 1 48 ? -9.75 5.285 0.175 1 92.12 48 GLU B O 1
ATOM 3178 N N . PHE B 1 49 ? -9.234 3.463 1.412 1 94.19 49 PHE B N 1
ATOM 3179 C CA . PHE B 1 49 ? -9.57 4.125 2.666 1 94.19 49 PHE B CA 1
ATOM 3180 C C . PHE B 1 49 ? -8.641 5.312 2.916 1 94.19 49 PHE B C 1
ATOM 3182 O O . PHE B 1 49 ? -9.094 6.387 3.312 1 94.19 49 PHE B O 1
ATOM 3189 N N . ARG B 1 50 ? -7.422 5.117 2.643 1 87.31 50 ARG B N 1
ATOM 3190 C CA . ARG B 1 50 ? -6.402 6.121 2.932 1 87.31 50 ARG B CA 1
ATOM 3191 C C . ARG B 1 50 ? -6.527 7.312 1.989 1 87.31 50 ARG B C 1
ATOM 3193 O O . ARG B 1 50 ? -6.129 8.43 2.334 1 87.31 50 ARG B O 1
ATOM 3200 N N . ARG B 1 51 ? -6.93 7.109 0.839 1 81.44 51 ARG B N 1
ATOM 3201 C CA . ARG B 1 51 ? -7.055 8.188 -0.138 1 81.44 51 ARG B CA 1
ATOM 3202 C C . ARG B 1 51 ? -8.07 9.227 0.32 1 81.44 51 ARG B C 1
ATOM 3204 O O . ARG B 1 51 ? -8 10.391 -0.078 1 81.44 51 ARG B O 1
ATOM 3211 N N . GLY B 1 52 ? -8.805 8.898 1.344 1 72.38 52 GLY B N 1
ATOM 3212 C CA . GLY B 1 52 ? -9.727 9.859 1.938 1 72.38 52 GLY B CA 1
ATOM 3213 C C . GLY B 1 52 ? -10.773 10.359 0.964 1 72.38 52 GLY B C 1
ATOM 3214 O O . GLY B 1 52 ? -10.875 9.867 -0.158 1 72.38 52 GLY B O 1
ATOM 3215 N N . GLU B 1 53 ? -11.57 11.289 1.481 1 68.94 53 GLU B N 1
ATOM 3216 C CA . GLU B 1 53 ? -12.625 11.93 0.702 1 68.94 53 GLU B CA 1
ATOM 3217 C C . GLU B 1 53 ? -12.188 13.305 0.205 1 68.94 53 GLU B C 1
ATOM 3219 O O . GLU B 1 53 ? -11.367 13.969 0.841 1 68.94 53 GLU B O 1
ATOM 3224 N N . ALA B 1 54 ? -12.727 13.648 -0.898 1 63.97 54 ALA B N 1
ATOM 3225 C CA . ALA B 1 54 ? -12.414 14.945 -1.503 1 63.97 54 ALA B CA 1
ATOM 3226 C C . ALA B 1 54 ? -12.758 16.094 -0.556 1 63.97 54 ALA B C 1
ATOM 3228 O O . ALA B 1 54 ? -13.773 16.031 0.148 1 63.97 54 ALA B O 1
ATOM 3229 N N . GLY B 1 55 ? -11.859 17.031 -0.436 1 68.56 55 GLY B N 1
ATOM 3230 C CA . GLY B 1 55 ? -12.156 18.297 0.208 1 68.56 55 GLY B CA 1
ATOM 3231 C C . GLY B 1 55 ? -11.633 18.391 1.629 1 68.56 55 GLY B C 1
ATOM 3232 O O . GLY B 1 55 ? -11.734 19.438 2.27 1 68.56 55 GLY B O 1
ATOM 3233 N N . MET B 1 56 ? -11.164 17.297 2.135 1 78.25 56 MET B N 1
ATOM 3234 C CA . MET B 1 56 ? -10.617 17.359 3.488 1 78.25 56 MET B CA 1
ATOM 3235 C C . MET B 1 56 ? -9.148 16.953 3.506 1 78.25 56 MET B C 1
ATOM 3237 O O . MET B 1 56 ? -8.758 16 2.838 1 78.25 56 MET B O 1
ATOM 3241 N N . THR B 1 57 ? -8.422 17.812 4.195 1 84.5 57 THR B N 1
ATOM 3242 C CA . THR B 1 57 ? -7.012 17.484 4.324 1 84.5 57 THR B CA 1
ATOM 3243 C C . THR B 1 57 ? -6.805 16.406 5.379 1 84.5 57 THR B C 1
ATOM 3245 O O . THR B 1 57 ? -7.191 16.578 6.539 1 84.5 57 THR B O 1
ATOM 3248 N N . VAL B 1 58 ? -6.281 15.32 5.008 1 90.88 58 VAL B N 1
ATOM 3249 C CA . VAL B 1 58 ? -6 14.219 5.922 1 90.88 58 VAL B CA 1
ATOM 3250 C C . VAL B 1 58 ? -4.512 13.891 5.883 1 90.88 58 VAL B C 1
ATOM 3252 O O . VAL B 1 58 ? -3.936 13.703 4.809 1 90.88 58 VAL B O 1
ATOM 3255 N N . TYR B 1 59 ? -3.895 13.859 7.02 1 91.62 59 TYR B N 1
ATOM 3256 C CA . TYR B 1 59 ? -2.488 13.492 7.145 1 91.62 59 TYR B CA 1
ATOM 3257 C C . TYR B 1 59 ? -2.34 12.047 7.625 1 91.62 59 TYR B C 1
ATOM 3259 O O . TYR B 1 59 ? -3.221 11.523 8.312 1 91.62 59 TYR B O 1
ATOM 3267 N N . GLU B 1 60 ? -1.237 11.469 7.215 1 91.75 60 GLU B N 1
ATOM 3268 C CA . GLU B 1 60 ? -0.919 10.141 7.723 1 91.75 60 GLU B CA 1
ATOM 3269 C C . GLU B 1 60 ? -0.333 10.211 9.125 1 91.75 60 GLU B C 1
ATOM 3271 O O . GLU B 1 60 ? 0.551 11.023 9.398 1 91.75 60 GLU B O 1
ATOM 3276 N N . GLY B 1 61 ? -0.88 9.383 10.008 1 93.81 61 GLY B N 1
ATOM 3277 C CA . GLY B 1 61 ? -0.333 9.281 11.352 1 93.81 61 GLY B CA 1
ATOM 3278 C C . GLY B 1 61 ? 0.516 8.039 11.562 1 93.81 61 GLY B C 1
ATOM 3279 O O . GLY B 1 61 ? 0.664 7.223 10.648 1 93.81 61 GLY B O 1
ATOM 3280 N N . SER B 1 62 ? 1.121 7.992 12.781 1 92.19 62 SER B N 1
ATOM 3281 C CA . SER B 1 62 ? 1.914 6.836 13.188 1 92.19 62 SER B CA 1
ATOM 3282 C C . SER B 1 62 ? 1.31 6.148 14.406 1 92.19 62 SER B C 1
ATOM 3284 O O . SER B 1 62 ? 1.06 6.797 15.43 1 92.19 62 SER B O 1
ATOM 3286 N N . SER B 1 63 ? 1.104 4.855 14.25 1 89.38 63 SER B N 1
ATOM 3287 C CA . SER B 1 63 ? 0.562 4.086 15.367 1 89.38 63 SER B CA 1
ATOM 3288 C C . SER B 1 63 ? 1.625 3.832 16.438 1 89.38 63 SER B C 1
ATOM 3290 O O . SER B 1 63 ? 1.317 3.34 17.516 1 89.38 63 SER B O 1
ATOM 3292 N N . GLY B 1 64 ? 2.814 4.18 16.188 1 84 64 GLY B N 1
ATOM 3293 C CA . GLY B 1 64 ? 3.898 3.953 17.125 1 84 64 GLY B CA 1
ATOM 3294 C C . GLY B 1 64 ? 4.035 5.059 18.156 1 84 64 GLY B C 1
ATOM 3295 O O . GLY B 1 64 ? 4.797 4.93 19.109 1 84 64 GLY B O 1
ATOM 3296 N N . ILE B 1 65 ? 3.316 6.086 17.922 1 87.56 65 ILE B N 1
ATOM 3297 C CA . ILE B 1 65 ? 3.34 7.203 18.859 1 87.56 65 ILE B CA 1
ATOM 3298 C C . ILE B 1 65 ? 1.917 7.535 19.312 1 87.56 65 ILE B C 1
ATOM 3300 O O . ILE B 1 65 ? 0.948 7.059 18.719 1 87.56 65 ILE B O 1
ATOM 3304 N N . SER B 1 66 ? 1.812 8.336 20.375 1 90.75 66 SER B N 1
ATOM 3305 C CA . SER B 1 66 ? 0.495 8.664 20.922 1 90.75 66 SER B CA 1
ATOM 3306 C C . SER B 1 66 ? -0.271 9.586 19.969 1 90.75 66 SER B C 1
ATOM 3308 O O . SER B 1 66 ? 0.305 10.141 19.031 1 90.75 66 SER B O 1
ATOM 3310 N N . PHE B 1 67 ? -1.566 9.68 20.234 1 94 67 PHE B N 1
ATOM 3311 C CA . PHE B 1 67 ? -2.395 10.57 19.422 1 94 67 PHE B CA 1
ATOM 3312 C C . PHE B 1 67 ? -1.927 12.008 19.562 1 94 67 PHE B C 1
ATOM 3314 O O . PHE B 1 67 ? -1.837 12.734 18.562 1 94 67 PHE B O 1
ATOM 3321 N N . GLY B 1 68 ? -1.641 12.391 20.766 1 93.19 68 GLY B N 1
ATOM 3322 C CA . GLY B 1 68 ? -1.124 13.734 21 1 93.19 68 GLY B CA 1
ATOM 3323 C C . GLY B 1 68 ? 0.172 14.008 20.266 1 93.19 68 GLY B C 1
ATOM 3324 O O . GLY B 1 68 ? 0.357 15.094 19.703 1 93.19 68 GLY B O 1
ATOM 3325 N N . GLU B 1 69 ? 1.022 13.062 20.219 1 90.5 69 GLU B N 1
ATOM 3326 C CA . GLU B 1 69 ? 2.279 13.211 19.484 1 90.5 69 GLU B CA 1
ATOM 3327 C C . GLU B 1 69 ? 2.035 13.344 17.984 1 90.5 69 GLU B C 1
ATOM 3329 O O . GLU B 1 69 ? 2.734 14.094 17.297 1 90.5 69 GLU B O 1
ATOM 3334 N N . ASN B 1 70 ? 1.076 12.578 17.5 1 94 70 ASN B N 1
ATOM 3335 C CA . ASN B 1 70 ? 0.696 12.727 16.094 1 94 70 ASN B CA 1
ATOM 3336 C C . ASN B 1 70 ? 0.216 14.141 15.797 1 94 70 ASN B C 1
ATOM 3338 O O . ASN B 1 70 ? 0.605 14.727 14.781 1 94 70 ASN B O 1
ATOM 3342 N N . LEU B 1 71 ? -0.604 14.672 16.672 1 93.56 71 LEU B N 1
ATOM 3343 C CA . LEU B 1 71 ? -1.145 16.016 16.484 1 93.56 71 LEU B CA 1
ATOM 3344 C C . LEU B 1 71 ? -0.028 17.047 16.484 1 93.56 71 LEU B C 1
ATOM 3346 O O . LEU B 1 71 ? -0.001 17.938 15.617 1 93.56 71 LEU B O 1
ATOM 3350 N N . ARG B 1 72 ? 0.87 16.906 17.391 1 89.94 72 ARG B N 1
ATOM 3351 C CA . ARG B 1 72 ? 1.992 17.844 17.469 1 89.94 72 ARG B CA 1
ATOM 3352 C C . ARG B 1 72 ? 2.855 17.766 16.219 1 89.94 72 ARG B C 1
ATOM 3354 O O . ARG B 1 72 ? 3.289 18.797 15.695 1 89.94 72 ARG B O 1
ATOM 3361 N N . PHE B 1 73 ? 3.061 16.547 15.828 1 89.69 73 PHE B N 1
ATOM 3362 C CA . PHE B 1 73 ? 3.85 16.359 14.617 1 89.69 73 PHE B CA 1
ATOM 3363 C C . PHE B 1 73 ? 3.209 17.094 13.438 1 89.69 73 PHE B C 1
ATOM 3365 O O . PHE B 1 73 ? 3.885 17.797 12.695 1 89.69 73 PHE B O 1
ATOM 3372 N N . VAL B 1 74 ? 1.92 16.844 13.242 1 89.31 74 VAL B N 1
ATOM 3373 C CA . VAL B 1 7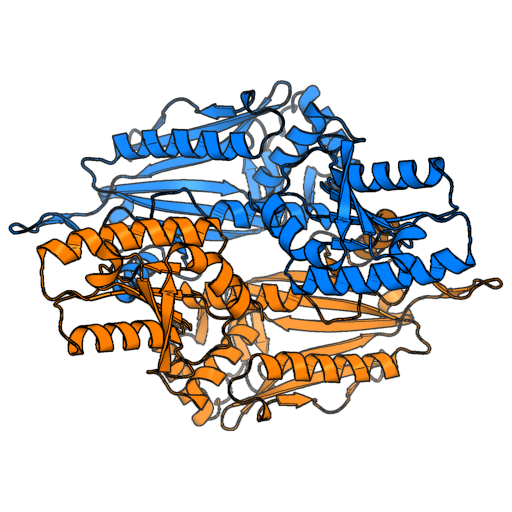4 ? 1.192 17.438 12.125 1 89.31 74 VAL B CA 1
ATOM 3374 C C . VAL B 1 74 ? 1.236 18.969 12.234 1 89.31 74 VAL B C 1
ATOM 3376 O O . VAL B 1 74 ? 1.471 19.656 11.234 1 89.31 74 VAL B O 1
ATOM 3379 N N . ARG B 1 75 ? 1.051 19.484 13.344 1 86.06 75 ARG B N 1
ATOM 3380 C CA . ARG B 1 75 ? 1.067 20.922 13.547 1 86.06 75 ARG B CA 1
ATOM 3381 C C . ARG B 1 75 ? 2.453 21.5 13.273 1 86.06 75 ARG B C 1
ATOM 3383 O O . ARG B 1 75 ? 2.59 22.484 12.547 1 86.06 75 ARG B O 1
ATOM 3390 N N . GLU B 1 76 ? 3.434 20.859 13.812 1 83.88 76 GLU B N 1
ATOM 3391 C CA . GLU B 1 76 ? 4.793 21.375 13.727 1 83.88 76 GLU B CA 1
ATOM 3392 C C . GLU B 1 76 ? 5.363 21.188 12.32 1 83.88 76 GLU B C 1
ATOM 3394 O O . GLU B 1 76 ? 6.148 22.016 11.852 1 83.88 76 GLU B O 1
ATOM 3399 N N . THR B 1 77 ? 5 20.188 11.742 1 83.25 77 THR B N 1
ATOM 3400 C CA . THR B 1 77 ? 5.605 19.859 10.453 1 83.25 77 THR B CA 1
ATOM 3401 C C . THR B 1 77 ? 4.797 20.469 9.312 1 83.25 77 THR B C 1
ATOM 3403 O O . THR B 1 77 ? 5.363 20.953 8.328 1 83.25 77 THR B O 1
ATOM 3406 N N . PHE B 1 78 ? 3.436 20.5 9.461 1 84.56 78 PHE B N 1
ATOM 3407 C CA . PHE B 1 78 ? 2.619 20.844 8.297 1 84.56 78 PHE B CA 1
ATOM 3408 C C . PHE B 1 78 ? 1.848 22.141 8.547 1 84.56 78 PHE B C 1
ATOM 3410 O O . PHE B 1 78 ? 1.31 22.734 7.609 1 84.56 78 PHE B O 1
ATOM 3417 N N . GLY B 1 79 ? 1.832 22.594 9.695 1 78.38 79 GLY B N 1
ATOM 3418 C CA . GLY B 1 79 ? 1.095 23.812 10 1 78.38 79 GLY B CA 1
ATOM 3419 C C . GLY B 1 79 ? -0.378 23.719 9.648 1 78.38 79 GLY B C 1
ATOM 3420 O O . GLY B 1 79 ? -0.949 24.641 9.086 1 78.38 79 GLY B O 1
ATOM 3421 N N . ALA B 1 80 ? -1.004 22.672 9.984 1 78.06 80 ALA B N 1
ATOM 3422 C CA . ALA B 1 80 ? -2.379 22.406 9.57 1 78.06 80 ALA B CA 1
ATOM 3423 C C . ALA B 1 80 ? -3.367 23.25 10.359 1 78.06 80 ALA B C 1
ATOM 3425 O O . ALA B 1 80 ? -3.207 23.453 11.562 1 78.06 80 ALA B O 1
ATOM 3426 N N . ASP B 1 81 ? -4.352 23.703 9.594 1 80.5 81 ASP B N 1
ATOM 3427 C CA . ASP B 1 81 ? -5.477 24.422 10.203 1 80.5 81 ASP B CA 1
ATOM 3428 C C . ASP B 1 81 ? -6.719 23.531 10.258 1 80.5 81 ASP B C 1
ATOM 3430 O O . ASP B 1 81 ? -6.836 22.562 9.492 1 80.5 81 ASP B O 1
ATOM 3434 N N . LEU B 1 82 ? -7.648 23.953 11.172 1 86.94 82 LEU B N 1
ATOM 3435 C CA . LEU B 1 82 ? -8.891 23.203 11.281 1 86.94 82 LEU B CA 1
ATOM 3436 C C . LEU B 1 82 ? -9.805 23.469 10.094 1 86.94 82 LEU B C 1
ATOM 3438 O O . LEU B 1 82 ? -9.812 24.578 9.555 1 86.94 82 LEU B O 1
ATOM 3442 N N . PRO B 1 83 ? -10.492 22.5 9.672 1 90.19 83 PRO B N 1
ATOM 3443 C CA . PRO B 1 83 ? -10.453 21.094 10.078 1 90.19 83 PRO B CA 1
ATOM 3444 C C . PRO B 1 83 ? -9.383 20.297 9.336 1 90.19 83 PRO B C 1
ATOM 3446 O O . PRO B 1 83 ? -9.062 20.609 8.188 1 90.19 83 PRO B O 1
ATOM 3449 N N . PHE B 1 84 ? -8.789 19.297 9.961 1 90.44 84 PHE B N 1
ATOM 3450 C CA . PHE B 1 84 ? -7.914 18.344 9.305 1 90.44 84 PHE B CA 1
ATOM 3451 C C . PHE B 1 84 ? -8.055 16.953 9.938 1 90.44 84 PHE B C 1
ATOM 3453 O O . PHE B 1 84 ? -8.609 16.828 11.039 1 90.44 84 PHE B O 1
ATOM 3460 N N . GLY B 1 85 ? -7.664 15.961 9.203 1 93.5 85 GLY B N 1
ATOM 3461 C CA . GLY B 1 85 ? -7.754 14.602 9.695 1 93.5 85 GLY B CA 1
ATOM 3462 C C . GLY B 1 85 ? -6.402 13.922 9.828 1 93.5 85 GLY B C 1
ATOM 3463 O O . GLY B 1 85 ? -5.426 14.352 9.211 1 93.5 85 GLY B O 1
ATOM 3464 N N . ILE B 1 86 ? -6.363 12.93 10.688 1 94.69 86 ILE B N 1
ATOM 3465 C CA . ILE B 1 86 ? -5.211 12.047 10.828 1 94.69 86 ILE B CA 1
ATOM 3466 C C . ILE B 1 86 ? -5.645 10.602 10.625 1 94.69 86 ILE B C 1
ATOM 3468 O O . ILE B 1 86 ? -6.508 10.094 11.352 1 94.69 86 ILE B O 1
ATOM 3472 N N . ALA B 1 87 ? -5.055 10.016 9.648 1 95.5 87 ALA B N 1
ATOM 3473 C CA . ALA B 1 87 ? -5.355 8.609 9.367 1 95.5 87 ALA B CA 1
ATOM 3474 C C . ALA B 1 87 ? -4.359 7.688 10.062 1 95.5 87 ALA B C 1
ATOM 3476 O O . ALA B 1 87 ? -3.158 7.969 10.086 1 95.5 87 ALA B O 1
ATOM 3477 N N . LEU B 1 88 ? -4.918 6.633 10.664 1 95.62 88 LEU B N 1
ATOM 3478 C CA . LEU B 1 88 ? -4.086 5.672 11.375 1 95.62 88 LEU B CA 1
ATOM 3479 C C . LEU B 1 88 ? -4.453 4.242 10.992 1 95.62 88 LEU B C 1
ATOM 3481 O O . LEU B 1 88 ? -5.621 3.953 10.719 1 95.62 88 LEU B O 1
ATOM 3485 N N . GLU B 1 89 ? -3.48 3.449 10.867 1 94.69 89 GLU B N 1
ATOM 3486 C CA . GLU B 1 89 ? -3.645 2 10.797 1 94.69 89 GLU B CA 1
ATOM 3487 C C . GLU B 1 89 ? -3.027 1.312 12.008 1 94.69 89 GLU B C 1
ATOM 3489 O O . GLU B 1 89 ? -1.844 1.498 12.297 1 94.69 89 GLU B O 1
ATOM 3494 N N . GLU B 1 90 ? -3.846 0.623 12.727 1 93.75 90 GLU B N 1
ATOM 3495 C CA . GLU B 1 90 ? -3.396 -0.111 13.906 1 93.75 90 GLU B CA 1
ATOM 3496 C C . GLU B 1 90 ? -3.592 -1.613 13.727 1 93.75 90 GLU B C 1
ATOM 3498 O O . GLU B 1 90 ? -4.703 -2.072 13.461 1 93.75 90 GLU B O 1
ATOM 3503 N N . ARG B 1 91 ? -2.574 -2.311 13.984 1 90.69 91 ARG B N 1
ATOM 3504 C CA . ARG B 1 91 ? -2.643 -3.762 13.836 1 90.69 91 ARG B CA 1
ATOM 3505 C C . ARG B 1 91 ? -3.059 -4.422 15.148 1 90.69 91 ARG B C 1
ATOM 3507 O O . ARG B 1 91 ? -2.83 -3.871 16.234 1 90.69 91 ARG B O 1
ATOM 3514 N N . PHE B 1 92 ? -3.701 -5.555 14.984 1 91.94 92 PHE B N 1
ATOM 3515 C CA . PHE B 1 92 ? -4.082 -6.309 16.172 1 91.94 92 PHE B CA 1
ATOM 3516 C C . PHE B 1 92 ? -3.945 -7.809 15.93 1 91.94 92 PHE B C 1
ATOM 3518 O O . PHE B 1 92 ? -3.832 -8.242 14.781 1 91.94 92 PHE B O 1
ATOM 3525 N N . GLU B 1 93 ? -3.848 -8.531 17.047 1 89.44 93 GLU B N 1
ATOM 3526 C CA . GLU B 1 93 ? -3.814 -9.992 17 1 89.44 93 GLU B CA 1
ATOM 3527 C C . GLU B 1 93 ? -4.914 -10.602 17.859 1 89.44 93 GLU B C 1
ATOM 3529 O O . GLU B 1 93 ? -5.254 -10.055 18.922 1 89.44 93 GLU B O 1
ATOM 3534 N N . ASN B 1 94 ? -5.418 -11.617 17.406 1 89.5 94 ASN B N 1
ATOM 3535 C CA . ASN B 1 94 ? -6.348 -12.477 18.141 1 89.5 94 ASN B CA 1
ATOM 3536 C C . ASN B 1 94 ? -7.488 -11.664 18.75 1 89.5 94 ASN B C 1
ATOM 3538 O O . ASN B 1 94 ? -7.695 -11.695 19.969 1 89.5 94 ASN B O 1
ATOM 3542 N N . GLN B 1 95 ? -8.305 -11.109 17.906 1 92.31 95 GLN B N 1
ATOM 3543 C CA . GLN B 1 95 ? -9.461 -10.344 18.375 1 92.31 95 GLN B CA 1
ATOM 3544 C C . GLN B 1 95 ? -10.75 -10.875 17.75 1 92.31 95 GLN B C 1
ATOM 3546 O O . GLN B 1 95 ? -10.742 -11.414 16.641 1 92.31 95 GLN B O 1
ATOM 3551 N N . THR B 1 96 ? -11.773 -10.766 18.5 1 92.44 96 THR B N 1
ATOM 3552 C CA . THR B 1 96 ? -13.117 -11.016 17.984 1 92.44 96 THR B CA 1
ATOM 3553 C C . THR B 1 96 ? -13.828 -9.703 17.688 1 92.44 96 THR B C 1
ATOM 3555 O O . THR B 1 96 ? -13.984 -8.859 18.578 1 92.44 96 THR B O 1
ATOM 3558 N N . ILE B 1 97 ? -14.172 -9.547 16.469 1 91.62 97 ILE B N 1
ATOM 3559 C CA . ILE B 1 97 ? -14.844 -8.32 16.031 1 91.62 97 ILE B CA 1
ATOM 3560 C C . ILE B 1 97 ? -16.359 -8.539 16.016 1 91.62 97 ILE B C 1
ATOM 3562 O O . ILE B 1 97 ? -16.844 -9.516 15.445 1 91.62 97 ILE B O 1
ATOM 3566 N N . ALA B 1 98 ? -17.047 -7.652 16.609 1 90.25 98 ALA B N 1
ATOM 3567 C CA . ALA B 1 98 ? -18.5 -7.738 16.641 1 90.25 98 ALA B CA 1
ATOM 3568 C C . ALA B 1 98 ? -19.109 -7.391 15.281 1 90.25 98 ALA B C 1
ATOM 3570 O O . ALA B 1 98 ? -18.797 -6.336 14.711 1 90.25 98 ALA B O 1
ATOM 3571 N N . LEU B 1 99 ? -19.859 -8.312 14.742 1 88.44 99 LEU B N 1
ATOM 3572 C CA . LEU B 1 99 ? -20.609 -8.023 13.523 1 88.44 99 LEU B CA 1
ATOM 3573 C C . LEU B 1 99 ? -21.891 -7.27 13.836 1 88.44 99 LEU B C 1
ATOM 3575 O O . LEU B 1 99 ? -22.281 -6.359 13.102 1 88.44 99 LEU B O 1
ATOM 3579 N N . ASN B 1 100 ? -22.5 -7.707 14.812 1 88.38 100 ASN B N 1
ATOM 3580 C CA . ASN B 1 100 ? -23.688 -7.086 15.398 1 88.38 100 ASN B CA 1
ATOM 3581 C C . ASN B 1 100 ? -23.812 -7.418 16.891 1 88.38 100 ASN B C 1
ATOM 3583 O O . ASN B 1 100 ? -22.812 -7.762 17.531 1 88.38 100 ASN B O 1
ATOM 3587 N N . GLU B 1 101 ? -24.969 -7.152 17.422 1 84.44 101 GLU B N 1
ATOM 3588 C CA . GLU B 1 101 ? -25.156 -7.359 18.859 1 84.44 101 GLU B CA 1
ATOM 3589 C C . GLU B 1 101 ? -25.078 -8.836 19.219 1 84.44 101 GLU B C 1
ATOM 3591 O O . GLU B 1 101 ? -24.75 -9.188 20.359 1 84.44 101 GLU B O 1
ATOM 3596 N N . ASN B 1 102 ? -25.203 -9.742 18.234 1 82.5 102 ASN B N 1
ATOM 3597 C CA . ASN B 1 102 ? -25.391 -11.156 18.547 1 82.5 102 ASN B CA 1
ATOM 3598 C C . ASN B 1 102 ? -24.219 -11.992 18.016 1 82.5 102 ASN B C 1
ATOM 3600 O O . ASN B 1 102 ? -24 -13.117 18.469 1 82.5 102 ASN B O 1
ATOM 3604 N N . HIS B 1 103 ? -23.562 -11.414 17.078 1 83.31 103 HIS B N 1
ATOM 3605 C CA . HIS B 1 103 ? -22.578 -12.227 16.391 1 83.31 103 HIS B CA 1
ATOM 3606 C C . HIS B 1 103 ? -21.234 -11.5 16.266 1 83.31 103 HIS B C 1
ATOM 3608 O O . HIS B 1 103 ? -21.203 -10.266 16.219 1 83.31 103 HIS B O 1
ATOM 3614 N N . GLY B 1 104 ? -20.188 -12.375 16.344 1 86.94 104 GLY B N 1
ATOM 3615 C CA . GLY B 1 104 ? -18.844 -11.859 16.094 1 86.94 104 GLY B CA 1
ATOM 3616 C C . GLY B 1 104 ? -18 -12.766 15.219 1 86.94 104 GLY B C 1
ATOM 3617 O O . GLY B 1 104 ? -18.422 -13.891 14.914 1 86.94 104 GLY B O 1
ATOM 3618 N N . ILE B 1 105 ? -16.969 -12.273 14.75 1 86.75 105 ILE B N 1
ATOM 3619 C CA . ILE B 1 105 ? -16.031 -13.047 13.938 1 86.75 105 ILE B CA 1
ATOM 3620 C C . ILE B 1 105 ? -14.633 -12.953 14.531 1 86.75 105 ILE B C 1
ATOM 3622 O O . ILE B 1 105 ? -14.18 -11.875 14.914 1 86.75 105 ILE B O 1
ATOM 3626 N N . ALA B 1 106 ? -14.047 -14.125 14.641 1 89.44 106 ALA B N 1
ATOM 3627 C CA . ALA B 1 106 ? -12.703 -14.188 15.195 1 89.44 106 ALA B CA 1
ATOM 3628 C C . ALA B 1 106 ? -11.648 -13.984 14.109 1 89.44 106 ALA B C 1
ATOM 3630 O O . ALA B 1 106 ? -11.758 -14.547 13.016 1 89.44 106 ALA B O 1
ATOM 3631 N N . LEU B 1 107 ? -10.664 -13.188 14.43 1 89.56 107 LEU B N 1
ATOM 3632 C CA . LEU B 1 107 ? -9.539 -12.914 13.547 1 89.56 107 LEU B CA 1
ATOM 3633 C C . LEU B 1 107 ? -8.219 -13.18 14.258 1 89.56 107 LEU B C 1
ATOM 3635 O O . LEU B 1 107 ? -8.008 -12.727 15.383 1 89.56 107 LEU B O 1
ATOM 3639 N N . ASP B 1 108 ? -7.375 -13.922 13.617 1 87 108 ASP B N 1
ATOM 3640 C CA . ASP B 1 108 ? -6.043 -14.125 14.164 1 87 108 ASP B CA 1
ATOM 3641 C C . ASP B 1 108 ? -5.215 -12.844 14.117 1 87 108 ASP B C 1
ATOM 3643 O O . ASP B 1 108 ? -4.43 -12.57 15.023 1 87 108 ASP B O 1
ATOM 3647 N N . SER B 1 109 ? -5.383 -12.195 13.078 1 89.31 109 SER B N 1
ATOM 3648 C CA . SER B 1 109 ? -4.703 -10.914 12.906 1 89.31 109 SER B CA 1
ATOM 3649 C C . SER B 1 109 ? -5.512 -9.969 12.016 1 89.31 109 SER B C 1
ATOM 3651 O O . SER B 1 109 ? -6.355 -10.422 11.234 1 89.31 109 SER B O 1
ATOM 3653 N N . GLY B 1 110 ? -5.238 -8.711 12.25 1 92.69 110 GLY B N 1
ATOM 3654 C CA . GLY B 1 110 ? -5.938 -7.734 11.43 1 92.69 110 GLY B CA 1
ATOM 3655 C C . GLY B 1 110 ? -5.477 -6.309 11.672 1 92.69 110 GLY B C 1
ATOM 3656 O O . GLY B 1 110 ? -4.457 -6.086 12.328 1 92.69 110 GLY B O 1
ATOM 3657 N N . SER B 1 111 ? -6.227 -5.359 10.961 1 95 111 SER B N 1
ATOM 3658 C CA . SER B 1 111 ? -5.879 -3.947 11.078 1 95 111 SER B CA 1
ATOM 3659 C C . SER B 1 111 ? -7.121 -3.088 11.289 1 95 111 SER B C 1
ATOM 3661 O O . SER B 1 111 ? -8.141 -3.291 10.633 1 95 111 SER B O 1
ATOM 3663 N N . TRP B 1 112 ? -6.992 -2.207 12.242 1 97.12 112 TRP B N 1
ATOM 3664 C CA . TRP B 1 112 ? -7.969 -1.131 12.383 1 97.12 112 TRP B CA 1
ATOM 3665 C C . TRP B 1 112 ? -7.559 0.086 11.555 1 97.12 112 TRP B C 1
ATOM 3667 O O . TRP B 1 112 ? -6.426 0.56 11.664 1 97.12 112 TRP B O 1
ATOM 3677 N N . LEU B 1 113 ? -8.438 0.482 10.727 1 97.44 113 LEU B N 1
ATOM 3678 C CA . LEU B 1 113 ? -8.266 1.736 10 1 97.44 113 LEU B CA 1
ATOM 3679 C C . LEU B 1 113 ? -9.102 2.846 10.633 1 97.44 113 LEU B C 1
ATOM 3681 O O . LEU B 1 113 ? -10.289 2.66 10.898 1 97.44 113 LEU B O 1
ATOM 3685 N N . SER B 1 114 ? -8.461 3.938 10.906 1 97.38 114 SER B N 1
ATOM 3686 C CA . SER B 1 114 ? -9.203 5.039 11.516 1 97.38 114 SER B CA 1
ATOM 3687 C C . SER B 1 114 ? -8.742 6.383 10.961 1 97.38 114 SER B C 1
ATOM 3689 O O . SER B 1 114 ? -7.652 6.492 10.406 1 97.38 114 SER B O 1
ATOM 3691 N N . CYS B 1 115 ? -9.602 7.258 11.008 1 96.62 115 CYS B N 1
ATOM 3692 C CA . CYS B 1 115 ? -9.328 8.664 10.719 1 96.62 115 CYS B CA 1
ATOM 3693 C C . CYS B 1 115 ? -9.977 9.562 11.766 1 96.62 115 CYS B C 1
ATOM 3695 O O . CYS B 1 115 ? -11.18 9.469 12.016 1 96.62 115 CYS B O 1
ATOM 3697 N N . SER B 1 116 ? -9.195 10.375 12.414 1 96.56 116 SER B N 1
ATOM 3698 C CA . SER B 1 116 ? -9.68 11.344 13.391 1 96.56 116 SER B CA 1
ATOM 3699 C C . SER B 1 116 ? -9.664 12.758 12.828 1 96.56 116 SER B C 1
ATOM 3701 O O . SER B 1 116 ? -8.602 13.305 12.539 1 96.56 116 SER B O 1
ATOM 3703 N N . TYR B 1 117 ? -10.836 13.312 12.695 1 95.56 117 TYR B N 1
ATOM 3704 C CA . TYR B 1 117 ? -10.961 14.688 12.227 1 95.56 117 TYR B CA 1
ATOM 3705 C C . TYR B 1 117 ? -11.055 15.656 13.398 1 95.56 117 TYR B C 1
ATOM 3707 O O . TYR B 1 117 ? -11.883 15.492 14.289 1 95.56 117 TYR B O 1
ATOM 3715 N N . LEU B 1 118 ? -10.188 16.594 13.43 1 95.19 118 LEU B N 1
ATOM 3716 C CA . LEU B 1 118 ? -10.289 17.703 14.383 1 95.19 118 LEU B CA 1
ATOM 3717 C C . LEU B 1 118 ? -11.133 18.828 13.82 1 95.19 118 LEU B C 1
ATOM 3719 O O . LEU B 1 118 ? -10.867 19.328 12.719 1 95.19 118 LEU B O 1
ATOM 3723 N N . VAL B 1 119 ? -12.125 19.234 14.57 1 94.38 119 VAL B N 1
ATOM 3724 C CA . VAL B 1 119 ? -13.094 20.188 14.062 1 94.38 119 VAL B CA 1
ATOM 3725 C C . VAL B 1 119 ? -13.422 21.219 15.141 1 94.38 119 VAL B C 1
ATOM 3727 O O . VAL B 1 119 ? -13.305 20.922 16.328 1 94.38 119 VAL B O 1
ATOM 3730 N N . ASN B 1 120 ? -13.75 22.422 14.641 1 92.38 120 ASN B N 1
ATOM 3731 C CA . ASN B 1 120 ? -14.258 23.422 15.57 1 92.38 120 ASN B CA 1
ATOM 3732 C C . ASN B 1 120 ? -15.5 22.938 16.297 1 92.38 120 ASN B C 1
ATOM 3734 O O . ASN B 1 120 ? -16.438 22.438 15.68 1 92.38 120 ASN B O 1
ATOM 3738 N N . PRO B 1 121 ? -15.492 23.125 17.594 1 92.12 121 PRO B N 1
ATOM 3739 C CA . PRO B 1 121 ? -16.609 22.609 18.391 1 92.12 121 PRO B CA 1
ATOM 3740 C C . PRO B 1 121 ? -17.969 23.156 17.938 1 92.12 121 PRO B C 1
ATOM 3742 O O . PRO B 1 121 ? -18.969 22.438 17.953 1 92.12 121 PRO B O 1
ATOM 3745 N N . THR B 1 122 ? -17.984 24.359 17.422 1 91.69 122 THR B N 1
ATOM 3746 C CA . THR B 1 122 ? -19.234 25 17.031 1 91.69 122 THR B CA 1
ATOM 3747 C C . THR B 1 122 ? -19.797 24.375 15.758 1 91.69 122 THR B C 1
ATOM 3749 O O . THR B 1 122 ? -20.984 24.484 15.469 1 91.69 122 THR B O 1
ATOM 3752 N N . MET B 1 123 ? -19 23.641 15.008 1 93.06 123 MET B N 1
ATOM 3753 C CA . MET B 1 123 ? -19.422 23.078 13.734 1 93.06 123 MET B CA 1
ATOM 3754 C C . MET B 1 123 ? -19.391 21.547 13.773 1 93.06 123 MET B C 1
ATOM 3756 O O . MET B 1 123 ? -19.531 20.891 12.742 1 93.06 123 MET B O 1
ATOM 3760 N N . SER B 1 124 ? -19.281 20.969 14.875 1 94.56 124 SER B N 1
ATOM 3761 C CA . SER B 1 124 ? -18.938 19.562 15 1 94.56 124 SER B CA 1
ATOM 3762 C C . SER B 1 124 ? -20.109 18.672 14.578 1 94.56 124 SER B C 1
ATOM 3764 O O . SER B 1 124 ? -19.906 17.656 13.898 1 94.56 124 SER B O 1
ATOM 3766 N N . MET B 1 125 ? -21.297 19.062 14.945 1 94.69 125 MET B N 1
ATOM 3767 C CA . MET B 1 125 ? -22.453 18.219 14.625 1 94.69 125 MET B CA 1
ATOM 3768 C C . MET B 1 125 ? -22.734 18.25 13.125 1 94.69 125 MET B C 1
ATOM 3770 O O . MET B 1 125 ? -23 17.203 12.523 1 94.69 125 MET B O 1
ATOM 3774 N N . GLU B 1 126 ? -22.734 19.406 12.609 1 96.12 126 GLU B N 1
ATOM 3775 C CA . GLU B 1 126 ? -22.906 19.516 11.164 1 96.12 126 GLU B CA 1
ATOM 3776 C C . GLU B 1 126 ? -21.844 18.719 10.414 1 96.12 126 GLU B C 1
ATOM 3778 O O . GLU B 1 126 ? -22.141 18.062 9.414 1 96.12 126 GLU B O 1
ATOM 3783 N N . PHE B 1 127 ? -20.688 18.797 10.938 1 95.62 127 PHE B N 1
ATOM 3784 C CA . PHE B 1 127 ? -19.578 18.062 10.344 1 95.62 127 PHE B CA 1
ATOM 3785 C C . PHE B 1 127 ? -19.812 16.562 10.43 1 95.62 127 PHE B C 1
ATOM 3787 O O . PHE B 1 127 ? -19.578 15.836 9.461 1 95.62 127 PHE B O 1
ATOM 3794 N N . MET B 1 128 ? -20.266 16.094 11.477 1 96.38 128 MET B N 1
ATOM 3795 C CA . MET B 1 128 ? -20.547 14.672 11.641 1 96.38 128 MET B CA 1
ATOM 3796 C C . MET B 1 128 ? -21.578 14.195 10.633 1 96.38 128 MET B C 1
ATOM 3798 O O . MET B 1 128 ? -21.422 13.133 10.023 1 96.38 128 MET B O 1
ATOM 3802 N N . TYR B 1 129 ? -22.625 14.969 10.414 1 96.62 129 TYR B N 1
ATOM 3803 C CA . TYR B 1 129 ? -23.656 14.602 9.453 1 96.62 129 TYR B CA 1
ATOM 3804 C C . TYR B 1 129 ? -23.094 14.539 8.039 1 96.62 129 TYR B C 1
ATOM 3806 O O . TYR B 1 129 ? -23.406 13.625 7.277 1 96.62 129 TYR B O 1
ATOM 3814 N N . LYS B 1 130 ? -22.281 15.453 7.801 1 95.12 130 LYS B N 1
ATOM 3815 C CA . LYS B 1 130 ? -21.641 15.469 6.484 1 95.12 130 LYS B CA 1
ATOM 3816 C C . LYS B 1 130 ? -20.781 14.227 6.281 1 95.12 130 LYS B C 1
ATOM 3818 O O . LYS B 1 130 ? -20.875 13.562 5.246 1 95.12 130 LYS B O 1
ATOM 3823 N N . ILE B 1 131 ? -19.969 13.867 7.273 1 95.69 131 ILE B N 1
ATOM 3824 C CA . ILE B 1 131 ? -19.016 12.766 7.156 1 95.69 131 ILE B CA 1
ATOM 3825 C C . ILE B 1 131 ? -19.781 11.438 7.109 1 95.69 131 ILE B C 1
ATOM 3827 O O . ILE B 1 131 ? -19.406 10.531 6.363 1 95.69 131 ILE B O 1
ATOM 3831 N N . GLN B 1 132 ? -20.844 11.344 7.914 1 96.69 132 GLN B N 1
ATOM 3832 C CA . GLN B 1 132 ? -21.578 10.078 7.898 1 96.69 132 GLN B CA 1
ATOM 3833 C C . GLN B 1 132 ? -22.188 9.812 6.523 1 96.69 132 GLN B C 1
ATOM 3835 O O . GLN B 1 132 ? -22.203 8.672 6.059 1 96.69 132 GLN B O 1
ATOM 3840 N N . ARG B 1 133 ? -22.656 10.836 5.867 1 96.19 133 ARG B N 1
ATOM 3841 C CA . ARG B 1 133 ? -23.188 10.688 4.516 1 96.19 133 ARG B CA 1
ATOM 3842 C C . ARG B 1 133 ? -22.094 10.336 3.527 1 96.19 133 ARG B C 1
ATOM 3844 O O . ARG B 1 133 ? -22.266 9.445 2.688 1 96.19 133 ARG B O 1
ATOM 3851 N N . GLN B 1 134 ? -21.031 11.031 3.656 1 94.81 134 GLN B N 1
ATOM 3852 C CA . GLN B 1 134 ? -19.891 10.773 2.771 1 94.81 134 GLN B CA 1
ATOM 3853 C C . GLN B 1 134 ? -19.391 9.344 2.916 1 94.81 134 GLN B C 1
ATOM 3855 O O . GLN B 1 134 ? -19.062 8.688 1.923 1 94.81 134 GLN B O 1
ATOM 3860 N N . ARG B 1 135 ? -19.344 8.883 4.148 1 96.31 135 ARG B N 1
ATOM 3861 C CA . ARG B 1 135 ? -18.859 7.535 4.395 1 96.31 135 ARG B CA 1
ATOM 3862 C C . ARG B 1 135 ? -19.828 6.492 3.854 1 96.31 135 ARG B C 1
ATOM 3864 O O . ARG B 1 135 ? -19.406 5.461 3.32 1 96.31 135 ARG B O 1
ATOM 3871 N N . LYS B 1 136 ? -21.109 6.742 4.039 1 97.44 136 LYS B N 1
ATOM 3872 C CA . LYS B 1 136 ? -22.078 5.852 3.424 1 97.44 136 LYS B CA 1
ATOM 3873 C C . LYS B 1 136 ? -21.875 5.773 1.912 1 97.44 136 LYS B C 1
ATOM 3875 O O . LYS B 1 136 ? -21.875 4.684 1.335 1 97.44 136 LYS B O 1
ATOM 3880 N N . ILE B 1 137 ? -21.688 6.887 1.301 1 96.12 137 ILE B N 1
ATOM 3881 C CA . ILE B 1 137 ? -21.484 6.957 -0.142 1 96.12 137 ILE B CA 1
ATOM 3882 C C . ILE B 1 137 ? -20.203 6.215 -0.519 1 96.12 137 ILE B C 1
ATOM 3884 O O . ILE B 1 137 ? -20.141 5.555 -1.561 1 96.12 137 ILE B O 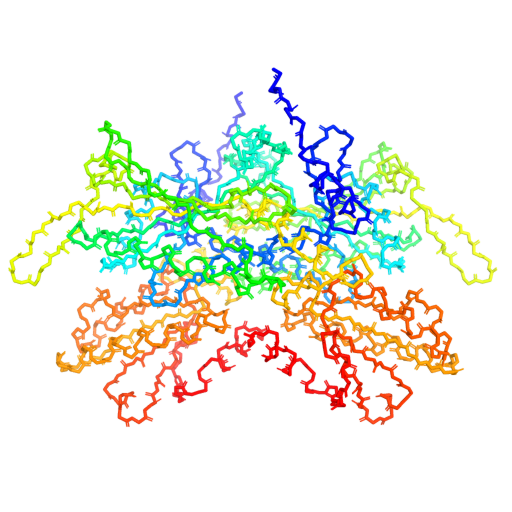1
ATOM 3888 N N . TRP B 1 138 ? -19.188 6.348 0.314 1 95.38 138 TRP B N 1
ATOM 3889 C CA . TRP B 1 138 ? -17.938 5.625 0.084 1 95.38 138 TRP B CA 1
ATOM 3890 C C . TRP B 1 138 ? -18.188 4.125 -0.017 1 95.38 138 TRP B C 1
ATOM 3892 O O . TRP B 1 138 ? -17.719 3.473 -0.947 1 95.38 138 TRP B O 1
ATOM 3902 N N . TRP B 1 139 ? -18.969 3.582 0.866 1 96.94 139 TRP B N 1
ATOM 3903 C CA . TRP B 1 139 ? -19.297 2.162 0.833 1 96.94 139 TRP B CA 1
ATOM 3904 C C . TRP B 1 139 ? -20.125 1.826 -0.405 1 96.94 139 TRP B C 1
ATOM 3906 O O . TRP B 1 139 ? -19.891 0.809 -1.06 1 96.94 139 TRP B O 1
ATOM 3916 N N . MET B 1 140 ? -21.016 2.711 -0.727 1 97.31 140 MET B N 1
ATOM 3917 C CA . MET B 1 140 ? -21.891 2.5 -1.871 1 97.31 140 MET B CA 1
ATOM 3918 C C . MET B 1 140 ? -21.109 2.469 -3.172 1 97.31 140 MET B C 1
ATOM 3920 O O . MET B 1 140 ? -21.406 1.688 -4.074 1 97.31 140 MET B O 1
ATOM 3924 N N . ARG B 1 141 ? -20.172 3.221 -3.219 1 93.81 141 ARG B N 1
ATOM 3925 C CA . ARG B 1 141 ? -19.359 3.381 -4.426 1 93.81 141 ARG B CA 1
ATOM 3926 C C . ARG B 1 141 ? -18.688 2.07 -4.812 1 93.81 141 ARG B C 1
ATOM 3928 O O . ARG B 1 141 ? -18.547 1.761 -5.996 1 93.81 141 ARG B O 1
ATOM 3935 N N . TYR B 1 142 ? -18.297 1.3 -3.867 1 94.75 142 TYR B N 1
ATOM 3936 C CA . TYR B 1 142 ? -17.531 0.094 -4.133 1 94.75 142 TYR B CA 1
ATOM 3937 C C . TYR B 1 142 ? -18.406 -1.145 -4.098 1 94.75 142 TYR B C 1
ATOM 3939 O O . TYR B 1 142 ? -17.938 -2.264 -4.305 1 94.75 142 TYR B O 1
ATOM 3947 N N . ALA B 1 143 ? -19.672 -0.929 -3.934 1 95.56 143 ALA B N 1
ATOM 3948 C CA . ALA B 1 143 ? -20.578 -2.055 -3.736 1 95.56 143 ALA B CA 1
ATOM 3949 C C . ALA B 1 143 ? -21.203 -2.5 -5.059 1 95.56 143 ALA B C 1
ATOM 3951 O O . ALA B 1 143 ? -21.359 -1.693 -5.977 1 95.56 143 ALA B O 1
ATOM 3952 N N . CYS B 1 144 ? -21.5 -3.779 -5.148 1 92.94 144 CYS B N 1
ATOM 3953 C CA . CYS B 1 144 ? -22.344 -4.297 -6.219 1 92.94 144 CYS B CA 1
ATOM 3954 C C . CYS B 1 144 ? -23.781 -3.871 -6.027 1 92.94 144 CYS B C 1
ATOM 3956 O O . CYS B 1 144 ? -24.453 -3.465 -6.98 1 92.94 144 CYS B O 1
ATOM 3958 N N . ASP B 1 145 ? -24.219 -3.939 -4.836 1 94.5 145 ASP B N 1
ATOM 3959 C CA . ASP B 1 145 ? -25.562 -3.477 -4.461 1 94.5 145 ASP B CA 1
ATOM 3960 C C . ASP B 1 145 ? -25.469 -2.27 -3.529 1 94.5 145 ASP B C 1
ATOM 3962 O O . ASP B 1 145 ? -25.484 -2.422 -2.307 1 94.5 145 ASP B O 1
ATOM 3966 N N . PRO B 1 146 ? -25.562 -1.088 -4.07 1 95.69 146 PRO B N 1
ATOM 3967 C CA . PRO B 1 146 ? -25.422 0.115 -3.244 1 95.69 146 PRO B CA 1
ATOM 3968 C C . PRO B 1 146 ? -26.594 0.304 -2.277 1 95.69 146 PRO B C 1
ATOM 3970 O O . PRO B 1 146 ? -26.484 1.079 -1.323 1 95.69 146 PRO B O 1
ATOM 3973 N N . GLY B 1 147 ? -27.656 -0.356 -2.443 1 96.12 147 GLY B N 1
ATOM 3974 C CA . GLY B 1 147 ? -28.844 -0.17 -1.627 1 96.12 147 GLY B CA 1
ATOM 3975 C C . GLY B 1 147 ? -28.766 -0.855 -0.277 1 96.12 147 GLY B C 1
ATOM 3976 O O . GLY B 1 147 ? -29.594 -0.631 0.596 1 96.12 147 GLY B O 1
ATOM 3977 N N . ARG B 1 148 ? -27.75 -1.616 0.047 1 96.5 148 ARG B N 1
ATOM 3978 C CA . ARG B 1 148 ? -27.703 -2.461 1.236 1 96.5 148 ARG B CA 1
ATOM 3979 C C . ARG B 1 148 ? -27.234 -1.672 2.453 1 96.5 148 ARG B C 1
ATOM 3981 O O . ARG B 1 148 ? -27.359 -2.139 3.588 1 96.5 148 ARG B O 1
ATOM 3988 N N . TYR B 1 149 ? -26.75 -0.43 2.246 1 98 149 TYR B N 1
ATOM 3989 C CA . TYR B 1 149 ? -26.109 0.299 3.33 1 98 149 TYR B CA 1
ATOM 3990 C C . TYR B 1 149 ? -27.094 1.239 4.02 1 98 149 TYR B C 1
ATOM 3992 O O . TYR B 1 149 ? -27.938 1.841 3.365 1 98 149 TYR B O 1
ATOM 4000 N N . ARG B 1 150 ? -26.891 1.382 5.281 1 97.44 150 ARG B N 1
ATOM 4001 C CA . ARG B 1 150 ? -27.719 2.297 6.07 1 97.44 150 ARG B CA 1
ATOM 4002 C C . ARG B 1 150 ? -26.906 2.889 7.227 1 97.44 150 ARG B C 1
ATOM 4004 O O . ARG B 1 150 ? -25.891 2.324 7.637 1 97.44 150 ARG B O 1
ATOM 4011 N N . ILE B 1 151 ? -27.297 4.016 7.719 1 98.12 151 ILE B N 1
ATOM 4012 C CA . ILE B 1 151 ? -26.734 4.664 8.898 1 98.12 151 ILE B CA 1
ATOM 4013 C C . ILE B 1 151 ? -27.609 4.363 10.117 1 98.12 151 ILE B C 1
ATOM 4015 O O . ILE B 1 151 ? -28.844 4.516 10.062 1 98.12 151 ILE B O 1
ATOM 4019 N N . SER B 1 152 ? -27.062 3.91 11.117 1 96.81 152 SER B N 1
ATOM 4020 C CA . SER B 1 152 ? -27.797 3.584 12.336 1 96.81 152 SER B CA 1
ATOM 4021 C C . SER B 1 152 ? -28.328 4.844 13.008 1 96.81 152 SER B C 1
ATOM 4023 O O . SER B 1 152 ? -28 5.961 12.617 1 96.81 152 SER B O 1
ATOM 4025 N N . ASP B 1 153 ? -29.125 4.633 14.031 1 95.62 153 ASP B N 1
ATOM 4026 C CA . ASP B 1 153 ? -29.594 5.746 14.852 1 95.62 153 ASP B CA 1
ATOM 4027 C C . ASP B 1 153 ? -28.469 6.32 15.695 1 95.62 153 ASP B C 1
ATOM 4029 O O . ASP B 1 153 ? -27.516 5.602 16.047 1 95.62 153 ASP B O 1
ATOM 4033 N N . LEU B 1 154 ? -28.688 7.594 15.961 1 95.56 154 LEU B N 1
ATOM 4034 C CA . LEU B 1 154 ? -27.703 8.273 16.797 1 95.56 154 LEU B CA 1
ATOM 4035 C C . LEU B 1 154 ? -27.781 7.781 18.234 1 95.56 154 LEU B C 1
ATOM 4037 O O . LEU B 1 154 ? -28.875 7.672 18.797 1 95.56 154 LEU B O 1
ATOM 4041 N N . ARG B 1 155 ? -26.656 7.391 18.734 1 94 155 ARG B N 1
ATOM 4042 C CA . ARG B 1 155 ? -26.547 7.02 20.141 1 94 155 ARG B CA 1
ATOM 4043 C C . ARG B 1 155 ? -25.688 8.023 20.906 1 94 155 ARG B C 1
ATOM 4045 O O . ARG B 1 155 ? -24.688 8.523 20.375 1 94 155 ARG B O 1
ATOM 4052 N N . GLN B 1 156 ? -26.094 8.359 22.094 1 92.5 156 GLN B N 1
ATOM 4053 C CA . GLN B 1 156 ? -25.328 9.266 22.938 1 92.5 156 GLN B CA 1
ATOM 4054 C C . GLN B 1 156 ? -25.062 8.648 24.297 1 92.5 156 GLN B C 1
ATOM 4056 O O . GLN B 1 156 ? -25.984 8.156 24.953 1 92.5 156 GLN B O 1
ATOM 4061 N N . ASP B 1 157 ? -23.797 8.648 24.594 1 87.94 157 ASP B N 1
ATOM 4062 C CA . ASP B 1 157 ? -23.438 8.219 25.938 1 87.94 157 ASP B CA 1
ATOM 4063 C C . ASP B 1 157 ? -23.781 9.289 26.984 1 87.94 157 ASP B C 1
ATOM 4065 O O . ASP B 1 157 ? -23.391 10.445 26.828 1 87.94 157 ASP B O 1
ATOM 4069 N N . SER B 1 158 ? -24.453 8.953 28 1 84.44 158 SER B N 1
ATOM 4070 C CA . SER B 1 158 ? -24.953 9.906 28.984 1 84.44 158 SER B CA 1
ATOM 4071 C C . SER B 1 158 ? -23.828 10.531 29.781 1 84.44 158 SER B C 1
ATOM 4073 O O . SER B 1 158 ? -23.875 11.719 30.109 1 84.44 158 SER B O 1
ATOM 4075 N N . ASN B 1 159 ? -22.766 9.859 30.031 1 83.5 159 ASN B N 1
ATOM 4076 C CA . ASN B 1 159 ? -21.672 10.352 30.875 1 83.5 159 ASN B CA 1
ATOM 4077 C C . ASN B 1 159 ? -20.641 11.125 30.047 1 83.5 159 ASN B C 1
ATOM 4079 O O . ASN B 1 159 ? -20.359 12.281 30.344 1 83.5 159 ASN B O 1
ATOM 4083 N N . SER B 1 160 ? -20.297 10.648 28.969 1 83.56 160 SER B N 1
ATOM 4084 C CA . SER B 1 160 ? -19.172 11.203 28.219 1 83.56 160 SER B CA 1
ATOM 4085 C C . SER B 1 160 ? -19.656 12.172 27.141 1 83.56 160 SER B C 1
ATOM 4087 O O . SER B 1 160 ? -18.859 12.93 26.578 1 83.56 160 SER B O 1
ATOM 4089 N N . LYS B 1 161 ? -20.953 12.172 26.859 1 87.62 161 LYS B N 1
ATOM 4090 C CA . LYS B 1 161 ? -21.562 13.008 25.828 1 87.62 161 LYS B CA 1
ATOM 4091 C C . LYS B 1 161 ? -21.031 12.648 24.453 1 87.62 161 LYS B C 1
ATOM 4093 O O . LYS B 1 161 ? -21.156 13.43 23.5 1 87.62 161 LYS B O 1
ATOM 4098 N N . VAL B 1 162 ? -20.375 11.508 24.391 1 94.38 162 VAL B N 1
ATOM 4099 C CA . VAL B 1 162 ? -19.922 11.016 23.094 1 94.38 162 VAL B CA 1
ATOM 4100 C C . VAL B 1 162 ? -21.125 10.57 22.266 1 94.38 162 VAL B C 1
ATOM 4102 O O . VAL B 1 162 ? -22.016 9.883 22.766 1 94.38 162 VAL B O 1
ATOM 4105 N N . GLN B 1 163 ? -21.203 11.062 21.062 1 95.81 163 GLN B N 1
ATOM 4106 C CA . GLN B 1 163 ? -22.234 10.664 20.109 1 95.81 163 GLN B CA 1
ATOM 4107 C C . GLN B 1 163 ? -21.672 9.688 19.078 1 95.81 163 GLN B C 1
ATOM 4109 O O . GLN B 1 163 ? -20.547 9.844 18.625 1 95.81 163 GLN B O 1
ATOM 4114 N N . SER B 1 164 ? -22.484 8.625 18.766 1 96.69 164 SER B N 1
ATOM 4115 C CA . SER B 1 164 ? -21.938 7.617 17.859 1 96.69 164 SER B CA 1
ATOM 4116 C C . SER B 1 164 ? -23.016 7.129 16.891 1 96.69 164 SER B C 1
ATOM 4118 O O . SER B 1 164 ? -24.203 7.141 17.203 1 96.69 164 SER B O 1
ATOM 4120 N N . VAL B 1 165 ? -22.625 6.875 15.711 1 97.5 165 VAL B N 1
ATOM 4121 C CA . VAL B 1 165 ? -23.438 6.211 14.688 1 97.5 165 VAL B CA 1
ATOM 4122 C C . VAL B 1 165 ? -22.609 5.117 14.016 1 97.5 165 VAL B C 1
ATOM 4124 O O . VAL B 1 165 ? -21.375 5.09 14.133 1 97.5 165 VAL B O 1
ATOM 4127 N N . ARG B 1 166 ? -23.328 4.191 13.406 1 97.44 166 ARG B N 1
ATOM 4128 C CA . ARG B 1 166 ? -22.672 3.125 12.656 1 97.44 166 ARG B CA 1
ATOM 4129 C C . ARG B 1 166 ? -23.156 3.084 11.211 1 97.44 166 ARG B C 1
ATOM 4131 O O . ARG B 1 166 ? -24.297 3.441 10.93 1 97.44 166 ARG B O 1
ATOM 4138 N N . ILE B 1 167 ? -22.266 2.785 10.344 1 98.19 167 ILE B N 1
ATOM 4139 C CA . ILE B 1 167 ? -22.672 2.381 9 1 98.19 167 ILE B CA 1
ATOM 4140 C C . ILE B 1 167 ? -22.828 0.863 8.945 1 98.19 167 ILE B C 1
ATOM 4142 O O . ILE B 1 167 ? -21.906 0.125 9.328 1 98.19 167 ILE B O 1
ATOM 4146 N N . GLU B 1 168 ? -23.938 0.449 8.453 1 97.94 168 GLU B N 1
ATOM 4147 C CA . GLU B 1 168 ? -24.266 -0.975 8.453 1 97.94 168 GLU B CA 1
ATOM 4148 C C . GLU B 1 168 ? -24.672 -1.448 7.055 1 97.94 168 GLU B C 1
ATOM 4150 O O . GLU B 1 168 ? -25.047 -0.642 6.211 1 97.94 168 GLU B O 1
ATOM 4155 N N . ALA B 1 169 ? -24.484 -2.699 6.863 1 97.06 169 ALA B N 1
ATOM 4156 C CA . ALA B 1 169 ? -24.922 -3.336 5.625 1 97.06 169 ALA B CA 1
ATOM 4157 C C . ALA B 1 169 ? -25.781 -4.559 5.914 1 97.06 169 ALA B C 1
ATOM 4159 O O . ALA B 1 169 ? -25.531 -5.305 6.855 1 97.06 169 ALA B O 1
ATOM 4160 N N . ARG B 1 170 ? -26.719 -4.77 5.027 1 95.31 170 ARG B N 1
ATOM 4161 C CA . ARG B 1 170 ? -27.609 -5.918 5.156 1 95.31 170 ARG B CA 1
ATOM 4162 C C . ARG B 1 170 ? -27.109 -7.09 4.316 1 95.31 170 ARG B C 1
ATOM 4164 O O . ARG B 1 170 ? -26.891 -6.945 3.115 1 95.31 170 ARG B O 1
ATOM 4171 N N . PHE B 1 171 ? -26.953 -8.211 4.926 1 91.88 171 PHE B N 1
ATOM 4172 C CA . PHE B 1 171 ? -26.672 -9.477 4.258 1 91.88 171 PHE B CA 1
ATOM 4173 C C . PHE B 1 171 ? -27.703 -10.531 4.652 1 91.88 171 PHE B C 1
ATOM 4175 O O . PHE B 1 171 ? -27.734 -10.984 5.797 1 91.88 171 PHE B O 1
ATOM 4182 N N . ALA B 1 172 ? -28.438 -10.938 3.674 1 88.38 172 ALA B N 1
ATOM 4183 C CA . ALA B 1 172 ? -29.562 -11.812 3.984 1 88.38 172 ALA B CA 1
ATOM 4184 C C . ALA B 1 172 ? -30.438 -11.219 5.086 1 88.38 172 ALA B C 1
ATOM 4186 O O . ALA B 1 172 ? -30.922 -10.094 4.957 1 88.38 172 ALA B O 1
ATOM 4187 N N . GLU B 1 173 ? -30.438 -11.852 6.273 1 85.62 173 GLU B N 1
ATOM 4188 C CA . GLU B 1 173 ? -31.312 -11.367 7.34 1 85.62 173 GLU B CA 1
ATOM 4189 C C . GLU B 1 173 ? -30.516 -10.641 8.414 1 85.62 173 GLU B C 1
ATOM 4191 O O . GLU B 1 173 ? -31.078 -10.195 9.414 1 85.62 173 GLU B O 1
ATOM 4196 N N . GLU B 1 174 ? -29.297 -10.422 8.172 1 88.25 174 GLU B N 1
ATOM 4197 C CA . GLU B 1 174 ? -28.438 -9.859 9.211 1 88.25 174 GLU B CA 1
ATOM 4198 C C . GLU B 1 174 ? -27.984 -8.453 8.836 1 88.25 174 GLU B C 1
ATOM 4200 O O . GLU B 1 174 ? -27.703 -8.172 7.664 1 88.25 174 GLU B O 1
ATOM 4205 N N . GLN B 1 175 ? -27.984 -7.629 9.883 1 92.25 175 GLN B N 1
ATOM 4206 C CA . GLN B 1 175 ? -27.359 -6.32 9.766 1 92.25 175 GLN B CA 1
ATOM 4207 C C . GLN B 1 175 ? -25.938 -6.336 10.344 1 92.25 175 GLN B C 1
ATOM 4209 O O . GLN B 1 175 ? -25.766 -6.633 11.531 1 92.25 175 GLN B O 1
ATOM 4214 N N . VAL B 1 176 ? -25 -6.047 9.531 1 93.94 176 VAL B N 1
ATOM 4215 C CA . VAL B 1 176 ? -23.594 -6.105 9.961 1 93.94 176 VAL B CA 1
ATOM 4216 C C . VAL B 1 176 ? -23.047 -4.691 10.102 1 93.94 176 VAL B C 1
ATOM 4218 O O . VAL B 1 176 ? -23.172 -3.871 9.188 1 93.94 176 VAL B O 1
ATOM 4221 N N . ALA B 1 177 ? -22.438 -4.402 11.258 1 96.56 177 ALA B N 1
ATOM 4222 C CA . ALA B 1 177 ? -21.797 -3.111 11.492 1 96.56 177 ALA B CA 1
ATOM 4223 C C . ALA B 1 177 ? -20.438 -3.039 10.812 1 96.56 177 ALA B C 1
ATOM 4225 O O . ALA B 1 177 ? -19.547 -3.842 11.102 1 96.56 177 ALA B O 1
ATOM 4226 N N . LEU B 1 178 ? -20.234 -2.074 9.969 1 97.56 178 LEU B N 1
ATOM 4227 C CA . LEU B 1 178 ? -19.016 -2.004 9.164 1 97.56 178 LEU B CA 1
ATOM 4228 C C . LEU B 1 178 ? -18.078 -0.923 9.68 1 97.56 178 LEU B C 1
ATOM 4230 O O . LEU B 1 178 ? -16.859 -1.082 9.633 1 97.56 178 LEU B O 1
ATOM 4234 N N . GLU B 1 179 ? -18.641 0.155 10.047 1 97.88 179 GLU B N 1
ATOM 4235 C CA . GLU B 1 179 ? -17.859 1.335 10.414 1 97.88 179 GLU B CA 1
ATOM 4236 C C . GLU B 1 179 ? -18.531 2.104 11.555 1 97.88 179 GLU B C 1
ATOM 4238 O O . GLU B 1 179 ? -19.766 2.178 11.617 1 97.88 179 GLU B O 1
ATOM 4243 N N . GLN B 1 180 ? -17.719 2.561 12.398 1 97.56 180 GLN B N 1
ATOM 4244 C CA . GLN B 1 180 ? -18.203 3.354 13.523 1 97.56 180 GLN B CA 1
ATOM 4245 C C . GLN B 1 180 ? -17.734 4.801 13.422 1 97.56 180 GLN B C 1
ATOM 4247 O O . GLN B 1 180 ? -16.578 5.055 13.094 1 97.56 180 GLN B O 1
ATOM 4252 N N . LEU B 1 181 ? -18.641 5.715 13.586 1 98.12 181 LEU B N 1
ATOM 4253 C CA . LEU B 1 181 ? -18.328 7.133 13.719 1 98.12 181 LEU B CA 1
ATOM 4254 C C . LEU B 1 181 ? -18.609 7.625 15.133 1 98.12 181 LEU B C 1
ATOM 4256 O O . LEU B 1 181 ? -19.672 7.355 15.68 1 98.12 181 LEU B O 1
ATOM 4260 N N . GLU B 1 182 ? -17.672 8.281 15.711 1 97.75 182 GLU B N 1
ATOM 4261 C CA . GLU B 1 182 ? -17.828 8.82 17.062 1 97.75 182 GLU B CA 1
ATOM 4262 C C . GLU B 1 182 ? -17.422 10.289 17.109 1 97.75 182 GLU B C 1
ATOM 4264 O O . GLU B 1 182 ? -16.328 10.656 16.688 1 97.75 182 GLU B O 1
ATOM 4269 N N . LEU B 1 183 ? -18.312 11.086 17.578 1 97.88 183 LEU B N 1
ATOM 4270 C CA . LEU B 1 183 ? -18 12.477 17.875 1 97.88 183 LEU B CA 1
ATOM 4271 C C . LEU B 1 183 ? -17.625 12.656 19.344 1 97.88 183 LEU B C 1
ATOM 4273 O O . LEU B 1 183 ? -18.484 12.508 20.219 1 97.88 183 LEU B O 1
ATOM 4277 N N . ILE B 1 184 ? -16.406 13.016 19.641 1 97 184 ILE B N 1
ATOM 4278 C CA . ILE B 1 184 ? -15.859 13.109 20.984 1 97 184 ILE B CA 1
ATOM 4279 C C . ILE B 1 184 ? -15.57 14.57 21.328 1 97 184 ILE B C 1
ATOM 4281 O O . ILE B 1 184 ? -14.758 15.219 20.672 1 97 184 ILE B O 1
ATOM 4285 N N . PRO B 1 185 ? -16.219 15.07 22.359 1 94.75 185 PRO B N 1
ATOM 4286 C CA . PRO B 1 185 ? -15.969 16.453 22.781 1 94.75 185 PRO B CA 1
ATOM 4287 C C . PRO B 1 185 ? -14.516 16.672 23.203 1 94.75 185 PRO B C 1
ATOM 4289 O O . PRO B 1 185 ? -13.883 15.781 23.766 1 94.75 185 PRO B O 1
ATOM 4292 N N . GLY B 1 186 ? -14.07 17.859 22.953 1 92.62 186 GLY B N 1
ATOM 4293 C CA . GLY B 1 186 ? -12.695 18.219 23.25 1 92.62 186 GLY B CA 1
ATOM 4294 C C . GLY B 1 186 ? -12.336 18.016 24.719 1 92.62 186 GLY B C 1
ATOM 4295 O O . GLY B 1 186 ? -11.219 17.594 25.031 1 92.62 186 GLY B O 1
ATOM 4296 N N . ASP B 1 187 ? -13.195 18.25 25.578 1 88.69 187 ASP B N 1
ATOM 4297 C CA . ASP B 1 187 ? -12.945 18.109 27.016 1 88.69 187 ASP B CA 1
ATOM 4298 C C . ASP B 1 187 ? -12.672 16.656 27.375 1 88.69 187 ASP B C 1
ATOM 4300 O O . ASP B 1 187 ? -11.867 16.375 28.281 1 88.69 187 ASP B O 1
ATOM 4304 N N . VAL B 1 188 ? -13.32 15.773 26.734 1 89.12 188 VAL B N 1
ATOM 4305 C CA . VAL B 1 188 ? -13.148 14.344 26.984 1 89.12 188 VAL B CA 1
ATOM 4306 C C . VAL B 1 188 ? -11.812 13.875 26.406 1 89.12 188 VAL B C 1
ATOM 4308 O O . VAL B 1 188 ? -11.141 13.031 27 1 89.12 188 VAL B O 1
ATOM 4311 N N . MET B 1 189 ? -11.438 14.469 25.297 1 89.19 189 MET B N 1
ATOM 4312 C CA . MET B 1 189 ? -10.258 14.031 24.547 1 89.19 189 MET B CA 1
ATOM 4313 C C . MET B 1 189 ? -9.016 14.781 25.016 1 89.19 189 MET B C 1
ATOM 4315 O O . MET B 1 189 ? -7.91 14.516 24.531 1 89.19 189 MET B O 1
ATOM 4319 N N . ARG B 1 190 ? -9.148 15.633 25.922 1 86.56 190 ARG B N 1
ATOM 4320 C CA . ARG B 1 190 ? -8.109 16.578 26.297 1 86.56 190 ARG B CA 1
ATOM 4321 C C . ARG B 1 190 ? -6.828 15.859 26.688 1 86.56 190 ARG B C 1
ATOM 4323 O O . ARG B 1 190 ? -5.742 16.188 26.203 1 86.56 190 ARG B O 1
ATOM 4330 N N . GLU B 1 191 ? -6.91 14.859 27.469 1 86.88 191 GLU B N 1
ATOM 4331 C CA . GLU B 1 191 ? -5.73 14.133 27.922 1 86.88 191 GLU B CA 1
ATOM 4332 C C . GLU B 1 191 ? -5.062 13.391 26.781 1 86.88 191 GLU B C 1
ATOM 4334 O O . GLU B 1 191 ? -3.838 13.438 26.625 1 86.88 191 GLU B O 1
ATOM 4339 N N . GLN B 1 192 ? -5.871 12.773 25.953 1 88.5 192 GLN B N 1
ATOM 4340 C CA . GLN B 1 192 ? -5.344 12.008 24.828 1 88.5 192 GLN B CA 1
ATOM 4341 C C . GLN B 1 192 ? -4.688 12.922 23.797 1 88.5 192 GLN B C 1
ATOM 4343 O O . GLN B 1 192 ? -3.754 12.516 23.109 1 88.5 192 GLN B O 1
ATOM 4348 N N . MET B 1 193 ? -5.141 14.133 23.766 1 91.69 193 MET B N 1
ATOM 4349 C CA . MET B 1 193 ? -4.609 15.086 22.797 1 91.69 193 MET B CA 1
ATOM 4350 C C . MET B 1 193 ? -3.441 15.867 23.391 1 91.69 193 MET B C 1
ATOM 4352 O O . MET B 1 193 ? -2.875 16.734 22.719 1 91.69 193 MET B O 1
ATOM 4356 N N . GLU B 1 194 ? -3.072 15.617 24.625 1 88.62 194 GLU B N 1
ATOM 4357 C CA . GLU B 1 194 ? -1.971 16.281 25.312 1 88.62 194 GLU B CA 1
ATOM 4358 C C . GLU B 1 194 ? -2.133 17.812 25.266 1 88.62 194 GLU B C 1
ATOM 4360 O O . GLU B 1 194 ? -1.194 18.531 24.922 1 88.62 194 GLU B O 1
ATOM 4365 N N . ASP B 1 195 ? -3.303 18.266 25.406 1 80.81 195 ASP B N 1
ATOM 4366 C CA . ASP B 1 195 ? -3.691 19.672 25.516 1 80.81 195 ASP B CA 1
ATOM 4367 C C . ASP B 1 195 ? -3.443 20.406 24.203 1 80.81 195 ASP B C 1
ATOM 4369 O O . ASP B 1 195 ? -3.035 21.578 24.203 1 80.81 195 ASP B O 1
ATOM 4373 N N . PHE B 1 196 ? -3.609 19.641 23.219 1 86.69 196 PHE B N 1
ATOM 4374 C CA . PHE B 1 196 ? -3.516 20.234 21.891 1 86.69 196 PHE B CA 1
ATOM 4375 C C . PHE B 1 196 ? -4.602 21.281 21.688 1 86.69 196 PHE B C 1
ATOM 4377 O O . PHE B 1 196 ? -5.781 21.016 21.906 1 86.69 196 PHE B O 1
ATOM 4384 N N . ARG B 1 197 ? -4.18 22.547 21.344 1 86.25 197 ARG B N 1
ATOM 4385 C CA . ARG B 1 197 ? -5.094 23.656 21.078 1 86.25 197 ARG B CA 1
ATOM 4386 C C . ARG B 1 197 ? -4.773 24.328 19.75 1 86.25 197 ARG B C 1
ATOM 4388 O O . ARG B 1 197 ? -3.637 24.281 19.281 1 86.25 197 ARG B O 1
ATOM 4395 N N . VAL B 1 198 ? -5.812 24.781 19.203 1 82 198 VAL B N 1
ATOM 4396 C CA . VAL B 1 198 ? -5.625 25.453 17.922 1 82 198 VAL B CA 1
ATOM 4397 C C . VAL B 1 198 ? -6.223 26.859 17.984 1 82 198 VAL B C 1
ATOM 4399 O O . VAL B 1 198 ? -7.23 27.078 18.656 1 82 198 VAL B O 1
ATOM 4402 N N . GLN B 1 199 ? -5.492 27.734 17.328 1 77.06 199 GLN B N 1
ATOM 4403 C CA . GLN B 1 199 ? -5.973 29.109 17.266 1 77.06 199 GLN B CA 1
ATOM 4404 C C . GLN B 1 199 ? -7.102 29.25 16.25 1 77.06 199 GLN B C 1
ATOM 4406 O O . GLN B 1 199 ? -6.992 28.75 15.125 1 77.06 199 GLN B O 1
ATOM 4411 N N . VAL B 1 200 ? -8.203 29.609 16.797 1 70.81 200 VAL B N 1
ATOM 4412 C CA . VAL B 1 200 ? -9.328 29.844 15.891 1 70.81 200 VAL B CA 1
ATOM 4413 C C . VAL B 1 200 ? -9.695 31.328 15.891 1 70.81 200 VAL B C 1
ATOM 4415 O O . VAL B 1 200 ? -9.664 31.969 16.938 1 70.81 200 VAL B O 1
ATOM 4418 N N . GLY B 1 201 ? -9.797 32.031 14.789 1 62.41 201 GLY B N 1
ATOM 4419 C CA . GLY B 1 201 ? -10.281 33.375 14.703 1 62.41 201 GLY B CA 1
ATOM 4420 C C . GLY B 1 201 ? -9.211 34.375 14.258 1 62.41 201 GLY B C 1
ATOM 4421 O O . GLY B 1 201 ? -8.016 34.062 14.312 1 62.41 201 GLY B O 1
ATOM 4422 N N . GLY B 1 202 ? -9.211 35.25 13.203 1 54.12 202 GLY B N 1
ATOM 4423 C CA . GLY B 1 202 ? -8.43 36.375 12.703 1 54.12 202 GLY B CA 1
ATOM 4424 C C . GLY B 1 202 ? -7.777 37.188 13.805 1 54.12 202 GLY B C 1
ATOM 4425 O O . GLY B 1 202 ? -7.094 36.656 14.672 1 54.12 202 GLY B O 1
ATOM 4426 N N . LYS B 1 203 ? -8.039 38.469 14.086 1 56.22 203 LYS B N 1
ATOM 4427 C CA . LYS B 1 203 ? -7.539 39.531 14.961 1 56.22 203 LYS B CA 1
ATOM 4428 C C . LYS B 1 203 ? -7.77 39.188 16.422 1 56.22 203 LYS B C 1
ATOM 4430 O O . LYS B 1 203 ? -7.008 39.625 17.297 1 56.22 203 LYS B O 1
ATOM 4435 N N . SER B 1 204 ? -8.758 38.5 16.797 1 58.62 204 SER B N 1
ATOM 4436 C CA . SER B 1 204 ? -9.039 38.156 18.188 1 58.62 204 SER B CA 1
ATOM 4437 C C . SER B 1 204 ? -8.82 36.656 18.422 1 58.62 204 SER B C 1
ATOM 4439 O O . SER B 1 204 ? -9.766 35.938 18.719 1 58.62 204 SER B O 1
ATOM 4441 N N . SER B 1 205 ? -7.664 36.188 18.188 1 64.5 205 SER B N 1
ATOM 4442 C CA . SER B 1 205 ? -7.332 34.75 18.109 1 64.5 205 SER B CA 1
ATOM 4443 C C . SER B 1 205 ? -7.402 34.094 19.484 1 64.5 205 SER B C 1
ATOM 4445 O O . SER B 1 205 ? -6.863 34.625 20.453 1 64.5 205 SER B O 1
ATOM 4447 N N . ARG B 1 206 ? -8.539 33.219 19.766 1 75.5 206 ARG B N 1
ATOM 4448 C CA . ARG B 1 206 ? -8.602 32.406 20.953 1 75.5 206 ARG B CA 1
ATOM 4449 C C . ARG B 1 206 ? -8.156 30.969 20.656 1 75.5 206 ARG B C 1
ATOM 4451 O O . ARG B 1 206 ? -8.375 30.453 19.562 1 75.5 206 ARG B O 1
ATOM 4458 N N . LYS B 1 207 ? -7.48 30.406 21.609 1 84.25 207 LYS B N 1
ATOM 4459 C CA . LYS B 1 207 ? -7.086 29 21.516 1 84.25 207 LYS B CA 1
ATOM 4460 C C . LYS B 1 207 ? -8.219 28.078 21.969 1 84.25 207 LYS B C 1
ATOM 4462 O O . LYS B 1 207 ? -8.844 28.312 23.016 1 84.25 207 LYS B O 1
ATOM 4467 N N . VAL B 1 208 ? -8.633 27.234 21.125 1 86.62 208 VAL B N 1
ATOM 4468 C CA . VAL B 1 208 ? -9.719 26.328 21.453 1 86.62 208 VAL B CA 1
ATOM 4469 C C . VAL B 1 208 ? -9.234 24.891 21.328 1 86.62 208 VAL B C 1
ATOM 4471 O O . VAL B 1 208 ? -8.32 24.594 20.562 1 86.62 208 VAL B O 1
ATOM 4474 N N . THR B 1 209 ? -9.875 24.062 22.234 1 91.81 209 THR B N 1
ATOM 4475 C CA . THR B 1 209 ? -9.695 22.609 22.094 1 91.81 209 THR B CA 1
ATOM 4476 C C . THR B 1 209 ? -10.68 22.031 21.094 1 91.81 209 THR B C 1
ATOM 4478 O O . THR B 1 209 ? -11.898 22.094 21.297 1 91.81 209 THR B O 1
ATOM 4481 N N . PRO B 1 210 ? -10.211 21.5 20.031 1 94.5 210 PRO B N 1
ATOM 4482 C CA . PRO B 1 210 ? -11.125 20.984 19.016 1 94.5 210 PRO B CA 1
ATOM 4483 C C . PRO B 1 210 ? -11.867 19.734 19.469 1 94.5 210 PRO B C 1
ATOM 4485 O O . PRO B 1 210 ? -11.391 19.016 20.359 1 94.5 210 PRO B O 1
ATOM 4488 N N . ASN B 1 211 ? -13.078 19.547 18.938 1 96.25 211 ASN B N 1
ATOM 4489 C CA . ASN B 1 211 ? -13.719 18.25 19 1 96.25 211 ASN B CA 1
ATOM 4490 C C . ASN B 1 211 ? -13.102 17.266 18.016 1 96.25 211 ASN B C 1
ATOM 4492 O O . ASN B 1 211 ? -12.43 17.672 17.062 1 96.25 211 ASN B O 1
ATOM 4496 N N . VAL B 1 212 ? -13.328 15.969 18.281 1 96.88 212 VAL B N 1
ATOM 4497 C CA . VAL B 1 212 ? -12.758 14.945 17.406 1 96.88 212 VAL B CA 1
ATOM 4498 C C . VAL B 1 212 ? -13.875 14.062 16.859 1 96.88 212 VAL B C 1
ATOM 4500 O O . VAL B 1 212 ? -14.695 13.539 17.609 1 96.88 212 VAL B O 1
ATOM 4503 N N . LEU B 1 213 ? -13.977 14.047 15.57 1 97.25 213 LEU B N 1
ATOM 4504 C CA . LEU B 1 213 ? -14.797 13.039 14.914 1 97.25 213 LEU B CA 1
ATOM 4505 C C . LEU B 1 213 ? -13.945 11.875 14.422 1 97.25 213 LEU B C 1
ATOM 4507 O O . LEU B 1 213 ? -13.117 12.039 13.523 1 97.25 213 LEU B O 1
ATOM 4511 N N . ARG B 1 214 ? -14.172 10.711 14.938 1 97.5 214 ARG B N 1
ATOM 4512 C CA . ARG B 1 214 ? -13.367 9.539 14.609 1 97.5 214 ARG B CA 1
ATOM 4513 C C . ARG B 1 214 ? -14.18 8.516 13.828 1 97.5 214 ARG B C 1
ATOM 4515 O O . ARG B 1 214 ? -15.289 8.148 14.234 1 97.5 214 ARG B O 1
ATOM 4522 N N . ILE B 1 215 ? -13.656 8.164 12.711 1 97.38 215 ILE B N 1
ATOM 4523 C CA . ILE B 1 215 ? -14.219 7.027 11.992 1 97.38 215 ILE B CA 1
ATOM 4524 C C . ILE B 1 215 ? -13.289 5.824 12.133 1 97.38 215 ILE B C 1
ATOM 4526 O O . ILE B 1 215 ? -12.062 5.977 12.164 1 97.38 215 ILE B O 1
ATOM 4530 N N . ARG B 1 216 ? -13.867 4.609 12.25 1 97.31 216 ARG B N 1
ATOM 4531 C CA . ARG B 1 216 ? -13.07 3.4 12.461 1 97.31 216 ARG B CA 1
ATOM 4532 C C . ARG B 1 216 ? -13.711 2.199 11.773 1 97.31 216 ARG B C 1
ATOM 4534 O O . ARG B 1 216 ? -14.922 2 11.859 1 97.31 216 ARG B O 1
ATOM 4541 N N . GLN B 1 217 ? -12.891 1.493 11.07 1 97.38 217 GLN B N 1
ATOM 4542 C CA . GLN B 1 217 ? -13.336 0.242 10.461 1 97.38 217 GLN B CA 1
ATOM 4543 C C . GLN B 1 217 ? -12.242 -0.818 10.523 1 97.38 217 GLN B C 1
ATOM 4545 O O . GLN B 1 217 ? -11.055 -0.49 10.656 1 97.38 217 GLN B O 1
ATOM 4550 N N . CYS B 1 218 ? -12.656 -2.064 10.508 1 97.56 218 CYS B N 1
ATOM 4551 C CA . CYS B 1 218 ? -11.734 -3.193 10.445 1 97.56 218 CYS B CA 1
ATOM 4552 C C . CYS B 1 218 ? -11.477 -3.607 9 1 97.56 218 CYS B C 1
ATOM 4554 O O . CYS B 1 218 ? -12.414 -3.93 8.266 1 97.56 218 CYS B O 1
ATOM 4556 N N . ALA B 1 219 ? -10.234 -3.625 8.664 1 97.19 219 ALA B N 1
ATOM 4557 C CA . ALA B 1 219 ? -9.875 -3.906 7.277 1 97.19 219 ALA B CA 1
ATOM 4558 C C . ALA B 1 219 ? -10.359 -5.289 6.855 1 97.19 219 ALA B C 1
ATOM 4560 O O . ALA B 1 219 ? -10.852 -5.469 5.738 1 97.19 219 ALA B O 1
ATOM 4561 N N . GLU B 1 220 ? -10.211 -6.258 7.691 1 94.56 220 GLU B N 1
ATOM 4562 C CA . GLU B 1 220 ? -10.625 -7.625 7.387 1 94.56 220 GLU B CA 1
ATOM 4563 C C . GLU B 1 220 ? -12.141 -7.727 7.242 1 94.56 220 GLU B C 1
ATOM 4565 O O . GLU B 1 220 ? -12.641 -8.391 6.328 1 94.56 220 GLU B O 1
ATOM 4570 N N . LEU B 1 221 ? -12.836 -7.078 8.109 1 95 221 LEU B N 1
ATOM 4571 C CA . LEU B 1 221 ? -14.289 -7.086 8.016 1 95 221 LEU B CA 1
ATOM 4572 C C . LEU B 1 221 ? -14.758 -6.367 6.754 1 95 221 LEU B C 1
ATOM 4574 O O . LEU B 1 221 ? -15.688 -6.824 6.082 1 95 221 LEU B O 1
ATOM 4578 N N . ALA B 1 222 ? -14.141 -5.262 6.531 1 96.75 222 ALA B N 1
ATOM 4579 C CA . ALA B 1 222 ? -14.477 -4.539 5.309 1 96.75 222 ALA B CA 1
ATOM 4580 C C . ALA B 1 222 ? -14.258 -5.414 4.078 1 96.75 222 ALA B C 1
ATOM 4582 O O . ALA B 1 222 ? -15.062 -5.398 3.145 1 96.75 222 ALA B O 1
ATOM 4583 N N . THR B 1 223 ? -13.188 -6.133 4.055 1 95.31 223 THR B N 1
ATOM 4584 C CA . THR B 1 223 ? -12.891 -7.043 2.953 1 95.31 223 THR B CA 1
ATOM 4585 C C . THR B 1 223 ? -13.953 -8.125 2.842 1 95.31 223 THR B C 1
ATOM 4587 O O . THR B 1 223 ? -14.43 -8.43 1.744 1 95.31 223 THR B O 1
ATOM 4590 N N . LEU B 1 224 ? -14.281 -8.664 3.971 1 92.56 224 LEU B N 1
ATOM 4591 C CA . LEU B 1 224 ? -15.344 -9.664 4 1 92.56 224 LEU B CA 1
ATOM 4592 C C . LEU B 1 224 ? -16.641 -9.102 3.412 1 92.56 224 LEU B C 1
ATOM 4594 O O . LEU B 1 224 ? -17.328 -9.781 2.645 1 92.56 224 LEU B O 1
ATOM 4598 N N . GLU B 1 225 ? -16.938 -7.887 3.754 1 94.19 225 GLU B N 1
ATOM 4599 C CA . GLU B 1 225 ? -18.141 -7.234 3.246 1 94.19 225 GLU B CA 1
ATOM 4600 C C . GLU B 1 225 ? -18.141 -7.172 1.722 1 94.19 225 GLU B C 1
ATOM 4602 O O . GLU B 1 225 ? -19.156 -7.461 1.08 1 94.19 225 GLU B O 1
ATOM 4607 N N . VAL B 1 226 ? -17.031 -6.777 1.162 1 94.88 226 VAL B N 1
ATOM 4608 C CA . VAL B 1 226 ? -16.922 -6.664 -0.288 1 94.88 226 VAL B CA 1
ATOM 4609 C C . VAL B 1 226 ? -17.141 -8.031 -0.933 1 94.88 226 VAL B C 1
ATOM 4611 O O . VAL B 1 226 ? -17.828 -8.141 -1.952 1 94.88 226 VAL B O 1
ATOM 4614 N N . ILE B 1 227 ? -16.594 -9.039 -0.342 1 92.25 227 ILE B N 1
ATOM 4615 C CA . ILE B 1 227 ? -16.719 -10.398 -0.855 1 92.25 227 ILE B CA 1
ATOM 4616 C C . ILE B 1 227 ? -18.188 -10.852 -0.759 1 92.25 227 ILE B C 1
ATOM 4618 O O . ILE B 1 227 ? -18.75 -11.367 -1.729 1 92.25 227 ILE B O 1
ATOM 4622 N N . LEU B 1 228 ? -18.797 -10.641 0.419 1 91.19 228 LEU B N 1
ATOM 4623 C CA . LEU B 1 228 ? -20.188 -11.031 0.62 1 91.19 228 LEU B CA 1
ATOM 4624 C C . LEU B 1 228 ? -21.094 -10.305 -0.366 1 91.19 228 LEU B C 1
ATOM 4626 O O . LEU B 1 228 ? -22.016 -10.906 -0.927 1 91.19 228 LEU B O 1
ATOM 4630 N N . ASP B 1 229 ? -20.844 -9.078 -0.533 1 93.75 229 ASP B N 1
ATOM 4631 C CA . ASP B 1 229 ? -21.641 -8.289 -1.475 1 93.75 229 ASP B CA 1
ATOM 4632 C C . ASP B 1 229 ? -21.531 -8.852 -2.889 1 93.75 229 ASP B C 1
ATOM 4634 O O . ASP B 1 229 ? -22.547 -9.023 -3.57 1 93.75 229 ASP B O 1
ATOM 4638 N N . ALA B 1 230 ? -20.328 -9.133 -3.305 1 91.44 230 ALA B N 1
ATOM 4639 C CA . ALA B 1 230 ? -20.094 -9.672 -4.645 1 91.44 230 ALA B CA 1
ATOM 4640 C C . ALA B 1 230 ? -20.812 -11.008 -4.824 1 91.44 230 ALA B C 1
ATOM 4642 O O . ALA B 1 230 ? -21.469 -11.242 -5.844 1 91.44 230 ALA B O 1
ATOM 4643 N N . PHE B 1 231 ? -20.75 -11.875 -3.893 1 88 231 PHE B N 1
ATOM 4644 C CA . PHE B 1 231 ? -21.281 -13.219 -4.004 1 88 231 PHE B CA 1
ATOM 4645 C C . PHE B 1 231 ? -22.812 -13.195 -3.926 1 88 231 PHE B C 1
ATOM 4647 O O . PHE B 1 231 ? -23.484 -13.969 -4.617 1 88 231 PHE B O 1
ATOM 4654 N N . GLU B 1 232 ? -23.297 -12.406 -3.068 1 88.38 232 GLU B N 1
ATOM 4655 C CA . GLU B 1 232 ? -24.75 -12.312 -2.957 1 88.38 232 GLU B CA 1
ATOM 4656 C C . GLU B 1 232 ? -25.359 -11.688 -4.211 1 88.38 232 GLU B C 1
ATOM 4658 O O . GLU B 1 232 ? -26.469 -12.055 -4.613 1 88.38 232 GLU B O 1
ATOM 4663 N N . SER B 1 233 ? -24.688 -10.836 -4.801 1 86.88 233 SER B N 1
ATOM 4664 C CA . SER B 1 233 ? -25.219 -10.094 -5.934 1 86.88 233 SER B CA 1
ATOM 4665 C C . SER B 1 233 ? -25 -10.844 -7.246 1 86.88 233 SER B C 1
ATOM 4667 O O . SER B 1 233 ? -25.828 -10.773 -8.156 1 86.88 233 SER B O 1
ATOM 4669 N N . SER B 1 234 ? -23.859 -11.531 -7.43 1 80.25 234 SER B N 1
ATOM 4670 C CA . SER B 1 234 ? -23.516 -12.07 -8.742 1 80.25 234 SER B CA 1
ATOM 4671 C C . SER B 1 234 ? -23.234 -13.562 -8.672 1 80.25 234 SER B C 1
ATOM 4673 O O . SER B 1 234 ? -23.156 -14.234 -9.703 1 80.25 234 SER B O 1
ATOM 4675 N N . GLY B 1 235 ? -23.156 -14.086 -7.582 1 75.69 235 GLY B N 1
ATOM 4676 C CA . GLY B 1 235 ? -22.891 -15.508 -7.461 1 75.69 235 GLY B CA 1
ATOM 4677 C C . GLY B 1 235 ? -21.422 -15.852 -7.469 1 75.69 235 GLY B C 1
ATOM 4678 O O . GLY B 1 235 ? -20.578 -14.969 -7.324 1 75.69 235 GLY B O 1
ATOM 4679 N N . VAL B 1 236 ? -21.078 -17.172 -7.605 1 69.19 236 VAL B N 1
ATOM 4680 C CA . VAL B 1 236 ? -19.734 -17.672 -7.379 1 69.19 236 VAL B CA 1
ATOM 4681 C C . VAL B 1 236 ? -18.969 -17.719 -8.703 1 69.19 236 VAL B C 1
ATOM 4683 O O . VAL B 1 236 ? -17.734 -17.641 -8.711 1 69.19 236 VAL B O 1
ATOM 4686 N N . ASP B 1 237 ? -19.609 -17.719 -9.734 1 73.62 237 ASP B N 1
ATOM 4687 C CA . ASP B 1 237 ? -18.953 -17.922 -11.023 1 73.62 237 ASP B CA 1
ATOM 4688 C C . ASP B 1 237 ? -18.438 -16.594 -11.578 1 73.62 237 ASP B C 1
ATOM 4690 O O . ASP B 1 237 ? -17.469 -16.578 -12.344 1 73.62 237 ASP B O 1
ATOM 4694 N N . SER B 1 238 ? -19.062 -15.547 -11.25 1 79.88 238 SER B N 1
ATOM 4695 C CA . SER B 1 238 ? -18.625 -14.219 -11.664 1 79.88 238 SER B CA 1
ATOM 4696 C C . SER B 1 238 ? -18.609 -13.242 -10.492 1 79.88 238 SER B C 1
ATOM 4698 O O . SER B 1 238 ? -19.625 -12.625 -10.18 1 79.88 238 SER B O 1
ATOM 4700 N N . VAL B 1 239 ? -17.469 -13.227 -9.938 1 85.69 239 VAL B N 1
ATOM 4701 C CA . VAL B 1 239 ? -17.344 -12.352 -8.773 1 85.69 239 VAL B CA 1
ATOM 4702 C C . VAL B 1 239 ? -17.141 -10.914 -9.234 1 85.69 239 VAL B C 1
ATOM 4704 O O . VAL B 1 239 ? -16.062 -10.547 -9.727 1 85.69 239 VAL B O 1
ATOM 4707 N N . ARG B 1 240 ? -18.172 -10.141 -9.117 1 91.25 240 ARG B N 1
ATOM 4708 C CA . ARG B 1 240 ? -18.094 -8.75 -9.547 1 91.25 240 ARG B CA 1
ATOM 4709 C C . ARG B 1 240 ? -17.641 -7.852 -8.398 1 91.25 240 ARG B C 1
ATOM 4711 O O . ARG B 1 240 ? -18.266 -7.801 -7.348 1 91.25 240 ARG B O 1
ATOM 4718 N N . MET B 1 241 ? -16.5 -7.242 -8.594 1 93.06 241 MET B N 1
ATOM 4719 C CA . MET B 1 241 ? -15.945 -6.266 -7.664 1 93.06 241 MET B CA 1
ATOM 4720 C C . MET B 1 241 ? -15.516 -5 -8.391 1 93.06 241 MET B C 1
ATOM 4722 O O . MET B 1 241 ? -15.188 -5.043 -9.578 1 93.06 241 MET B O 1
ATOM 4726 N N . HIS B 1 242 ? -15.672 -3.896 -7.672 1 94.5 242 HIS B N 1
ATOM 4727 C CA . HIS B 1 242 ? -15.211 -2.637 -8.242 1 94.5 242 HIS B CA 1
ATOM 4728 C C . HIS B 1 242 ? -13.773 -2.754 -8.742 1 94.5 242 HIS B C 1
ATOM 4730 O O . HIS B 1 242 ? -12.922 -3.355 -8.078 1 94.5 242 HIS B O 1
ATOM 4736 N N . ARG B 1 243 ? -13.438 -2.252 -9.836 1 94.94 243 ARG B N 1
ATOM 4737 C CA . ARG B 1 243 ? -12.148 -2.367 -10.516 1 94.94 243 ARG B CA 1
ATOM 4738 C C . ARG B 1 243 ? -11.016 -1.871 -9.625 1 94.94 243 ARG B C 1
ATOM 4740 O O . ARG B 1 243 ? -9.898 -2.4 -9.672 1 94.94 243 ARG B O 1
ATOM 4747 N N . LYS B 1 244 ? -11.234 -0.9 -8.797 1 93.38 244 LYS B N 1
ATOM 4748 C CA . LYS B 1 244 ? -10.195 -0.35 -7.934 1 93.38 244 LYS B CA 1
ATOM 4749 C C . LYS B 1 244 ? -9.836 -1.324 -6.816 1 93.38 244 LYS B C 1
ATOM 4751 O O . LYS B 1 244 ? -8.711 -1.317 -6.312 1 93.38 244 LYS B O 1
ATOM 4756 N N . LEU B 1 245 ? -10.758 -2.184 -6.473 1 95.94 245 LEU B N 1
ATOM 4757 C CA . LEU B 1 245 ? -10.547 -3.098 -5.355 1 95.94 245 LEU B CA 1
ATOM 4758 C C . LEU B 1 245 ? -10.031 -4.445 -5.848 1 95.94 245 LEU B C 1
ATOM 4760 O O . LEU B 1 245 ? -9.508 -5.242 -5.059 1 95.94 245 LEU B O 1
ATOM 4764 N N . ALA B 1 246 ? -10.227 -4.688 -7.133 1 96.12 246 ALA B N 1
ATOM 4765 C CA . ALA B 1 246 ? -9.859 -5.988 -7.684 1 96.12 246 ALA B CA 1
ATOM 4766 C C . ALA B 1 246 ? -8.398 -6.312 -7.406 1 96.12 246 ALA B C 1
ATOM 4768 O O . ALA B 1 246 ? -7.52 -5.465 -7.59 1 96.12 246 ALA B O 1
ATOM 4769 N N . PRO B 1 247 ? -8.133 -7.605 -6.969 1 94.62 247 PRO B N 1
ATOM 4770 C CA . PRO B 1 247 ? -6.75 -7.988 -6.684 1 94.62 247 PRO B CA 1
ATOM 4771 C C . PRO B 1 247 ? -5.832 -7.812 -7.891 1 94.62 247 PRO B C 1
ATOM 4773 O O . PRO B 1 247 ? -4.773 -7.184 -7.777 1 94.62 247 PRO B O 1
ATOM 4776 N N . TYR B 1 248 ? -6.156 -8.367 -8.984 1 95.81 248 TYR B N 1
ATOM 4777 C CA . TYR B 1 248 ? -5.527 -8.102 -10.273 1 95.81 248 TYR B CA 1
ATOM 4778 C C . TYR B 1 248 ? -6.398 -7.195 -11.133 1 95.81 248 TYR B C 1
ATOM 4780 O O . TYR B 1 248 ? -7.617 -7.387 -11.211 1 95.81 248 TYR B O 1
ATOM 4788 N N . LYS B 1 249 ? -5.746 -6.199 -11.727 1 96.69 249 LYS B N 1
ATOM 4789 C CA . LYS B 1 249 ? -6.5 -5.242 -12.531 1 96.69 249 LYS B CA 1
ATOM 4790 C C . LYS B 1 249 ? -6.793 -5.805 -13.922 1 96.69 249 LYS B C 1
ATOM 4792 O O . LYS B 1 249 ? -7.777 -5.418 -14.555 1 96.69 249 LYS B O 1
ATOM 4797 N N . CYS B 1 250 ? -5.883 -6.652 -14.344 1 97.25 250 CYS B N 1
ATOM 4798 C CA . CYS B 1 250 ? -6.086 -7.285 -15.641 1 97.25 250 CYS B CA 1
ATOM 4799 C C . CYS B 1 250 ? -5.398 -8.648 -15.695 1 97.25 250 CYS B C 1
ATOM 4801 O O . CYS B 1 250 ? -4.578 -8.969 -14.828 1 97.25 250 CYS B O 1
ATOM 4803 N N . GLY B 1 251 ? -5.863 -9.453 -16.609 1 96.12 251 GLY B N 1
ATOM 4804 C CA . GLY B 1 251 ? -5.258 -10.734 -16.922 1 96.12 251 GLY B CA 1
ATOM 4805 C C . GLY B 1 251 ? -4.984 -10.914 -18.406 1 96.12 251 GLY B C 1
ATOM 4806 O O . GLY B 1 251 ? -5.703 -10.375 -19.25 1 96.12 251 GLY B O 1
ATOM 4807 N N . ILE B 1 252 ? -3.961 -11.664 -18.75 1 95.5 252 ILE B N 1
ATOM 4808 C CA . ILE B 1 252 ? -3.6 -11.898 -20.141 1 95.5 252 ILE B CA 1
ATOM 4809 C C . ILE B 1 252 ? -3.887 -13.352 -20.516 1 95.5 252 ILE B C 1
ATOM 4811 O O . ILE B 1 252 ? -3.469 -14.273 -19.797 1 95.5 252 ILE B O 1
ATOM 4815 N N . VAL B 1 253 ? -4.594 -13.531 -21.578 1 93.69 253 VAL B N 1
ATOM 4816 C CA . VAL B 1 253 ? -4.898 -14.852 -22.109 1 93.69 253 VAL B CA 1
ATOM 4817 C C . VAL B 1 253 ? -4.473 -14.93 -23.578 1 93.69 253 VAL B C 1
ATOM 4819 O O . VAL B 1 253 ? -4.465 -13.922 -24.281 1 93.69 253 VAL B O 1
ATOM 4822 N N . CYS B 1 254 ? -4.121 -16.125 -24 1 91.62 254 CYS B N 1
ATOM 4823 C CA . CYS B 1 254 ? -3.697 -16.359 -25.375 1 91.62 254 CYS B CA 1
ATOM 4824 C C . CYS B 1 254 ? -4.598 -17.375 -26.047 1 91.62 254 CYS B C 1
ATOM 4826 O O . CYS B 1 254 ? -5.035 -18.344 -25.422 1 91.62 254 CYS B O 1
ATOM 4828 N N . VAL B 1 255 ? -4.836 -17.078 -27.312 1 89.12 255 VAL B N 1
ATOM 4829 C CA . VAL B 1 255 ? -5.609 -18.016 -28.109 1 89.12 255 VAL B CA 1
ATOM 4830 C C . VAL B 1 255 ? -5.008 -18.125 -29.516 1 89.12 255 VAL B C 1
ATOM 4832 O O . VAL B 1 255 ? -4.797 -17.125 -30.188 1 89.12 255 VAL B O 1
ATOM 4835 N N . SER B 1 256 ? -4.684 -19.344 -29.875 1 88.62 256 SER B N 1
ATOM 4836 C CA . SER B 1 256 ? -4.195 -19.641 -31.219 1 88.62 256 SER B CA 1
ATOM 4837 C C . SER B 1 256 ? -4.496 -21.094 -31.609 1 88.62 256 SER B C 1
ATOM 4839 O O . SER B 1 256 ? -4.492 -21.984 -30.766 1 88.62 256 SER B O 1
ATOM 4841 N N . GLU B 1 257 ? -4.797 -21.312 -32.875 1 81.81 257 GLU B N 1
ATOM 4842 C CA . GLU B 1 257 ? -4.984 -22.672 -33.375 1 81.81 257 GLU B CA 1
ATOM 4843 C C . GLU B 1 257 ? -3.646 -23.328 -33.719 1 81.81 257 GLU B C 1
ATOM 4845 O O . GLU B 1 257 ? -3.566 -24.547 -33.875 1 81.81 257 GLU B O 1
ATOM 4850 N N . ASP B 1 258 ? -2.645 -22.516 -33.875 1 83.25 258 ASP B N 1
ATOM 4851 C CA . ASP B 1 258 ? -1.303 -22.969 -34.25 1 83.25 258 ASP B CA 1
ATOM 4852 C C . ASP B 1 258 ? -0.399 -23.047 -33.031 1 83.25 258 ASP B C 1
ATOM 4854 O O . ASP B 1 258 ? -0.107 -22.031 -32.406 1 83.25 258 ASP B O 1
ATOM 4858 N N . ALA B 1 259 ? 0.09 -24.234 -32.75 1 78.44 259 ALA B N 1
ATOM 4859 C CA . ALA B 1 259 ? 0.937 -24.484 -31.594 1 78.44 259 ALA B CA 1
ATOM 4860 C C . ALA B 1 259 ? 2.211 -23.641 -31.656 1 78.44 259 ALA B C 1
ATOM 4862 O O . ALA B 1 259 ? 2.709 -23.188 -30.625 1 78.44 259 ALA B O 1
ATOM 4863 N N . SER B 1 260 ? 2.754 -23.516 -32.812 1 82.31 260 SER B N 1
ATOM 4864 C CA . SER B 1 260 ? 3.971 -22.734 -33 1 82.31 260 SER B CA 1
ATOM 4865 C C . SER B 1 260 ? 3.74 -21.266 -32.625 1 82.31 260 SER B C 1
ATOM 4867 O O . SER B 1 260 ? 4.59 -20.641 -31.969 1 82.31 260 SER B O 1
ATOM 4869 N N . GLN B 1 261 ? 2.607 -20.781 -32.938 1 87.38 261 GLN B N 1
ATOM 4870 C CA . GLN B 1 261 ? 2.287 -19.391 -32.656 1 87.38 261 GLN B CA 1
ATOM 4871 C C . GLN B 1 261 ? 1.984 -19.219 -31.156 1 87.38 261 GLN B C 1
ATOM 4873 O O . GLN B 1 261 ? 2.211 -18.141 -30.594 1 87.38 261 GLN B O 1
ATOM 4878 N N . LEU B 1 262 ? 1.557 -20.219 -30.578 1 87.06 262 LEU B N 1
ATOM 4879 C CA . LEU B 1 262 ? 1.227 -20.156 -29.156 1 87.06 262 LEU B CA 1
ATOM 4880 C C . LEU B 1 262 ? 2.465 -19.844 -28.328 1 87.06 262 LEU B C 1
ATOM 4882 O O . LEU B 1 262 ? 2.393 -19.062 -27.375 1 87.06 262 LEU B O 1
ATOM 4886 N N . GLY B 1 263 ? 3.562 -20.422 -28.641 1 87.5 263 GLY B N 1
ATOM 4887 C CA . GLY B 1 263 ? 4.809 -20.094 -27.953 1 87.5 263 GLY B CA 1
ATOM 4888 C C . GLY B 1 263 ? 5.184 -18.625 -28.062 1 87.5 263 GLY B C 1
ATOM 4889 O O . GLY B 1 263 ? 5.566 -18.016 -27.062 1 87.5 263 GLY B O 1
ATOM 4890 N N . GLU B 1 264 ? 5.031 -18.109 -29.219 1 92.25 264 GLU B N 1
ATOM 4891 C CA . GLU B 1 264 ? 5.352 -16.719 -29.453 1 92.25 264 GLU B CA 1
ATOM 4892 C C . GLU B 1 264 ? 4.391 -15.797 -28.703 1 92.25 264 GLU B C 1
ATOM 4894 O O . GLU B 1 264 ? 4.793 -14.75 -28.188 1 92.25 264 GLU B O 1
ATOM 4899 N N . LEU B 1 265 ? 3.219 -16.188 -28.672 1 92.81 265 LEU B N 1
ATOM 4900 C CA . LEU B 1 265 ? 2.215 -15.406 -27.953 1 92.81 265 LEU B CA 1
ATOM 4901 C C . LEU B 1 265 ? 2.514 -15.383 -26.469 1 92.81 265 LEU B C 1
ATOM 4903 O O . LEU B 1 265 ? 2.344 -14.344 -25.812 1 92.81 265 LEU B O 1
ATOM 4907 N N . ARG B 1 266 ? 2.959 -16.484 -25.984 1 89.31 266 ARG B N 1
ATOM 4908 C CA . ARG B 1 266 ? 3.305 -16.547 -24.562 1 89.31 266 ARG B CA 1
ATOM 4909 C C . ARG B 1 266 ? 4.492 -15.648 -24.25 1 89.31 266 ARG B C 1
ATOM 4911 O O . ARG B 1 266 ? 4.527 -15.008 -23.188 1 89.31 266 ARG B O 1
ATOM 4918 N N . ASP B 1 267 ? 5.395 -15.594 -25.125 1 91 267 ASP B N 1
ATOM 4919 C CA . ASP B 1 267 ? 6.523 -14.68 -24.953 1 91 267 ASP B CA 1
ATOM 4920 C C . ASP B 1 267 ? 6.059 -13.227 -24.938 1 91 267 ASP B C 1
ATOM 4922 O O . ASP B 1 267 ? 6.539 -12.422 -24.141 1 91 267 ASP B O 1
ATOM 4926 N N . LEU B 1 268 ? 5.184 -12.977 -25.828 1 94.06 268 LEU B N 1
ATOM 4927 C CA . LEU B 1 268 ? 4.609 -11.633 -25.875 1 94.06 268 LEU B CA 1
ATOM 4928 C C . LEU B 1 268 ? 3.859 -11.328 -24.578 1 94.06 268 LEU B C 1
ATOM 4930 O O . LEU B 1 268 ? 3.965 -10.219 -24.047 1 94.06 268 LEU B O 1
ATOM 4934 N N . ALA B 1 269 ? 3.15 -12.242 -24.078 1 93.06 269 ALA B N 1
ATOM 4935 C CA . ALA B 1 269 ? 2.42 -12.086 -22.812 1 93.06 269 ALA B CA 1
ATOM 4936 C C . ALA B 1 269 ? 3.367 -11.766 -21.672 1 93.06 269 ALA B C 1
ATOM 4938 O O . ALA B 1 269 ? 3.104 -10.867 -20.859 1 93.06 269 ALA B O 1
ATOM 4939 N N . ARG B 1 270 ? 4.418 -12.484 -21.625 1 88.19 270 ARG B N 1
ATOM 4940 C CA . ARG B 1 270 ? 5.422 -12.258 -20.594 1 88.19 270 ARG B CA 1
ATOM 4941 C C . ARG B 1 270 ? 5.98 -10.844 -20.688 1 88.19 270 ARG B C 1
ATOM 4943 O O . ARG B 1 270 ? 6.125 -10.164 -19.656 1 88.19 270 ARG B O 1
ATOM 4950 N N . HIS B 1 271 ? 6.246 -10.484 -21.844 1 91.62 271 HIS B N 1
ATOM 4951 C CA . HIS B 1 271 ? 6.762 -9.141 -22.062 1 91.62 271 HIS B CA 1
ATOM 4952 C C . HIS B 1 271 ? 5.75 -8.086 -21.625 1 91.62 271 HIS B C 1
ATOM 4954 O O . HIS B 1 271 ? 6.105 -7.129 -20.922 1 91.62 271 HIS B O 1
ATOM 4960 N N . LEU B 1 272 ? 4.578 -8.289 -21.969 1 93.5 272 LEU B N 1
ATOM 4961 C CA . LEU B 1 272 ? 3.521 -7.344 -21.625 1 93.5 272 LEU B CA 1
ATOM 4962 C C . LEU B 1 272 ? 3.336 -7.281 -20.109 1 93.5 272 LEU B C 1
ATOM 4964 O O . LEU B 1 272 ? 3.096 -6.207 -19.547 1 93.5 272 LEU B O 1
ATOM 4968 N N . CYS B 1 273 ? 3.402 -8.398 -19.484 1 90.94 273 CYS B N 1
ATOM 4969 C CA . CYS B 1 273 ? 3.311 -8.422 -18.031 1 90.94 273 CYS B CA 1
ATOM 4970 C C . CYS B 1 273 ? 4.391 -7.555 -17.391 1 90.94 273 CYS B C 1
ATOM 4972 O O . CYS B 1 273 ? 4.117 -6.801 -16.453 1 90.94 273 CYS B O 1
ATOM 4974 N N . ASN B 1 274 ? 5.555 -7.668 -17.938 1 88 274 ASN B N 1
ATOM 4975 C CA . ASN B 1 274 ? 6.656 -6.855 -17.422 1 88 274 ASN B CA 1
ATOM 4976 C C . ASN B 1 274 ? 6.379 -5.367 -17.594 1 88 274 ASN B C 1
ATOM 4978 O O . ASN B 1 274 ? 6.605 -4.578 -16.672 1 88 274 ASN B O 1
ATOM 4982 N N . VAL B 1 275 ? 5.875 -5.031 -18.734 1 89.75 275 VAL B N 1
ATOM 4983 C CA . VAL B 1 275 ? 5.578 -3.637 -19.047 1 89.75 275 VAL B CA 1
ATOM 4984 C C . VAL B 1 275 ? 4.508 -3.107 -18.109 1 89.75 275 VAL B C 1
ATOM 4986 O O . VAL B 1 275 ? 4.637 -2.01 -17.562 1 89.75 275 VAL B O 1
ATOM 4989 N N . LEU B 1 276 ? 3.527 -3.844 -17.859 1 91.25 276 LEU B N 1
ATOM 4990 C CA . LEU B 1 276 ? 2.404 -3.406 -17.031 1 91.25 276 LEU B CA 1
ATOM 4991 C C . LEU B 1 276 ? 2.807 -3.328 -15.57 1 91.25 276 LEU B C 1
ATOM 4993 O O . LEU B 1 276 ? 2.396 -2.408 -14.859 1 91.25 276 LEU B O 1
ATOM 4997 N N . ARG B 1 277 ? 3.582 -4.25 -15.125 1 86.94 277 ARG B N 1
ATOM 4998 C CA . ARG B 1 277 ? 4.07 -4.219 -13.75 1 86.94 277 ARG B CA 1
ATOM 4999 C C . ARG B 1 277 ? 4.938 -2.988 -13.508 1 86.94 277 ARG B C 1
ATOM 5001 O O . ARG B 1 277 ? 4.852 -2.359 -12.445 1 86.94 277 ARG B O 1
ATOM 5008 N N . LYS B 1 278 ? 5.75 -2.676 -14.469 1 81.94 278 LYS B N 1
ATOM 5009 C CA . LYS B 1 278 ? 6.574 -1.476 -14.367 1 81.94 278 LYS B CA 1
ATOM 5010 C C . LYS B 1 278 ? 5.711 -0.223 -14.266 1 81.94 278 LYS B C 1
ATOM 5012 O O . LYS B 1 278 ? 6.113 0.766 -13.648 1 81.94 278 LYS B O 1
ATOM 5017 N N . ALA B 1 279 ? 4.527 -0.295 -14.82 1 83.25 279 ALA B N 1
ATOM 5018 C CA . ALA B 1 279 ? 3.582 0.814 -14.75 1 83.25 279 ALA B CA 1
ATOM 5019 C C . ALA B 1 279 ? 2.729 0.728 -13.484 1 83.25 279 ALA B C 1
ATOM 5021 O O . ALA B 1 279 ? 1.743 1.455 -13.344 1 83.25 279 ALA B O 1
ATOM 5022 N N . ASN B 1 280 ? 3.016 -0.152 -12.586 1 82.88 280 ASN B N 1
ATOM 5023 C CA . ASN B 1 280 ? 2.346 -0.352 -11.305 1 82.88 280 ASN B CA 1
ATOM 5024 C C . ASN B 1 280 ? 0.925 -0.876 -11.492 1 82.88 280 ASN B C 1
ATOM 5026 O O . ASN B 1 280 ? 0.007 -0.46 -10.781 1 82.88 280 ASN B O 1
ATOM 5030 N N . ILE B 1 281 ? 0.765 -1.678 -12.516 1 90.31 281 ILE B N 1
ATOM 5031 C CA . ILE B 1 281 ? -0.517 -2.336 -12.734 1 90.31 281 ILE B CA 1
ATOM 5032 C C . ILE B 1 281 ? -0.41 -3.814 -12.375 1 90.31 281 ILE B C 1
ATOM 5034 O O . ILE B 1 281 ? 0.419 -4.539 -12.93 1 90.31 281 ILE B O 1
ATOM 5038 N N . ALA B 1 282 ? -1.253 -4.234 -11.484 1 92.31 282 ALA B N 1
ATOM 5039 C CA . ALA B 1 282 ? -1.27 -5.641 -11.094 1 92.31 282 ALA B CA 1
ATOM 5040 C C . ALA B 1 282 ? -1.871 -6.508 -12.195 1 92.31 282 ALA B C 1
ATOM 5042 O O . ALA B 1 282 ? -3.068 -6.422 -12.477 1 92.31 282 ALA B O 1
ATOM 5043 N N . VAL B 1 283 ? -1.01 -7.336 -12.789 1 93.94 283 VAL B N 1
ATOM 5044 C CA . VAL B 1 283 ? -1.439 -8.133 -13.93 1 93.94 283 VAL B CA 1
ATOM 5045 C C . VAL B 1 283 ? -1.179 -9.609 -13.656 1 93.94 283 VAL B C 1
ATOM 5047 O O . VAL B 1 283 ? -0.153 -9.969 -13.07 1 93.94 283 VAL B O 1
ATOM 5050 N N . LEU B 1 284 ? -2.154 -10.398 -14.031 1 92.94 284 LEU B N 1
ATOM 5051 C CA . LEU B 1 284 ? -2.016 -11.852 -13.938 1 92.94 284 LEU B CA 1
ATOM 5052 C C . LEU B 1 284 ? -1.735 -12.461 -15.305 1 92.94 284 LEU B C 1
ATOM 5054 O O . LEU B 1 284 ? -2.512 -12.273 -16.25 1 92.94 284 LEU B O 1
ATOM 5058 N N . ASP B 1 285 ? -0.635 -13.133 -15.422 1 90.12 285 ASP B N 1
ATOM 5059 C CA . ASP B 1 285 ? -0.338 -13.875 -16.641 1 90.12 285 ASP B CA 1
ATOM 5060 C C . ASP B 1 285 ? -1.05 -15.227 -16.656 1 90.12 285 ASP B C 1
ATOM 5062 O O . ASP B 1 285 ? -0.625 -16.156 -15.977 1 90.12 285 ASP B O 1
ATOM 5066 N N . SER B 1 286 ? -2.057 -15.359 -17.391 1 86.5 286 SER B N 1
ATOM 5067 C CA . SER B 1 286 ? -2.812 -16.609 -17.484 1 86.5 286 SER B CA 1
ATOM 5068 C C . SER B 1 286 ? -2.582 -17.281 -18.828 1 86.5 286 SER B C 1
ATOM 5070 O O . SER B 1 286 ? -3.381 -18.125 -19.266 1 86.5 286 SER B O 1
ATOM 5072 N N . SER B 1 287 ? -1.552 -16.922 -19.516 1 80.25 287 SER B N 1
ATOM 5073 C CA . SER B 1 287 ? -1.307 -17.422 -20.859 1 80.25 287 SER B CA 1
ATOM 5074 C C . SER B 1 287 ? -0.906 -18.891 -20.844 1 80.25 287 SER B C 1
ATOM 5076 O O . SER B 1 287 ? -1.087 -19.609 -21.844 1 80.25 287 SER B O 1
ATOM 5078 N N . SER B 1 288 ? -0.326 -19.328 -19.766 1 67.62 288 SER B N 1
ATOM 5079 C CA . SER B 1 288 ? 0.193 -20.703 -19.703 1 67.62 288 SER B CA 1
ATOM 5080 C C . SER B 1 288 ? -0.824 -21.656 -19.094 1 67.62 288 SER B C 1
ATOM 5082 O O . SER B 1 288 ? -0.615 -22.875 -19.094 1 67.62 288 SER B O 1
ATOM 5084 N N . VAL B 1 289 ? -1.731 -21.266 -18.406 1 59.47 289 VAL B N 1
ATOM 5085 C CA . VAL B 1 289 ? -2.584 -22.109 -17.578 1 59.47 289 VAL B CA 1
ATOM 5086 C C . VAL B 1 289 ? -3.367 -23.078 -18.453 1 59.47 289 VAL B C 1
ATOM 5088 O O . VAL B 1 289 ? -3.498 -24.266 -18.125 1 59.47 289 VAL B O 1
ATOM 5091 N N . LEU B 1 290 ? -4.109 -22.594 -19.469 1 57.91 290 LEU B N 1
ATOM 5092 C CA . LEU B 1 290 ? -5.039 -23.5 -20.141 1 57.91 290 LEU B CA 1
ATOM 5093 C C . LEU B 1 290 ? -4.59 -23.781 -21.562 1 57.91 290 LEU B C 1
ATOM 5095 O O . LEU B 1 290 ? -3.965 -22.938 -22.203 1 57.91 290 LEU B O 1
ATOM 5099 N N . ASN B 1 291 ? -4.344 -25.109 -21.828 1 55.81 291 ASN B N 1
ATOM 5100 C CA . ASN B 1 291 ? -3.996 -25.578 -23.156 1 55.81 291 ASN B CA 1
ATOM 5101 C C . ASN B 1 291 ? -4.617 -24.703 -24.234 1 55.81 291 ASN B C 1
ATOM 5103 O O . ASN B 1 291 ? -5.816 -24.781 -24.5 1 55.81 291 ASN B O 1
ATOM 5107 N N . GLY B 1 292 ? -4.223 -23.5 -24.281 1 56.69 292 GLY B N 1
ATOM 5108 C CA . GLY B 1 292 ? -4.609 -22.5 -25.266 1 56.69 292 GLY B CA 1
ATOM 5109 C C . GLY B 1 292 ? -4.918 -23.078 -26.641 1 56.69 292 GLY B C 1
ATOM 5110 O O . GLY B 1 292 ? -4.637 -22.453 -27.656 1 56.69 292 GLY B O 1
ATOM 5111 N N . THR B 1 293 ? -5.336 -24.406 -26.547 1 55.84 293 THR B N 1
ATOM 5112 C CA . THR B 1 293 ? -5.703 -24.875 -27.875 1 55.84 293 THR B CA 1
ATOM 5113 C C . THR B 1 293 ? -6.855 -24.047 -28.438 1 55.84 293 THR B C 1
ATOM 5115 O O . THR B 1 293 ? -7.66 -23.5 -27.672 1 55.84 293 THR B O 1
ATOM 5118 N N . GLY B 1 294 ? -6.645 -23.203 -29.359 1 60.41 294 GLY B N 1
ATOM 5119 C CA . GLY B 1 294 ? -7.305 -22.297 -30.281 1 60.41 294 GLY B CA 1
ATOM 5120 C C . GLY B 1 294 ? -8.82 -22.375 -30.219 1 60.41 294 GLY B C 1
ATOM 5121 O O . GLY B 1 294 ? -9.508 -21.672 -30.953 1 60.41 294 GLY B O 1
ATOM 5122 N N . SER B 1 295 ? -9.344 -23.125 -29.266 1 66.5 295 SER B N 1
ATOM 5123 C CA . SER B 1 295 ? -10.789 -23.266 -29.375 1 66.5 295 SER B CA 1
ATOM 5124 C C . SER B 1 295 ? -11.508 -22.203 -28.547 1 66.5 295 SER B C 1
ATOM 5126 O O . SER B 1 295 ? -10.945 -21.672 -27.578 1 66.5 295 SER B O 1
ATOM 5128 N N . VAL B 1 296 ? -12.594 -21.688 -29.047 1 74.94 296 VAL B N 1
ATOM 5129 C CA . VAL B 1 296 ? -13.531 -20.797 -28.375 1 74.94 296 VAL B CA 1
ATOM 5130 C C . VAL B 1 296 ? -13.836 -21.328 -26.969 1 74.94 296 VAL B C 1
ATOM 5132 O O . VAL B 1 296 ? -13.938 -20.547 -26.016 1 74.94 296 VAL B O 1
ATOM 5135 N N . ARG B 1 297 ? -13.836 -22.578 -26.875 1 78.44 297 ARG B N 1
ATOM 5136 C CA . ARG B 1 297 ? -14.125 -23.203 -25.594 1 78.44 297 ARG B CA 1
ATOM 5137 C C . ARG B 1 297 ? -13.008 -22.953 -24.594 1 78.44 297 ARG B C 1
ATOM 5139 O O . ARG B 1 297 ? -13.266 -22.688 -23.422 1 78.44 297 ARG B O 1
ATOM 5146 N N . SER B 1 298 ? -11.867 -22.984 -25.109 1 82.12 298 SER B N 1
ATOM 5147 C CA . SER B 1 298 ? -10.711 -22.75 -24.25 1 82.12 298 SER B CA 1
ATOM 5148 C C . SER B 1 298 ? -10.656 -21.297 -23.766 1 82.12 298 SER B C 1
ATOM 5150 O O . SER B 1 298 ? -10.375 -21.047 -22.609 1 82.12 298 SER B O 1
ATOM 5152 N N . LEU B 1 299 ? -11.031 -20.422 -24.594 1 86.69 299 LEU B N 1
ATOM 5153 C CA . LEU B 1 299 ? -11.039 -19.016 -24.25 1 86.69 299 LEU B CA 1
ATOM 5154 C C . LEU B 1 299 ? -12.102 -18.719 -23.188 1 86.69 299 LEU B C 1
ATOM 5156 O O . LEU B 1 299 ? -11.836 -18 -22.219 1 86.69 299 LEU B O 1
ATOM 5160 N N . ASN B 1 300 ? -13.242 -19.297 -23.344 1 87.62 300 ASN B N 1
ATOM 5161 C CA . ASN B 1 300 ? -14.328 -19.094 -22.391 1 87.62 300 ASN B CA 1
ATOM 5162 C C . ASN B 1 300 ? -13.953 -19.625 -21 1 87.62 300 ASN B C 1
ATOM 5164 O O . ASN B 1 300 ? -14.328 -19.031 -20 1 87.62 300 ASN B O 1
ATOM 5168 N N . LYS B 1 301 ? -13.25 -20.688 -21.062 1 87.81 301 LYS B N 1
ATOM 5169 C CA . LYS B 1 301 ? -12.789 -21.234 -19.781 1 87.81 301 LYS B CA 1
ATOM 5170 C C . LYS B 1 301 ? -11.812 -20.281 -19.094 1 87.81 301 LYS B C 1
ATOM 5172 O O . LYS B 1 301 ? -11.859 -20.109 -17.875 1 87.81 301 LYS B O 1
ATOM 5177 N N . GLN B 1 302 ? -11.047 -19.703 -19.875 1 88.38 302 GLN B N 1
ATOM 5178 C CA . GLN B 1 302 ? -10.086 -18.75 -19.344 1 88.38 302 GLN B CA 1
ATOM 5179 C C . GLN B 1 302 ? -10.789 -17.516 -18.797 1 88.38 302 GLN B C 1
ATOM 5181 O O . GLN B 1 302 ? -10.445 -17 -17.734 1 88.38 302 GLN B O 1
ATOM 5186 N N . PHE B 1 303 ? -11.766 -17.078 -19.516 1 90.75 303 PHE B N 1
ATOM 5187 C CA . PHE B 1 303 ? -12.555 -15.938 -19.047 1 90.75 303 PHE B CA 1
ATOM 5188 C C . PHE B 1 303 ? -13.242 -16.25 -17.734 1 90.75 303 PHE B C 1
ATOM 5190 O O . PHE B 1 303 ? -13.234 -15.438 -16.812 1 90.75 303 PHE B O 1
ATOM 5197 N N . ARG B 1 304 ? -13.75 -17.406 -17.656 1 88.94 304 ARG B N 1
ATOM 5198 C CA . ARG B 1 304 ? -14.445 -17.812 -16.438 1 88.94 304 ARG B CA 1
ATOM 5199 C C . ARG B 1 304 ? -13.492 -17.844 -15.25 1 88.94 304 ARG B C 1
ATOM 5201 O O . ARG B 1 304 ? -13.875 -17.469 -14.141 1 88.94 304 ARG B O 1
ATOM 5208 N N . HIS B 1 305 ? -12.328 -18.266 -15.5 1 89.19 305 HIS B N 1
ATOM 5209 C CA . HIS B 1 305 ? -11.328 -18.281 -14.438 1 89.19 305 HIS B CA 1
ATOM 5210 C C . HIS B 1 305 ? -11.016 -16.875 -13.945 1 89.19 305 HIS B C 1
ATOM 5212 O O . HIS B 1 305 ? -11.055 -16.609 -12.742 1 89.19 305 HIS B O 1
ATOM 5218 N N . LEU B 1 306 ? -10.758 -16.016 -14.891 1 92 306 LEU B N 1
ATOM 5219 C CA . LEU B 1 306 ? -10.445 -14.633 -14.539 1 92 306 LEU B CA 1
ATOM 5220 C C . LEU B 1 306 ? -11.617 -13.977 -13.82 1 92 306 LEU B C 1
ATOM 5222 O O . LEU B 1 306 ? -11.43 -13.266 -12.836 1 92 306 LEU B O 1
ATOM 5226 N N . ASP B 1 307 ? -12.805 -14.266 -14.266 1 91.06 307 ASP B N 1
ATOM 5227 C CA . ASP B 1 307 ? -14.008 -13.719 -13.648 1 91.06 307 ASP B CA 1
ATOM 5228 C C . ASP B 1 307 ? -14.172 -14.242 -12.219 1 91.06 307 ASP B C 1
ATOM 5230 O O . ASP B 1 307 ? -14.633 -13.516 -11.336 1 91.06 307 ASP B O 1
ATOM 5234 N N . SER B 1 308 ? -13.75 -15.438 -12.016 1 88.88 308 SER B N 1
ATOM 5235 C CA . SER B 1 308 ? -13.938 -16.078 -10.719 1 88.88 308 SER B CA 1
ATOM 5236 C C . SER B 1 308 ? -13.008 -15.477 -9.672 1 88.88 308 SER B C 1
ATOM 5238 O O . SER B 1 308 ? -13.242 -15.625 -8.469 1 88.88 308 SER B O 1
ATOM 5240 N N . ILE B 1 309 ? -11.977 -14.812 -10.133 1 90.44 309 ILE B N 1
ATOM 5241 C CA . ILE B 1 309 ? -11.078 -14.172 -9.18 1 90.44 309 ILE B CA 1
ATOM 5242 C C . ILE B 1 309 ? -11.164 -12.656 -9.32 1 90.44 309 ILE B C 1
ATOM 5244 O O . ILE B 1 309 ? -10.219 -11.938 -8.969 1 90.44 309 ILE B O 1
ATOM 5248 N N . ALA B 1 310 ? -12.227 -12.195 -9.914 1 93.25 310 ALA B N 1
ATOM 5249 C CA . ALA B 1 310 ? -12.695 -10.812 -9.93 1 93.25 310 ALA B CA 1
ATOM 5250 C C . ALA B 1 310 ? -11.781 -9.93 -10.773 1 93.25 310 ALA B C 1
ATOM 5252 O O . ALA B 1 310 ? -11.602 -8.742 -10.484 1 93.25 310 ALA B O 1
ATOM 5253 N N . VAL B 1 311 ? -11.156 -10.469 -11.805 1 95.31 311 VAL B N 1
ATOM 5254 C CA . VAL B 1 311 ? -10.352 -9.672 -12.719 1 95.31 311 VAL B CA 1
ATOM 5255 C C . VAL B 1 311 ? -11.258 -8.867 -13.648 1 95.31 311 VAL B C 1
ATOM 5257 O O . VAL B 1 311 ? -12.008 -9.445 -14.438 1 95.31 311 VAL B O 1
ATOM 5260 N N . PRO B 1 312 ? -11.109 -7.59 -13.625 1 96.44 312 PRO B N 1
ATOM 5261 C CA . PRO B 1 312 ? -12.086 -6.781 -14.367 1 96.44 312 PRO B CA 1
ATOM 5262 C C . PRO B 1 312 ? -11.781 -6.711 -15.859 1 96.44 312 PRO B C 1
ATOM 5264 O O . PRO B 1 312 ? -12.695 -6.582 -16.672 1 96.44 312 PRO B O 1
ATOM 5267 N N . TYR B 1 313 ? -10.5 -6.793 -16.266 1 97.25 313 TYR B N 1
ATOM 5268 C CA . TYR B 1 313 ? -10.133 -6.648 -17.672 1 97.25 313 TYR B CA 1
ATOM 5269 C C . TYR B 1 313 ? -9.305 -7.832 -18.141 1 97.25 313 TYR B C 1
ATOM 5271 O O . TYR B 1 313 ? -8.367 -8.25 -17.469 1 97.25 313 TYR B O 1
ATOM 5279 N N . SER B 1 314 ? -9.664 -8.367 -19.297 1 96.75 314 SER B N 1
ATOM 5280 C CA . SER B 1 314 ? -8.914 -9.461 -19.906 1 96.75 314 SER B CA 1
ATOM 5281 C C . SER B 1 314 ? -8.258 -9.023 -21.203 1 96.75 314 SER B C 1
ATOM 5283 O O . SER B 1 314 ? -8.938 -8.523 -22.109 1 96.75 314 SER B O 1
ATOM 5285 N N . ILE B 1 315 ? -7.004 -9.164 -21.266 1 97.25 315 ILE B N 1
ATOM 5286 C CA . ILE B 1 315 ? -6.246 -8.898 -22.484 1 97.25 315 ILE B CA 1
ATOM 5287 C C . ILE B 1 315 ? -6.121 -10.188 -23.297 1 97.25 315 ILE B C 1
ATOM 5289 O O . ILE B 1 315 ? -5.535 -11.172 -22.844 1 97.25 315 ILE B O 1
ATOM 5293 N N . VAL B 1 316 ? -6.629 -10.164 -24.5 1 95.75 316 VAL B N 1
ATOM 5294 C CA . VAL B 1 316 ? -6.641 -11.352 -25.359 1 95.75 316 VAL B CA 1
ATOM 5295 C C . VAL B 1 316 ? -5.613 -11.195 -26.469 1 95.75 316 VAL B C 1
ATOM 5297 O O . VAL B 1 316 ? -5.727 -10.289 -27.312 1 95.75 316 VAL B O 1
ATOM 5300 N N . LEU B 1 317 ? -4.688 -12.039 -26.453 1 95.25 317 LEU B N 1
ATOM 5301 C CA . LEU B 1 317 ? -3.68 -12.086 -27.5 1 95.25 317 LEU B CA 1
ATOM 5302 C C . LEU B 1 317 ? -4.012 -13.172 -28.516 1 95.25 317 LEU B C 1
ATOM 5304 O O . LEU B 1 317 ? -4.285 -14.32 -28.141 1 95.25 317 LEU B O 1
ATOM 5308 N N . ARG B 1 318 ? -4.039 -12.82 -29.75 1 93.38 318 ARG B N 1
ATOM 5309 C CA . ARG B 1 318 ? -4.25 -13.727 -30.875 1 93.38 318 ARG B CA 1
ATOM 5310 C C . ARG B 1 318 ? -3.1 -13.641 -31.859 1 93.38 318 ARG B C 1
ATOM 5312 O O . ARG B 1 318 ? -2.156 -12.875 -31.672 1 93.38 318 ARG B O 1
ATOM 5319 N N . ASP B 1 319 ? -3.258 -14.461 -32.906 1 93.44 319 ASP B N 1
ATOM 5320 C CA . ASP B 1 319 ? -2.211 -14.477 -33.938 1 93.44 319 ASP B CA 1
ATOM 5321 C C . ASP B 1 319 ? -1.988 -13.086 -34.531 1 93.44 319 ASP B C 1
ATOM 5323 O O . ASP B 1 319 ? -0.85 -12.688 -34.781 1 93.44 319 ASP B O 1
ATOM 5327 N N . GLN B 1 320 ? -2.963 -12.367 -34.656 1 93.5 320 GLN B N 1
ATOM 5328 C CA . GLN B 1 320 ? -2.904 -11.023 -35.219 1 93.5 320 GLN B CA 1
ATOM 5329 C C . GLN B 1 320 ? -2.076 -10.094 -34.344 1 93.5 320 GLN B C 1
ATOM 5331 O O . GLN B 1 320 ? -1.473 -9.133 -34.844 1 93.5 320 GLN B O 1
ATOM 5336 N N . SER B 1 321 ? -2.047 -10.305 -33.031 1 95.44 321 SER B N 1
ATOM 5337 C CA . SER B 1 321 ? -1.279 -9.477 -32.094 1 95.44 321 SER B CA 1
ATOM 5338 C C . SER B 1 321 ? 0.207 -9.5 -32.438 1 95.44 321 SER B C 1
ATOM 5340 O O . SER B 1 321 ? 0.91 -8.508 -32.25 1 95.44 321 SER B O 1
ATOM 5342 N N . LEU B 1 322 ? 0.667 -10.633 -32.938 1 94.88 322 LEU B N 1
ATOM 5343 C CA . LEU B 1 322 ? 2.07 -10.781 -33.312 1 94.88 322 LEU B CA 1
ATOM 5344 C C . LEU B 1 322 ? 2.381 -10.023 -34.594 1 94.88 322 LEU B C 1
ATOM 5346 O O . LEU B 1 322 ? 3.508 -9.57 -34.781 1 94.88 322 LEU B O 1
ATOM 5350 N N . GLN B 1 323 ? 1.377 -9.883 -35.406 1 94.38 323 GLN B N 1
ATOM 5351 C CA . GLN B 1 323 ? 1.572 -9.328 -36.75 1 94.38 323 GLN B CA 1
ATOM 5352 C C . GLN B 1 323 ? 1.46 -7.809 -36.719 1 94.38 323 GLN B C 1
ATOM 5354 O O . GLN B 1 323 ? 2.26 -7.117 -37.375 1 94.38 323 GLN B O 1
ATOM 5359 N N . ASN B 1 324 ? 0.53 -7.312 -36 1 96 324 ASN B N 1
ATOM 5360 C CA . ASN B 1 324 ? 0.264 -5.887 -36.156 1 96 324 ASN B CA 1
ATOM 5361 C C . ASN B 1 324 ? 0.196 -5.188 -34.781 1 96 324 ASN B C 1
ATOM 5363 O O . ASN B 1 324 ? -0.077 -3.986 -34.719 1 96 324 ASN B O 1
ATOM 5367 N N . GLY B 1 325 ? 0.331 -5.914 -33.719 1 95.88 325 GLY B N 1
ATOM 5368 C CA . GLY B 1 325 ? 0.379 -5.32 -32.406 1 95.88 325 GLY B CA 1
ATOM 5369 C C . GLY B 1 325 ? -0.995 -5.02 -31.828 1 95.88 325 GLY B C 1
ATOM 5370 O O . GLY B 1 325 ? -1.112 -4.375 -30.797 1 95.88 325 GLY B O 1
ATOM 5371 N N . LEU B 1 326 ? -2.012 -5.473 -32.5 1 96.56 326 LEU B N 1
ATOM 5372 C CA . LEU B 1 326 ? -3.361 -5.219 -32.031 1 96.56 326 LEU B CA 1
ATOM 5373 C C . LEU B 1 326 ? -3.824 -6.34 -31.094 1 96.56 326 LEU B C 1
ATOM 5375 O O . LEU B 1 326 ? -3.562 -7.516 -31.359 1 96.56 326 LEU B O 1
ATOM 5379 N N . LEU B 1 327 ? -4.418 -5.93 -30 1 96.69 327 LEU B N 1
ATOM 5380 C CA . LEU B 1 327 ? -4.965 -6.895 -29.047 1 96.69 327 LEU B CA 1
ATOM 5381 C C . LEU B 1 327 ? -6.387 -6.516 -28.641 1 96.69 327 LEU B C 1
ATOM 5383 O O . LEU B 1 327 ? -6.852 -5.414 -28.953 1 96.69 327 LEU B O 1
ATOM 5387 N N . GLN B 1 328 ? -7.078 -7.457 -28.062 1 96.25 328 GLN B N 1
ATOM 5388 C CA . GLN B 1 328 ? -8.43 -7.215 -27.578 1 96.25 328 GLN B CA 1
ATOM 5389 C C . GLN B 1 328 ? -8.445 -7.051 -26.062 1 96.25 328 GLN B C 1
ATOM 5391 O O . GLN B 1 328 ? -7.746 -7.766 -25.344 1 96.25 328 GLN B O 1
ATOM 5396 N N . LEU B 1 329 ? -9.164 -6.102 -25.641 1 97.31 329 LEU B N 1
ATOM 5397 C CA . LEU B 1 329 ? -9.398 -5.863 -24.219 1 97.31 329 LEU B CA 1
ATOM 5398 C C . LEU B 1 329 ? -10.867 -6.074 -23.859 1 97.31 329 LEU B C 1
ATOM 5400 O O . LEU B 1 329 ? -11.727 -5.293 -24.266 1 97.31 329 LEU B O 1
ATOM 5404 N N . ARG B 1 330 ? -11.125 -7.078 -23.094 1 96.25 330 ARG B N 1
ATOM 5405 C CA . ARG B 1 330 ? -12.484 -7.402 -22.688 1 96.25 330 ARG B CA 1
ATOM 5406 C C . ARG B 1 330 ? -12.773 -6.871 -21.281 1 96.25 330 ARG B C 1
ATOM 5408 O O . ARG B 1 330 ? -11.938 -6.996 -20.391 1 96.25 330 ARG B O 1
ATOM 5415 N N . SER B 1 331 ? -13.938 -6.316 -21.172 1 95.12 331 SER B N 1
ATOM 5416 C CA . SER B 1 331 ? -14.422 -5.91 -19.844 1 95.12 331 SER B CA 1
ATOM 5417 C C . SER B 1 331 ? -15.344 -6.965 -19.25 1 95.12 331 SER B C 1
ATOM 5419 O O . SER B 1 331 ? -16.297 -7.406 -19.891 1 95.12 331 SER B O 1
ATOM 5421 N N . ARG B 1 332 ? -15.062 -7.391 -18.047 1 91.94 332 ARG B N 1
ATOM 5422 C CA . ARG B 1 332 ? -15.891 -8.367 -17.359 1 91.94 332 ARG B CA 1
ATOM 5423 C C . ARG B 1 332 ? -17.312 -7.855 -17.172 1 91.94 332 ARG B C 1
ATOM 5425 O O . ARG B 1 332 ? -18.281 -8.586 -17.406 1 91.94 332 ARG B O 1
ATOM 5432 N N . ASP B 1 333 ? -17.484 -6.629 -16.812 1 88.25 333 ASP B N 1
ATOM 5433 C CA . ASP B 1 333 ? -18.766 -6.07 -16.406 1 88.25 333 ASP B CA 1
ATOM 5434 C C . ASP B 1 333 ? -19.672 -5.844 -17.609 1 88.25 333 ASP B C 1
ATOM 5436 O O . ASP B 1 333 ? -20.891 -6.059 -17.547 1 88.25 333 ASP B O 1
ATOM 5440 N N . THR B 1 334 ? -19.062 -5.434 -18.766 1 88.31 334 THR B N 1
ATOM 5441 C CA . THR B 1 334 ? -19.875 -5.148 -19.938 1 88.31 334 THR B CA 1
ATOM 5442 C C . THR B 1 334 ? -19.828 -6.305 -20.922 1 88.31 334 THR B C 1
ATOM 5444 O O . THR B 1 334 ? -20.656 -6.391 -21.844 1 88.31 334 THR B O 1
ATOM 5447 N N . THR B 1 335 ? -18.859 -7.176 -20.844 1 86 335 THR B N 1
ATOM 5448 C CA . THR B 1 335 ? -18.594 -8.297 -21.734 1 86 335 THR B CA 1
ATOM 5449 C C . THR B 1 335 ? -18.156 -7.805 -23.109 1 86 335 THR B C 1
ATOM 5451 O O . THR B 1 335 ? -17.953 -8.609 -24.016 1 86 335 THR B O 1
ATOM 5454 N N . LEU B 1 336 ? -17.984 -6.539 -23.188 1 91.81 336 LEU B N 1
ATOM 54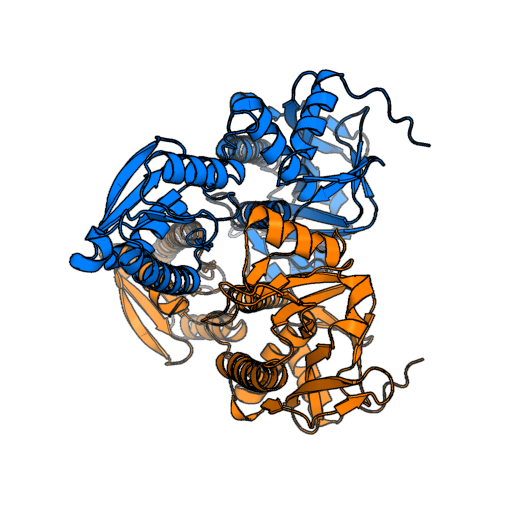55 C CA . LEU B 1 336 ? -17.562 -5.949 -24.469 1 91.81 336 LEU B CA 1
ATOM 5456 C C . LEU B 1 336 ? -16.047 -6.012 -24.609 1 91.81 336 LEU B C 1
ATOM 5458 O O . LEU B 1 336 ? -15.312 -5.984 -23.609 1 91.81 336 LEU B O 1
ATOM 5462 N N . SER B 1 337 ? -15.672 -6.195 -25.875 1 94.19 337 SER B N 1
ATOM 5463 C CA . SER B 1 337 ? -14.25 -6.211 -26.203 1 94.19 337 SER B CA 1
ATOM 5464 C C . SER B 1 337 ? -13.883 -5.059 -27.125 1 94.19 337 SER B C 1
ATOM 5466 O O . SER B 1 337 ? -14.609 -4.762 -28.078 1 94.19 337 SER B O 1
ATOM 5468 N N . GLU B 1 338 ? -12.828 -4.355 -26.781 1 95.75 338 GLU B N 1
ATOM 5469 C CA . GLU B 1 338 ? -12.305 -3.291 -27.625 1 95.75 338 GLU B CA 1
ATOM 5470 C C . GLU B 1 338 ? -10.906 -3.627 -28.141 1 95.75 338 GLU B C 1
ATOM 5472 O O . GLU B 1 338 ? -10.156 -4.352 -27.469 1 95.75 338 GLU B O 1
ATOM 5477 N N . THR B 1 339 ? -10.609 -3.143 -29.344 1 96.69 339 THR B N 1
ATOM 5478 C CA . THR B 1 339 ? -9.289 -3.354 -29.922 1 96.69 339 THR B CA 1
ATOM 5479 C C . THR B 1 339 ? -8.344 -2.215 -29.547 1 96.69 339 THR B C 1
ATOM 5481 O O . THR B 1 339 ? -8.695 -1.041 -29.688 1 96.69 339 THR B O 1
ATOM 5484 N N . ILE B 1 340 ? -7.164 -2.588 -29.047 1 96.31 340 ILE B N 1
ATOM 5485 C CA . ILE B 1 340 ? -6.176 -1.607 -28.609 1 96.31 340 ILE B CA 1
ATOM 5486 C C . ILE B 1 340 ? -4.793 -2.012 -29.109 1 96.31 340 ILE B C 1
ATOM 5488 O O . ILE B 1 340 ? -4.48 -3.201 -29.203 1 96.31 340 ILE B O 1
ATOM 5492 N N . HIS B 1 341 ? -4.016 -1.023 -29.484 1 97.12 341 HIS B N 1
ATOM 5493 C CA . HIS B 1 341 ? -2.623 -1.291 -29.828 1 97.12 341 HIS B CA 1
ATOM 5494 C C . HIS B 1 341 ? -1.78 -1.497 -28.562 1 97.12 341 HIS B C 1
ATOM 5496 O O . HIS B 1 341 ? -1.992 -0.826 -27.562 1 97.12 341 HIS B O 1
ATOM 5502 N N . ILE B 1 342 ? -0.804 -2.324 -28.672 1 95.69 342 ILE B N 1
ATOM 5503 C CA . ILE B 1 342 ? 0.04 -2.73 -27.547 1 95.69 342 ILE B CA 1
ATOM 5504 C C . ILE B 1 342 ? 0.724 -1.505 -26.953 1 95.69 342 ILE B C 1
ATOM 5506 O O . ILE B 1 342 ? 0.91 -1.426 -25.734 1 95.69 342 ILE B O 1
ATOM 5510 N N . SER B 1 343 ? 1.054 -0.553 -27.672 1 93.5 343 SER B N 1
ATOM 5511 C CA . SER B 1 343 ? 1.776 0.632 -27.219 1 93.5 343 SER B CA 1
ATOM 5512 C C . SER B 1 343 ? 0.901 1.507 -26.328 1 93.5 343 SER B C 1
ATOM 5514 O O . SER B 1 343 ? 1.41 2.266 -25.5 1 93.5 343 SER B O 1
ATOM 5516 N N . ASP B 1 344 ? -0.377 1.403 -26.453 1 94.56 344 ASP B N 1
ATOM 5517 C CA . ASP B 1 344 ? -1.307 2.268 -25.734 1 94.56 344 ASP B CA 1
ATOM 5518 C C . ASP B 1 344 ? -1.847 1.573 -24.484 1 94.56 344 ASP B C 1
ATOM 5520 O O . ASP B 1 344 ? -2.488 2.207 -23.641 1 94.56 344 ASP B O 1
ATOM 5524 N N . LEU B 1 345 ? -1.555 0.394 -24.344 1 94.94 345 LEU B N 1
ATOM 5525 C CA . LEU B 1 345 ? -2.229 -0.454 -23.359 1 94.94 345 LEU B CA 1
ATOM 5526 C C . LEU B 1 345 ? -1.981 0.05 -21.953 1 94.94 345 LEU B C 1
ATOM 5528 O O . LEU B 1 345 ? -2.928 0.245 -21.188 1 94.94 345 LEU B O 1
ATOM 5532 N N . PRO B 1 346 ? -0.72 0.335 -21.531 1 91.56 346 PRO B N 1
ATOM 5533 C CA . PRO B 1 346 ? -0.492 0.768 -20.156 1 91.56 346 PRO B CA 1
ATOM 5534 C C . PRO B 1 346 ? -1.232 2.057 -19.812 1 91.56 346 PRO B C 1
ATOM 5536 O O . PRO B 1 346 ? -1.896 2.135 -18.766 1 91.56 346 PRO B O 1
ATOM 5539 N N . SER B 1 347 ? -1.127 3.027 -20.688 1 88.5 347 SER B N 1
ATOM 5540 C CA . SER B 1 347 ? -1.777 4.312 -20.453 1 88.5 347 SER B CA 1
ATOM 5541 C C . SER B 1 347 ? -3.295 4.168 -20.422 1 88.5 347 SER B C 1
ATOM 5543 O O . SER B 1 347 ? -3.971 4.789 -19.609 1 88.5 347 SER B O 1
ATOM 5545 N N . TYR B 1 348 ? -3.756 3.408 -21.312 1 92.88 348 TYR B N 1
ATOM 5546 C CA . TYR B 1 348 ? -5.199 3.201 -21.391 1 92.88 348 TYR B CA 1
ATOM 5547 C C . TYR B 1 348 ? -5.723 2.52 -20.125 1 92.88 348 TYR B C 1
ATOM 5549 O O . TYR B 1 348 ? -6.727 2.949 -19.547 1 92.88 348 TYR B O 1
ATOM 5557 N N . LEU B 1 349 ? -5.082 1.497 -19.703 1 92.81 349 LEU B N 1
ATOM 5558 C CA . LEU B 1 349 ? -5.5 0.758 -18.516 1 92.81 349 LEU B CA 1
ATOM 5559 C C . LEU B 1 349 ? -5.457 1.648 -17.281 1 92.81 349 LEU B C 1
ATOM 5561 O O . LEU B 1 349 ? -6.363 1.602 -16.453 1 92.81 349 LEU B O 1
ATOM 5565 N N . LEU B 1 350 ? -4.402 2.422 -17.141 1 87.56 350 LEU B N 1
ATOM 5566 C CA . LEU B 1 350 ? -4.301 3.33 -16.016 1 87.56 350 LEU B CA 1
ATOM 5567 C C . LEU B 1 350 ? -5.488 4.289 -15.969 1 87.56 350 LEU B C 1
ATOM 5569 O O . LEU B 1 350 ? -6.039 4.555 -14.898 1 87.56 350 LEU B O 1
ATOM 5573 N N . LYS B 1 351 ? -5.859 4.73 -17.109 1 86.5 351 LYS B N 1
ATOM 5574 C CA . LYS B 1 351 ? -6.973 5.668 -17.203 1 86.5 351 LYS B CA 1
ATOM 5575 C C . LYS B 1 351 ? -8.281 5.02 -16.766 1 86.5 351 LYS B C 1
ATOM 5577 O O . LYS B 1 351 ? -9.023 5.59 -15.953 1 86.5 351 LYS B O 1
ATOM 5582 N N . ILE B 1 352 ? -8.523 3.82 -17.172 1 89.44 352 ILE B N 1
ATOM 5583 C CA . ILE B 1 352 ? -9.836 3.227 -16.922 1 89.44 352 ILE B CA 1
ATOM 5584 C C . ILE B 1 352 ? -9.875 2.633 -15.523 1 89.44 352 ILE B C 1
ATOM 5586 O O . ILE B 1 352 ? -10.938 2.514 -14.922 1 89.44 352 ILE B O 1
ATOM 5590 N N . ILE B 1 353 ? -8.773 2.273 -15.039 1 87.94 353 ILE B N 1
ATOM 5591 C CA . ILE B 1 353 ? -8.734 1.705 -13.695 1 87.94 353 ILE B CA 1
ATOM 5592 C C . ILE B 1 353 ? -8.93 2.809 -12.656 1 87.94 353 ILE B C 1
ATOM 5594 O O . ILE B 1 353 ? -9.609 2.607 -11.648 1 87.94 353 ILE B O 1
ATOM 5598 N N . THR B 1 354 ? -8.336 3.984 -12.883 1 79.56 354 THR B N 1
ATOM 5599 C CA . THR B 1 354 ? -8.359 5.059 -11.891 1 79.56 354 THR B CA 1
ATOM 5600 C C . THR B 1 354 ? -9.609 5.918 -12.055 1 79.56 354 THR B C 1
ATOM 5602 O O . THR B 1 354 ? -9.938 6.719 -11.172 1 79.56 354 THR B O 1
ATOM 5605 N N . SER B 1 355 ? -10.266 5.855 -13.164 1 77.19 355 SER B N 1
ATOM 5606 C CA . SER B 1 355 ? -11.453 6.664 -13.391 1 77.19 355 SER B CA 1
ATOM 5607 C C . SER B 1 355 ? -12.609 6.211 -12.5 1 77.19 355 SER B C 1
ATOM 5609 O O . SER B 1 355 ? -12.664 5.047 -12.094 1 77.19 355 SER B O 1
#

Nearest PDB structures (foldseek):
  8v54-assembly1_B  TM=7.699E-01  e=1.908E-27  Homo sapiens
  8d42-assembly1_B  TM=7.565E-01  e=2.878E-26  Homo sapiens
  8v55-assembly1_C  TM=7.608E-01  e=2.106E-25  Homo sapiens
  8g5i-assembly1_B  TM=7.639E-01  e=7.387E-24  Homo sapiens
  8v55-assembly1_B  TM=7.499E-01  e=1.210E-24  Homo sapiens

Radius of gyration: 26.47 Å; Cα contacts (8 Å, |Δi|>4): 1399; chains: 2; bounding box: 64×79×68 Å

Organism: Aedes albopictus (NCBI:txid7160)

Secondary structure (DSSP, 8-state):
--------HHHHHHHHHHHTSSSEEE-TTSEEEE-HHHHHHHHHHHHHHHH--TT--EEE--TTS-HHHHHHHHHHHH-PPSSEEEEEEEEEEEEEEESSSS-EEEEEEEEEEEEEEEE-GGGHHHHHHHHHHHHHHHHHHT-SSGGGEEEPPPEE-TTT--EEEEEEEEETTEEEEEEEEEEE-HHHHTTTTTT--EEESSSS-EEEPPEEEEEEEEHHHHHHHHHHHHHHHH-SSS----TTT-SSSEEEEE-BS-HHHHHHHHHHHHHHHHHHHHTT--EEE-TTTS--BS-HHHHHHHHHHHHHTT--EEEEE-HHHHHH-EEEEEETTT--EEEEEGGGHHHHHHHHHH-/--------HHHHHHHHHHHTSSSEEE-TTSEEEE-HHHHHHHHHHHHHHHH--TT--EEE--TTS-HHHHHHHHHHHH---SSEEEEEEEEEEEEEEESSSS-EEEEEEEEEEEEEEEE-GGGHHHHHHHHHHHHHHHHHHT-SSGGGEEEPPPEE-TTT--EEEEEEEEETTEEEEEEEEEEE-HHHHTTTTTT--EEESSSS-EEEPPEEEEEEEEHHHHHHHHHHHHHHHH-SSS----TTT-SSSEEEEE-BS-HHHHHHHHHHHHHHHHHHHHTT--EEE-TTTS--BS-HHHHHHHHHHHHHTT--EEEEE-HHHHHH-EEEEEETTT--EEEEEGGGHHHHHHHHHH-

InterPro domains:
  IPR004154 Anticodon-binding [PF03129] (249-351)
  IPR027031 Glycyl-tRNA synthetase/DNA polymerase subunit gamma-2 [PTHR10745] (193-353)
  IPR036621 Anticodon-binding domain superfamily [G3DSA:3.40.50.800] (247-355)
  IPR045864 Class II Aminoacyl-tRNA synthetase/Biotinyl protein ligase (BPL) and lipoyl protein ligase (LPL) [G3DSA:3.30.930.10] (7-233)

pLDDT: mean 87.64, std 11.76, range [20.42, 98.19]

Foldseek 3Di:
DQPLPDDPPQVVVLVVLLCPAQFWPQDPVQETDGHPQVVLLLVLVLVLVVVDDPPAAEAEAEPVDFLLVRLVCCCVPPVDDPWHKYKDKDKDAFDWADFDPNHTGTYRIFIKIKMKTWHAPVCQVVVLVVVVVVVLVVLLVWFPHSVFKDKADWDADPVQRKIKIFIWGDRPHDITTFKMKIKGDQVSCCVSNVNDWDFDDDPVTDTDRTIIIMMMGISSVSSVVRQSRQCVNPNQQARATQLSSQSANEEEAEAEQDPVLLVVQLVVLVVLCVVQVVLVGRYHYPHPPFPSNNDPVRVVVVLSVCRNSNHQKYWYDYSVCVVQQWIWIAGSVVRDIDIDGSVCVNVVSVVVSVD/DQPQPDDPPQVVVLVVLLCPAQFWPQDPVQETDGHPQVVLLLVLVLVLVVVDDPPAAEAEAEPVDFLQVRLVCCCVPPVDDPWHKYKDKDKDAFDWADFDPNHTGTYRIFIKIKMKIWHAPVCQVVVLVVVVVVVLVSLLVWFPDSVFKDKADWDADPVQRKIKIFIWGDRPHDITTFKMKIKGDQVSCCVSNVNDWDFDDDPVTDTDRTIIIMMMGISSVSSVVRQSRQCVNPNQQARATQLSSQSANEEEAEAEQDPVLLVVQLVVLVVLCVVQVVLVGRYHYPHPPFPSNRDPVRVVVVLSVCRNSNHQKYWYDYSVCVVQQWIWIAGSVVRDIDIDGSVCVNVVSVVVSVD

Solvent-accessible surface area (backbone atoms only — not comparable to full-atom values): 36950 Å² total; per-residue (Å²): 126,82,70,77,52,85,68,53,69,56,40,50,50,50,52,51,56,42,40,74,35,75,39,31,40,58,48,94,84,54,35,60,33,48,25,30,52,26,45,40,25,33,52,33,46,53,51,58,59,68,68,56,58,89,92,58,55,65,42,69,41,32,71,78,49,54,64,23,54,40,51,50,47,45,41,73,73,49,49,68,60,83,57,35,28,37,33,35,62,41,76,48,65,66,44,70,46,62,32,42,100,60,37,64,43,37,26,63,60,47,39,39,39,33,36,41,32,37,28,55,63,93,49,40,68,64,47,49,56,52,49,54,52,50,50,52,48,55,56,32,70,55,40,74,59,50,81,43,58,48,71,51,71,82,41,67,42,86,86,72,60,31,34,35,37,33,38,29,36,57,45,81,85,40,65,34,56,55,33,40,38,36,41,38,46,24,82,77,43,32,73,60,34,65,68,55,63,42,78,47,66,78,94,73,59,43,74,39,57,42,20,35,41,33,38,39,32,39,45,60,58,51,38,49,49,54,52,50,40,12,39,74,72,53,32,76,63,39,28,53,54,42,56,68,38,25,48,29,48,27,32,37,39,48,44,29,81,46,71,76,54,41,57,55,49,44,52,50,48,54,50,50,47,49,55,32,44,67,69,74,39,48,63,41,79,45,43,76,52,52,77,37,56,42,43,71,66,44,52,52,52,50,49,44,53,41,25,42,63,21,27,38,28,39,37,42,40,40,70,58,26,78,75,72,38,41,31,37,40,30,32,61,90,77,68,46,70,45,82,43,48,64,88,48,44,60,64,50,50,53,51,64,49,66,98,127,82,68,77,50,82,69,53,70,56,40,49,51,51,53,52,56,41,40,73,36,74,38,33,41,60,46,95,86,54,35,61,33,47,25,31,53,25,46,40,25,32,53,33,46,51,51,58,59,67,68,56,60,90,92,58,54,66,42,68,41,31,70,77,48,53,66,23,55,40,52,50,48,45,41,74,74,49,47,68,60,82,58,36,28,38,34,36,63,41,75,47,63,66,45,70,46,64,33,44,99,60,38,67,44,37,26,64,59,46,37,39,40,34,36,41,31,38,28,54,62,92,49,40,66,64,47,48,56,51,50,55,51,50,50,51,47,55,55,30,69,56,40,72,59,50,80,41,57,46,70,51,71,82,42,66,43,86,86,73,60,31,34,35,36,34,38,29,38,57,45,81,85,40,66,33,55,55,34,40,38,36,40,38,45,25,81,77,43,32,74,60,34,64,69,55,63,41,77,48,65,79,96,73,59,44,74,39,59,43,19,35,40,34,39,40,30,41,45,59,57,51,38,50,49,55,51,51,38,12,38,74,70,52,32,76,62,40,29,53,55,42,57,66,37,25,49,29,49,26,32,37,38,47,45,30,81,44,71,74,54,42,56,54,49,43,53,50,49,53,51,49,46,50,55,31,44,68,70,74,40,47,64,43,78,45,44,74,52,52,79,36,55,42,43,70,66,45,50,51,51,50,50,43,53,40,24,41,62,22,28,37,28,39,36,42,40,40,70,59,26,78,74,71,36,40,32,36,40,30,33,60,90,76,68,45,69,46,81,42,48,63,90,48,44,61,64,50,50,51,50,63,48,64,98